Protein AF-A0A536TX78-F1 (afdb_monomer_lite)

Sequence (532 aa):
MGVVPGGVSGALRRRPRGDVLHAARALEARGRFGARRFQALLERAARAPRRLPRSGPGDPQGRLTRLARSMGAVSRAGRRRTHGCGQAHHGVSAARRSHRRETARRRHPRTGQVSQESTGRPGQSHRSRTGHRRPHLGRRRGPAGCRGTLGRRLERTLPRRGPQIRLVDAGDERRAPPRARVARLVRRCGSAHRRAERWAEVRSSIDRMSPLAKNDPAWIYWYGRAERELGSPLEAEGYFERIAEAHNFYGRLAAEELGVSLRIPARAPLSTESEIAEVAAIPGLARALALYRLDMRTEATKEWLWTIRGMDDRKLLAAAELARRNEAWDRAISTADKTVFAHNFSVRYLAPYREVLAEKARSRDLEEPWVLGVVRQESRFIIGAKSSAGATGLMQVMRPTAKWVAQRMRMKNFSWARLHEPDLNATLGTYYLKHVLNQFDGSPVLAAAAYNAGPSRARLWRGTAPVEGAIFVETIPFGETRDYVKKVMANTVYYAAVLGTEPTPLKTRLGMVLPRRSAEDVKSTQNGSVLQ

Radius of gyration: 34.21 Å; chains: 1; bounding box: 116×72×111 Å

Secondary structure (DSSP, 8-state):
-------SSSTTTT--HHHHHHHHHHHHTTT---HHHHHHHHHHHHTSPP----PPP--TTSSSSSSSSSS--S-----------------------------------------------------------------------------------PPPPPP--PPPPGGGTTTS-HHHHHHHHHHHHTSSTTHHHHHHHHHHHHHTS-HHHHTSHHHHHHHHHHHHHTT-HHHHHHHHHHHHT-SSHHHHHHHHHTT----PPPPPPPPPHHHHHHHHHSHHHHHHHHHHHTT-HHHHHHHHHHHTTT--HHHHHHHHHHHHHTT-HHHHHHHHTT-SSS--HHHHT--TTHHHHHHHHHTTT--HHHHHHHHHHHHTT-TT-B-TT--BTTTTB-HHHHHHHHHHTT-TT--GGGGGSHHHHHHHHHHHHHHHHHHTTT-HHHHHHHHHH-HHHHHHHH-SS-EEHHHHHHT-S-HHHHHHHHHHHHHHHHHHHHTTS-PPPHHHHH-EEPPPPPHHHHHHHHHGGG--

Structure (mmCIF, N/CA/C/O backbone):
data_AF-A0A536TX78-F1
#
_entry.id   AF-A0A536TX78-F1
#
loop_
_atom_site.group_PDB
_atom_site.id
_atom_site.type_symbol
_atom_site.label_atom_id
_atom_site.label_alt_id
_atom_site.label_comp_id
_atom_site.label_asym_id
_atom_site.label_entity_id
_atom_site.label_seq_id
_atom_site.pdbx_PDB_ins_code
_atom_site.Cartn_x
_atom_site.Cartn_y
_atom_site.Cartn_z
_atom_site.occupancy
_atom_site.B_iso_or_equiv
_atom_site.auth_seq_id
_atom_site.auth_comp_id
_atom_site.auth_asym_id
_atom_site.auth_atom_id
_atom_site.pdbx_PDB_model_num
ATOM 1 N N . MET A 1 1 ? 60.885 -29.884 -26.330 1.00 34.94 1 MET A N 1
ATOM 2 C CA . MET A 1 1 ? 60.139 -31.147 -26.505 1.00 34.94 1 MET A CA 1
ATOM 3 C C . MET A 1 1 ? 58.758 -30.973 -25.896 1.00 34.94 1 MET A C 1
ATOM 5 O O . MET A 1 1 ? 58.650 -30.848 -24.684 1.00 34.94 1 MET A O 1
ATOM 9 N N . GLY A 1 2 ? 57.740 -30.815 -26.741 1.00 29.72 2 GLY A N 1
ATOM 10 C CA . GLY A 1 2 ? 56.359 -30.560 -26.332 1.00 29.72 2 GLY A CA 1
ATOM 11 C C . GLY A 1 2 ? 55.505 -31.819 -26.434 1.00 29.72 2 GLY A C 1
ATOM 12 O O . GLY A 1 2 ? 55.669 -32.602 -27.366 1.00 29.72 2 GLY A O 1
ATOM 13 N N . VAL A 1 3 ? 54.582 -31.978 -25.488 1.00 29.84 3 VAL A N 1
ATOM 14 C CA . VAL A 1 3 ? 53.537 -33.005 -25.491 1.00 29.84 3 VAL A CA 1
ATOM 15 C C . VAL A 1 3 ? 52.183 -32.299 -25.410 1.00 29.84 3 VAL A C 1
ATOM 17 O O . VAL A 1 3 ? 51.958 -31.467 -24.533 1.00 29.84 3 VAL A O 1
ATOM 20 N N . VAL A 1 4 ? 51.291 -32.631 -26.343 1.00 38.91 4 VAL A N 1
ATOM 21 C CA . VAL A 1 4 ? 49.855 -32.299 -26.336 1.00 38.91 4 VAL A CA 1
ATOM 22 C C . VAL A 1 4 ? 49.109 -33.468 -25.671 1.00 38.91 4 VAL A C 1
ATOM 24 O O . VAL A 1 4 ? 49.496 -34.616 -25.881 1.00 38.91 4 VAL A O 1
ATOM 27 N N . PRO A 1 5 ? 48.086 -33.212 -24.833 1.00 42.09 5 PRO A N 1
ATOM 28 C CA . PRO A 1 5 ? 46.687 -33.420 -25.254 1.00 42.09 5 PRO A CA 1
ATOM 29 C C . PRO A 1 5 ? 45.782 -32.264 -24.759 1.00 42.09 5 PRO A C 1
ATOM 31 O O . PRO A 1 5 ? 45.994 -31.693 -23.698 1.00 42.09 5 PRO A O 1
ATOM 34 N N . GLY A 1 6 ? 44.771 -31.769 -25.475 1.00 39.12 6 GLY A N 1
ATOM 35 C CA . GLY A 1 6 ? 43.730 -32.515 -26.173 1.00 39.12 6 GLY A CA 1
ATOM 36 C C . GLY A 1 6 ? 42.579 -32.847 -25.210 1.00 39.12 6 GLY A C 1
ATOM 37 O O . GLY A 1 6 ? 42.666 -33.826 -24.485 1.00 39.12 6 GLY A O 1
ATOM 38 N N . GLY A 1 7 ? 41.490 -32.058 -25.223 1.00 33.19 7 GLY A N 1
ATOM 39 C CA . GLY A 1 7 ? 40.170 -32.542 -24.772 1.00 33.19 7 GLY A CA 1
ATOM 40 C C . GLY A 1 7 ? 39.480 -31.853 -23.584 1.00 33.19 7 GLY A C 1
ATOM 41 O O . GLY A 1 7 ? 39.219 -32.503 -22.586 1.00 33.19 7 GLY A O 1
ATOM 42 N N . VAL A 1 8 ? 39.054 -30.584 -23.702 1.00 38.09 8 VAL A N 1
ATOM 43 C CA . VAL A 1 8 ? 37.919 -30.060 -22.880 1.00 38.09 8 VAL A CA 1
ATOM 44 C C . VAL A 1 8 ? 37.007 -29.085 -23.654 1.00 38.09 8 VAL A C 1
ATOM 46 O O . VAL A 1 8 ? 35.838 -28.912 -23.319 1.00 38.09 8 VAL A O 1
ATOM 49 N N . SER A 1 9 ? 37.473 -28.480 -24.754 1.00 43.28 9 SER A N 1
ATOM 50 C CA . SER A 1 9 ? 36.739 -27.390 -25.432 1.00 43.28 9 SER A CA 1
ATOM 51 C C . SER A 1 9 ? 35.524 -27.838 -26.279 1.00 43.28 9 SER A C 1
ATOM 53 O O . SER A 1 9 ? 34.642 -27.035 -26.587 1.00 43.28 9 SER A O 1
ATOM 55 N N . GLY A 1 10 ? 35.424 -29.126 -26.634 1.00 30.80 10 GLY A N 1
ATOM 56 C CA . GLY A 1 10 ? 34.343 -29.653 -27.486 1.00 30.80 10 GLY A CA 1
ATOM 57 C C . GLY A 1 10 ? 33.059 -30.057 -26.745 1.00 30.80 10 GLY A C 1
ATOM 58 O O . GLY A 1 10 ? 31.962 -29.914 -27.284 1.00 30.80 10 GLY A O 1
ATOM 59 N N . ALA A 1 11 ? 33.162 -30.507 -25.490 1.00 36.34 11 ALA A N 1
ATOM 60 C CA . ALA A 1 11 ? 32.069 -31.206 -24.799 1.00 36.34 11 ALA A CA 1
ATOM 61 C C . ALA A 1 11 ? 30.969 -30.291 -24.217 1.00 36.34 11 ALA A C 1
ATOM 63 O O . ALA A 1 11 ? 29.901 -30.768 -23.829 1.00 36.34 11 ALA A O 1
ATOM 64 N N . LEU A 1 12 ? 31.194 -28.972 -24.181 1.00 40.78 12 LEU A N 1
ATOM 65 C CA . LEU A 1 12 ? 30.225 -27.979 -23.692 1.00 40.78 12 LEU A CA 1
ATOM 66 C C . LEU A 1 12 ? 29.374 -27.348 -24.807 1.00 40.78 12 LEU A C 1
ATOM 68 O O . LEU A 1 12 ? 28.451 -26.592 -24.514 1.00 40.78 12 LEU A O 1
ATOM 72 N N . ARG A 1 13 ? 29.635 -27.661 -26.086 1.00 43.09 13 ARG A N 1
ATOM 73 C CA . ARG A 1 13 ? 28.932 -27.035 -27.223 1.00 43.09 13 ARG A CA 1
ATOM 74 C C . ARG A 1 13 ? 27.513 -27.568 -27.476 1.00 43.09 13 ARG A C 1
ATOM 76 O O . ARG A 1 13 ? 26.815 -26.993 -28.304 1.00 43.09 13 ARG A O 1
ATOM 83 N N . ARG A 1 14 ? 27.066 -28.636 -26.798 1.00 39.09 14 ARG A N 1
ATOM 84 C CA . ARG A 1 14 ? 25.764 -29.293 -27.067 1.00 39.09 14 ARG A CA 1
ATOM 85 C C . ARG A 1 14 ? 25.020 -29.802 -25.818 1.00 39.09 14 ARG A C 1
ATOM 87 O O . ARG A 1 14 ? 24.351 -30.827 -25.884 1.00 39.09 14 ARG A O 1
ATOM 94 N N . ARG A 1 15 ? 25.134 -29.128 -24.668 1.00 41.88 15 ARG A N 1
ATOM 95 C CA . ARG A 1 15 ? 24.470 -29.560 -23.419 1.00 41.88 15 ARG A CA 1
ATOM 96 C C . ARG A 1 15 ? 23.175 -28.772 -23.141 1.00 41.88 15 ARG A C 1
ATOM 98 O O . ARG A 1 15 ? 23.155 -27.561 -23.369 1.00 41.88 15 ARG A O 1
ATOM 105 N N . PRO A 1 16 ? 22.096 -29.413 -22.649 1.00 45.75 16 PRO A N 1
ATOM 106 C CA . PRO A 1 16 ? 20.870 -28.724 -22.245 1.00 45.75 16 PRO A CA 1
ATOM 107 C C . PRO A 1 16 ? 21.110 -27.788 -21.045 1.00 45.75 16 PRO A C 1
ATOM 109 O O . PRO A 1 16 ? 21.998 -28.006 -20.226 1.00 45.75 16 PRO A O 1
ATOM 112 N N . ARG A 1 17 ? 20.296 -26.728 -20.931 1.00 49.12 17 ARG A N 1
ATOM 113 C CA . ARG A 1 17 ? 20.461 -25.589 -19.996 1.00 49.12 17 ARG A CA 1
ATOM 114 C C . ARG A 1 17 ? 20.682 -25.981 -18.521 1.00 49.12 17 ARG A C 1
ATOM 116 O O . ARG A 1 17 ? 21.372 -25.254 -17.812 1.00 49.12 17 ARG A O 1
ATOM 123 N N . GLY A 1 18 ? 20.133 -27.114 -18.072 1.00 43.00 18 GLY A N 1
ATOM 124 C CA . GLY A 1 18 ? 20.315 -27.634 -16.708 1.00 43.00 18 GLY A CA 1
ATOM 125 C C . GLY A 1 18 ? 21.756 -28.048 -16.387 1.00 43.00 18 GLY A C 1
ATOM 126 O O . GLY A 1 18 ? 22.249 -27.763 -15.297 1.00 43.00 18 GLY A O 1
ATOM 127 N N . ASP A 1 19 ? 22.473 -28.605 -17.362 1.00 49.81 19 ASP A N 1
ATOM 128 C CA . ASP A 1 19 ? 23.853 -29.072 -17.188 1.00 49.81 19 ASP A CA 1
ATOM 129 C C . ASP A 1 19 ? 24.837 -27.900 -17.063 1.00 49.81 19 ASP A C 1
ATOM 131 O O . ASP A 1 19 ? 25.837 -27.985 -16.352 1.00 49.81 19 ASP A O 1
ATOM 135 N N . VAL A 1 20 ? 24.527 -26.768 -17.704 1.00 55.03 20 VAL A N 1
ATOM 136 C CA . VAL A 1 20 ? 25.332 -25.537 -17.632 1.00 55.03 20 VAL A CA 1
ATOM 137 C C . VAL A 1 20 ? 25.233 -24.894 -16.243 1.00 55.03 20 VAL A C 1
ATOM 139 O O . VAL A 1 20 ? 26.238 -24.436 -15.705 1.00 55.03 20 VAL A O 1
ATOM 142 N N . LEU A 1 21 ? 24.044 -24.915 -15.629 1.00 51.88 21 LEU A N 1
ATOM 143 C CA . LEU A 1 21 ? 23.802 -24.444 -14.258 1.00 51.88 21 LEU A CA 1
ATOM 144 C C . LEU A 1 21 ? 24.520 -25.310 -13.214 1.00 51.88 21 LEU A C 1
ATOM 146 O O . LEU A 1 21 ? 25.098 -24.781 -12.262 1.00 51.88 21 LEU A O 1
ATOM 150 N N . HIS A 1 22 ? 24.518 -26.631 -13.406 1.00 51.28 22 HIS A N 1
ATOM 151 C CA . HIS A 1 22 ? 25.208 -27.560 -12.511 1.00 51.28 22 HIS A CA 1
ATOM 152 C C . HIS A 1 22 ? 26.736 -27.438 -12.629 1.00 51.28 22 HIS A C 1
ATOM 154 O O . HIS A 1 22 ? 27.437 -27.451 -11.616 1.00 51.28 22 HIS A O 1
ATOM 160 N N . ALA A 1 23 ? 27.250 -27.238 -13.849 1.00 51.47 23 ALA A N 1
ATOM 161 C CA . ALA A 1 23 ? 28.666 -26.986 -14.101 1.00 51.47 23 ALA A CA 1
ATOM 162 C C . ALA A 1 23 ? 29.130 -25.629 -13.542 1.00 51.47 23 ALA A C 1
ATOM 164 O O . ALA A 1 23 ? 30.195 -25.556 -12.935 1.00 51.47 23 ALA A O 1
ATOM 165 N N . ALA A 1 24 ? 28.328 -24.566 -13.679 1.00 53.72 24 ALA A N 1
ATOM 166 C CA . ALA A 1 24 ? 28.657 -23.242 -13.148 1.00 53.72 24 ALA A CA 1
ATOM 167 C C . ALA A 1 24 ? 28.754 -23.237 -11.609 1.00 53.72 24 ALA A C 1
ATOM 169 O O . ALA A 1 24 ? 29.725 -22.717 -11.064 1.00 53.72 24 ALA A O 1
ATOM 170 N N . ARG A 1 25 ? 27.817 -23.901 -10.914 1.00 54.16 25 ARG A N 1
ATOM 171 C CA . ARG A 1 25 ? 27.857 -24.080 -9.447 1.00 54.16 25 ARG A CA 1
ATOM 172 C C . ARG A 1 25 ? 29.043 -24.934 -8.983 1.00 54.16 25 ARG A C 1
ATOM 174 O O . ARG A 1 25 ? 29.659 -24.633 -7.965 1.00 54.16 25 ARG A O 1
ATOM 181 N N . ALA A 1 26 ? 29.395 -25.978 -9.737 1.00 53.66 26 ALA A N 1
ATOM 182 C CA . ALA A 1 26 ? 30.548 -26.829 -9.428 1.00 53.66 26 ALA A CA 1
ATOM 183 C C . ALA A 1 26 ? 31.901 -26.115 -9.630 1.00 53.66 26 ALA A C 1
ATOM 185 O O . ALA A 1 26 ? 32.883 -26.460 -8.971 1.00 53.66 26 ALA A O 1
ATOM 186 N N . LEU A 1 27 ? 31.964 -25.125 -10.529 1.00 54.88 27 LEU A N 1
ATOM 187 C CA . LEU A 1 27 ? 33.164 -24.325 -10.793 1.00 54.88 27 LEU A CA 1
ATOM 188 C C . LEU A 1 27 ? 33.368 -23.199 -9.763 1.00 54.88 27 LEU A C 1
ATOM 190 O O . LEU A 1 27 ? 34.512 -22.933 -9.392 1.00 54.88 27 LEU A O 1
ATOM 194 N N . GLU A 1 28 ? 32.288 -22.595 -9.256 1.00 56.09 28 GLU A N 1
ATOM 195 C CA . GLU A 1 28 ? 32.320 -21.612 -8.158 1.00 56.09 28 GLU A CA 1
ATOM 196 C C . GLU A 1 28 ? 32.798 -22.249 -6.841 1.00 56.09 28 GLU A C 1
ATOM 198 O O . GLU A 1 28 ? 33.704 -21.729 -6.192 1.00 56.09 28 GLU A O 1
ATOM 203 N N . ALA A 1 29 ? 32.300 -23.448 -6.514 1.00 53.72 29 ALA A N 1
ATOM 204 C CA . ALA A 1 29 ? 32.697 -24.195 -5.316 1.00 53.72 29 ALA A CA 1
ATOM 205 C C . ALA A 1 29 ? 34.188 -24.599 -5.278 1.00 53.72 29 ALA A C 1
ATOM 207 O O . ALA A 1 29 ? 34.689 -25.012 -4.235 1.00 53.72 29 ALA A O 1
ATOM 208 N N . ARG A 1 30 ? 34.907 -24.500 -6.405 1.00 51.12 30 ARG A N 1
ATOM 209 C CA . ARG A 1 30 ? 36.326 -24.878 -6.530 1.00 51.12 30 ARG A CA 1
ATOM 210 C C . ARG A 1 30 ? 37.282 -23.685 -6.604 1.00 51.12 30 ARG A C 1
ATOM 212 O O . ARG A 1 30 ? 38.474 -23.906 -6.791 1.00 51.12 30 ARG A O 1
ATOM 219 N N . GLY A 1 31 ? 36.796 -22.443 -6.503 1.00 46.69 31 GLY A N 1
ATOM 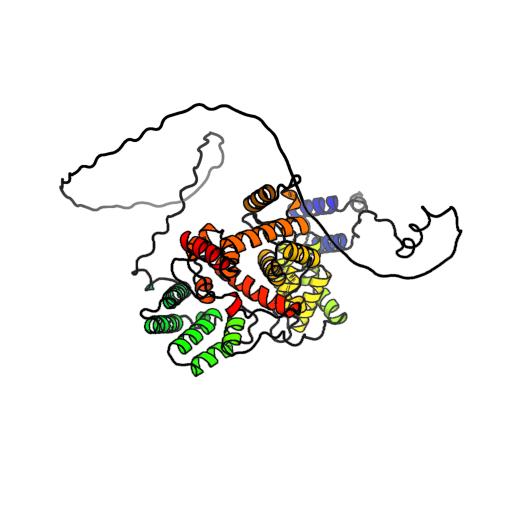220 C CA . GLY A 1 31 ? 37.641 -21.238 -6.456 1.00 46.69 31 GLY A CA 1
ATOM 221 C C . GLY A 1 31 ? 38.506 -20.981 -7.701 1.00 46.69 31 GLY A C 1
ATOM 222 O O . GLY A 1 31 ? 39.430 -20.176 -7.651 1.00 46.69 31 GLY A O 1
ATOM 223 N N . ARG A 1 32 ? 38.239 -21.654 -8.830 1.00 49.94 32 ARG A N 1
ATOM 224 C CA . ARG A 1 32 ? 39.081 -21.617 -10.047 1.00 49.94 32 ARG A CA 1
ATOM 225 C C . ARG A 1 32 ? 38.493 -20.788 -11.197 1.00 49.94 32 ARG A C 1
ATOM 227 O O . ARG A 1 32 ? 38.842 -21.016 -12.354 1.00 49.94 32 ARG A O 1
ATOM 234 N N . PHE A 1 33 ? 37.603 -19.832 -10.922 1.00 49.88 33 PHE A N 1
ATOM 235 C CA . PHE A 1 33 ? 36.968 -19.010 -11.962 1.00 49.88 33 PHE A CA 1
ATOM 236 C C . PHE A 1 33 ? 36.856 -17.534 -11.545 1.00 49.88 33 PHE A C 1
ATOM 238 O O . PHE A 1 33 ? 36.139 -17.196 -10.613 1.00 49.88 33 PHE A O 1
ATOM 245 N N . GLY A 1 34 ? 37.561 -16.639 -12.249 1.00 52.09 34 GLY A N 1
ATOM 246 C CA . GLY A 1 34 ? 37.500 -15.191 -12.005 1.00 52.09 34 GLY A CA 1
ATOM 247 C C . GLY A 1 34 ? 36.183 -14.549 -12.470 1.00 52.09 34 GLY A C 1
ATOM 248 O O . GLY A 1 34 ? 35.592 -14.980 -13.465 1.00 52.09 34 GLY A O 1
ATOM 249 N N . ALA A 1 35 ? 35.757 -13.475 -11.792 1.00 52.53 35 ALA A N 1
ATOM 250 C CA . ALA A 1 35 ? 34.460 -12.804 -11.972 1.00 52.53 35 ALA A CA 1
ATOM 251 C C . ALA A 1 35 ? 34.117 -12.443 -13.432 1.00 52.53 35 ALA A C 1
ATOM 253 O O . ALA A 1 35 ? 32.977 -12.605 -13.858 1.00 52.53 35 ALA A O 1
ATOM 254 N N . ARG A 1 36 ? 35.108 -12.034 -14.240 1.00 50.50 36 ARG A N 1
ATOM 255 C CA . ARG A 1 36 ? 34.913 -11.711 -15.668 1.00 50.50 36 ARG A CA 1
ATOM 256 C C . ARG A 1 36 ? 34.533 -12.932 -16.514 1.00 50.50 36 ARG A C 1
ATOM 258 O O . ARG A 1 36 ? 33.712 -12.824 -17.418 1.00 50.50 36 ARG A O 1
ATOM 265 N N . ARG A 1 37 ? 35.100 -14.106 -16.214 1.00 52.16 37 ARG A N 1
ATOM 266 C CA . ARG A 1 37 ? 34.782 -15.360 -16.919 1.00 52.16 37 ARG A CA 1
ATOM 267 C C . ARG A 1 37 ? 33.422 -15.908 -16.506 1.00 52.16 37 ARG A C 1
ATOM 269 O O . ARG A 1 37 ? 32.709 -16.429 -17.356 1.00 52.16 37 ARG A O 1
ATOM 276 N N . PHE A 1 38 ? 33.057 -15.758 -15.234 1.00 59.19 38 PHE A N 1
ATOM 277 C CA . PHE A 1 38 ? 31.719 -16.092 -14.750 1.00 59.19 38 PHE A CA 1
ATOM 278 C C . PHE A 1 38 ? 30.661 -15.200 -15.412 1.00 59.19 38 PHE A C 1
ATOM 280 O O . PHE A 1 38 ? 29.726 -15.712 -16.019 1.00 59.19 38 PHE A O 1
ATOM 287 N N . GLN A 1 39 ? 30.884 -13.884 -15.426 1.00 55.91 39 GLN A N 1
ATOM 288 C CA . GLN A 1 39 ? 30.030 -12.908 -16.105 1.00 55.91 39 GLN A CA 1
ATOM 289 C C . GLN A 1 39 ? 29.852 -13.225 -17.602 1.00 55.91 39 GLN A C 1
ATOM 291 O O . GLN A 1 39 ? 28.724 -13.288 -18.086 1.00 55.91 39 GLN A O 1
ATOM 296 N N . ALA A 1 40 ? 30.936 -13.534 -18.322 1.00 64.12 40 ALA A N 1
ATOM 297 C CA . ALA A 1 40 ? 30.864 -13.927 -19.731 1.00 64.12 40 ALA A CA 1
ATOM 298 C C . ALA A 1 40 ? 30.080 -15.238 -19.950 1.00 64.12 40 ALA A C 1
ATOM 300 O O . ALA A 1 40 ? 29.363 -15.381 -20.942 1.00 64.12 40 ALA A O 1
ATOM 301 N N . LEU A 1 41 ? 30.183 -16.200 -19.025 1.00 56.78 41 LEU A N 1
ATOM 302 C CA . LEU A 1 41 ? 29.431 -17.457 -19.081 1.00 56.78 41 LEU A CA 1
ATOM 303 C C . LEU A 1 41 ? 27.928 -17.223 -18.845 1.00 56.78 41 LEU A C 1
ATOM 305 O O . LEU A 1 41 ? 27.101 -17.793 -19.558 1.00 56.78 41 LEU A O 1
ATOM 309 N N . LEU A 1 42 ? 27.579 -16.345 -17.899 1.00 58.28 42 LEU A N 1
ATOM 310 C CA . LEU A 1 42 ? 26.197 -15.949 -17.614 1.00 58.28 42 LEU A CA 1
ATOM 311 C C . LEU A 1 42 ? 25.568 -15.196 -18.788 1.00 58.28 42 LEU A C 1
ATOM 313 O O . LEU A 1 42 ? 24.454 -15.516 -19.196 1.00 58.28 42 LEU A O 1
ATOM 317 N N . GLU A 1 43 ? 26.289 -14.249 -19.385 1.00 61.59 43 GLU A N 1
ATOM 318 C CA . GLU A 1 43 ? 25.826 -13.508 -20.562 1.00 61.59 43 GLU A CA 1
ATOM 319 C C . GLU A 1 43 ? 25.617 -14.412 -21.776 1.00 61.59 43 GLU A C 1
ATOM 321 O O . GLU A 1 43 ? 24.714 -14.182 -22.581 1.00 61.59 43 GLU A O 1
ATOM 326 N N . ARG A 1 44 ? 26.429 -15.462 -21.915 1.00 60.09 44 ARG A N 1
ATOM 327 C CA . ARG A 1 44 ? 26.300 -16.436 -23.001 1.00 60.09 44 ARG A CA 1
ATOM 328 C C . ARG A 1 44 ? 25.139 -17.405 -22.762 1.00 60.09 44 ARG A C 1
ATOM 330 O O . ARG A 1 44 ? 24.418 -17.722 -23.703 1.00 60.09 44 ARG A O 1
ATOM 337 N N . ALA A 1 45 ? 24.901 -17.809 -21.513 1.00 53.44 45 ALA A N 1
ATOM 338 C CA . ALA A 1 45 ? 23.729 -18.596 -21.124 1.00 53.44 45 ALA A CA 1
ATOM 339 C C . ALA A 1 45 ? 22.416 -17.792 -21.231 1.00 53.44 45 ALA A C 1
ATOM 341 O O . ALA A 1 45 ? 21.379 -18.352 -21.582 1.00 53.44 45 ALA A O 1
ATOM 342 N N . ALA A 1 46 ? 22.461 -16.480 -20.979 1.00 49.53 46 ALA A N 1
ATOM 343 C CA . ALA A 1 46 ? 21.318 -15.573 -21.089 1.00 49.53 46 ALA A CA 1
ATOM 344 C C . ALA A 1 46 ? 20.890 -15.288 -22.542 1.00 49.53 46 ALA A C 1
ATOM 346 O O . ALA A 1 46 ? 19.734 -14.938 -22.767 1.00 49.53 46 ALA A O 1
ATOM 347 N N . ARG A 1 47 ? 21.792 -15.465 -23.520 1.00 54.16 47 ARG A N 1
ATOM 348 C CA . ARG A 1 47 ? 21.514 -15.329 -24.964 1.00 54.16 47 ARG A CA 1
ATOM 349 C C . ARG A 1 47 ? 20.940 -16.599 -25.608 1.00 54.16 47 ARG A C 1
ATOM 351 O O . ARG A 1 47 ? 20.590 -16.575 -26.783 1.00 54.16 47 ARG A O 1
ATOM 358 N N . ALA A 1 48 ? 20.844 -17.712 -24.876 1.00 43.66 48 ALA A N 1
ATOM 359 C CA . ALA A 1 48 ? 20.285 -18.949 -25.415 1.00 43.66 48 ALA A CA 1
ATOM 360 C C . ALA A 1 48 ? 18.744 -18.861 -25.514 1.00 43.66 48 ALA A C 1
ATOM 362 O O . ALA A 1 48 ? 18.089 -18.582 -24.502 1.00 43.66 48 ALA A O 1
ATOM 363 N N . PRO A 1 49 ? 18.138 -19.120 -26.690 1.00 39.72 49 PRO A N 1
ATOM 364 C CA . PRO A 1 49 ? 16.690 -19.040 -26.860 1.00 39.72 49 PRO A CA 1
ATOM 365 C C . PRO A 1 49 ? 15.961 -20.057 -25.970 1.00 39.72 49 PRO A C 1
ATOM 367 O O . PRO A 1 49 ? 16.401 -21.197 -25.787 1.00 39.72 49 PRO A O 1
ATOM 370 N N . ARG A 1 50 ? 14.812 -19.655 -25.411 1.00 41.53 50 ARG A N 1
ATOM 371 C CA . ARG A 1 50 ? 13.890 -20.573 -24.725 1.00 41.53 50 ARG A CA 1
ATOM 372 C C . ARG A 1 50 ? 13.342 -21.565 -25.757 1.00 41.53 50 ARG A C 1
ATOM 374 O O . ARG A 1 50 ? 12.693 -21.150 -26.710 1.00 41.53 50 ARG A O 1
ATOM 381 N N . ARG A 1 51 ? 13.517 -22.875 -25.541 1.00 35.09 51 ARG A N 1
ATOM 382 C CA . ARG A 1 51 ? 12.600 -23.852 -26.149 1.00 35.09 51 ARG A CA 1
ATOM 383 C C . ARG A 1 51 ? 11.243 -23.674 -25.471 1.00 35.09 51 ARG A C 1
ATOM 385 O O . ARG A 1 51 ? 11.064 -24.095 -24.332 1.00 35.09 51 ARG A O 1
ATOM 392 N N . LEU A 1 52 ? 10.333 -22.993 -26.155 1.00 32.56 52 LEU A N 1
ATOM 393 C CA . LEU A 1 52 ? 8.909 -23.011 -25.841 1.00 32.56 52 LEU A CA 1
ATOM 394 C C . LEU A 1 52 ? 8.335 -24.389 -26.225 1.00 32.56 52 LEU A C 1
ATOM 396 O O . LEU A 1 52 ? 8.829 -25.002 -27.179 1.00 32.56 52 LEU A O 1
ATOM 400 N N . PRO A 1 53 ? 7.312 -24.902 -25.520 1.00 30.47 53 PRO A N 1
ATOM 401 C CA . PRO A 1 53 ? 6.541 -26.030 -26.023 1.00 30.47 53 PRO A CA 1
ATOM 402 C C . PRO A 1 53 ? 5.893 -25.621 -27.353 1.00 30.47 53 PRO A C 1
ATOM 404 O O . PRO A 1 53 ? 5.271 -24.564 -27.448 1.00 30.47 53 PRO A O 1
ATOM 407 N N . ARG A 1 54 ? 6.091 -26.438 -28.395 1.00 27.92 54 ARG A N 1
ATOM 408 C CA . ARG A 1 54 ? 5.547 -26.209 -29.740 1.00 27.92 54 ARG A CA 1
ATOM 409 C C . ARG A 1 54 ? 4.028 -26.020 -29.667 1.00 27.92 54 ARG A C 1
ATOM 411 O O . ARG A 1 54 ? 3.302 -26.975 -29.418 1.00 27.92 54 ARG A O 1
ATOM 418 N N . SER A 1 55 ? 3.566 -24.803 -29.922 1.00 31.69 55 SER A N 1
ATOM 419 C CA . SER A 1 55 ? 2.209 -24.504 -30.383 1.00 31.69 55 SER A CA 1
ATOM 420 C C . SER A 1 55 ? 2.317 -24.302 -31.897 1.00 31.69 55 SER A C 1
ATOM 422 O O . SER A 1 55 ? 3.118 -23.484 -32.346 1.00 31.69 55 SER A O 1
ATOM 424 N N . GLY A 1 56 ? 1.618 -25.121 -32.686 1.00 30.64 56 GLY A N 1
ATOM 425 C CA . GLY A 1 56 ? 1.598 -24.998 -34.149 1.00 30.64 56 GLY A CA 1
ATOM 426 C C . GLY A 1 56 ? 0.906 -23.704 -34.609 1.00 30.64 56 GLY A C 1
ATOM 427 O O . GLY A 1 56 ? 0.147 -23.121 -33.831 1.00 30.64 56 GLY A O 1
ATOM 428 N N . PRO A 1 57 ? 1.152 -23.237 -35.847 1.00 33.84 57 PRO A N 1
ATOM 429 C CA . PRO A 1 57 ? 0.633 -21.962 -36.323 1.00 33.84 57 PRO A CA 1
ATOM 430 C C . PRO A 1 57 ? -0.865 -22.088 -36.628 1.00 33.84 57 PRO A C 1
ATOM 432 O O . PRO A 1 57 ? -1.273 -22.873 -37.482 1.00 33.84 57 PRO A O 1
ATOM 435 N N . GLY A 1 58 ? -1.690 -21.338 -35.898 1.00 29.52 58 GLY A N 1
ATOM 436 C CA . GLY A 1 58 ? -3.125 -21.211 -36.135 1.00 29.52 58 GLY A CA 1
ATOM 437 C C . GLY A 1 58 ? -3.448 -19.833 -36.699 1.00 29.52 58 GLY A C 1
ATOM 438 O O . GLY A 1 58 ? -3.440 -18.852 -35.964 1.00 29.52 58 GLY A O 1
ATOM 439 N N . ASP A 1 59 ? -3.718 -19.801 -37.998 1.00 32.88 59 ASP A N 1
ATOM 440 C CA . ASP A 1 59 ? -4.268 -18.693 -38.783 1.00 32.88 59 ASP A CA 1
ATOM 441 C C . ASP A 1 59 ? -5.622 -18.186 -38.208 1.00 32.88 59 ASP A C 1
ATOM 443 O O . ASP A 1 59 ? -6.516 -19.013 -37.971 1.00 32.88 59 ASP A O 1
ATOM 447 N N . PRO A 1 60 ? -5.819 -16.869 -37.961 1.00 33.62 60 PRO A N 1
ATOM 448 C CA . PRO A 1 60 ? -7.048 -16.337 -37.370 1.00 33.62 60 PRO A CA 1
ATOM 449 C C . PRO A 1 60 ? -8.224 -16.149 -38.344 1.00 33.62 60 PRO A C 1
ATOM 451 O O . PRO A 1 60 ? -9.306 -15.795 -37.879 1.00 33.62 60 PRO A O 1
ATOM 454 N N . GLN A 1 61 ? -8.082 -16.376 -39.658 1.00 32.53 61 GLN A N 1
ATOM 455 C CA . GLN A 1 61 ? -9.173 -16.115 -40.621 1.00 32.53 61 GLN A CA 1
ATOM 456 C C . GLN A 1 61 ? -9.910 -17.365 -41.142 1.00 32.53 61 GLN A C 1
ATOM 458 O O . GLN A 1 61 ? -10.942 -17.248 -41.799 1.00 32.53 61 GLN A O 1
ATOM 463 N N . GLY A 1 62 ? -9.491 -18.575 -40.761 1.00 34.12 62 GLY A N 1
ATOM 464 C CA . GLY A 1 62 ? -10.102 -19.829 -41.232 1.00 34.12 62 GLY A CA 1
ATOM 465 C C . GLY A 1 62 ? -11.263 -20.413 -40.405 1.00 34.12 62 GLY A C 1
ATOM 466 O O . GLY A 1 62 ? -11.758 -21.489 -40.748 1.00 34.12 62 GLY A O 1
ATOM 467 N N . ARG A 1 63 ? -11.699 -19.781 -39.300 1.00 32.28 63 ARG A N 1
ATOM 468 C CA . ARG A 1 63 ? -12.666 -20.384 -38.342 1.00 32.28 63 ARG A CA 1
ATOM 469 C C . ARG A 1 63 ? -14.077 -19.794 -38.307 1.00 32.28 63 ARG A C 1
ATOM 471 O O . ARG A 1 63 ? -14.875 -20.249 -37.494 1.00 32.28 63 ARG A O 1
ATOM 478 N N . LEU A 1 64 ? -14.433 -18.881 -39.211 1.00 32.62 64 LEU A N 1
ATOM 479 C CA . LEU A 1 64 ? -15.819 -18.392 -39.335 1.00 32.62 64 LEU A CA 1
ATOM 480 C C . LEU A 1 64 ? -16.619 -19.017 -40.491 1.00 32.62 64 LEU A C 1
ATOM 482 O O . LEU A 1 64 ? -17.819 -18.799 -40.591 1.00 32.62 64 LEU A O 1
ATOM 486 N N . THR A 1 65 ? -16.011 -19.885 -41.302 1.00 33.06 65 THR A N 1
ATOM 487 C CA . THR A 1 65 ? -16.676 -20.530 -42.456 1.00 33.06 65 THR A CA 1
ATOM 488 C C . THR A 1 65 ? -16.832 -22.048 -42.337 1.00 33.06 65 THR A C 1
ATOM 490 O O . THR A 1 65 ? -17.265 -22.700 -43.285 1.00 33.06 65 THR A O 1
ATOM 493 N N . ARG A 1 66 ? -16.541 -22.641 -41.170 1.00 32.62 66 ARG A N 1
ATOM 494 C CA . ARG A 1 66 ? -16.619 -24.103 -40.966 1.00 32.62 66 ARG A CA 1
ATOM 495 C C . ARG A 1 66 ? -17.520 -24.575 -39.817 1.00 32.62 66 ARG A C 1
ATOM 497 O O . ARG A 1 66 ? -17.379 -25.702 -39.362 1.00 32.62 66 ARG A O 1
ATOM 504 N N . LEU A 1 67 ? -18.489 -23.747 -39.417 1.00 30.66 67 LEU A N 1
ATOM 505 C CA . LEU A 1 67 ? -19.586 -24.137 -38.513 1.00 30.66 67 LEU A CA 1
ATOM 506 C C . LEU A 1 67 ? -20.992 -23.813 -39.065 1.00 30.66 67 LEU A C 1
ATOM 508 O O . LEU A 1 67 ? -21.963 -23.832 -38.323 1.00 30.66 67 LEU A O 1
ATOM 512 N N . ALA A 1 68 ? -21.104 -23.558 -40.375 1.00 32.06 68 ALA A N 1
ATOM 513 C CA . ALA A 1 68 ? -22.372 -23.288 -41.072 1.00 32.06 68 ALA A CA 1
ATOM 514 C C . ALA A 1 68 ? -22.631 -24.245 -42.260 1.00 32.06 68 ALA A C 1
ATOM 516 O O . ALA A 1 68 ? -23.319 -23.894 -43.213 1.00 32.06 68 ALA A O 1
ATOM 517 N N . ARG A 1 69 ? -22.042 -25.451 -42.242 1.00 33.03 69 ARG A N 1
ATOM 518 C CA . ARG A 1 69 ? -22.197 -26.463 -43.313 1.00 33.03 69 ARG A CA 1
ATOM 519 C C . ARG A 1 69 ? -22.500 -27.885 -42.825 1.00 33.03 69 ARG A C 1
ATOM 521 O O . ARG A 1 69 ? -22.410 -28.831 -43.595 1.00 33.03 69 ARG A O 1
ATOM 528 N N . SER A 1 70 ? -22.932 -28.040 -41.579 1.00 32.62 70 SER A N 1
ATOM 529 C CA . SER A 1 70 ? -23.612 -29.251 -41.113 1.00 32.62 70 SER A CA 1
ATOM 530 C C . SER A 1 70 ? -24.938 -28.816 -40.502 1.00 32.62 70 SER A C 1
ATOM 532 O O . SER A 1 70 ? -24.915 -28.038 -39.556 1.00 32.62 70 SER A O 1
ATOM 534 N N . MET A 1 71 ? -26.049 -29.326 -41.039 1.00 32.41 71 MET A N 1
ATOM 535 C CA . MET A 1 71 ? -27.454 -28.929 -40.823 1.00 32.41 71 MET A CA 1
ATOM 536 C C . MET A 1 71 ? -27.965 -27.904 -41.845 1.00 32.41 71 MET A C 1
ATOM 538 O O . MET A 1 71 ? -27.877 -26.699 -41.643 1.00 32.41 71 MET A O 1
ATOM 542 N N . GLY A 1 72 ? -28.527 -28.402 -42.953 1.00 25.98 72 GLY A N 1
ATOM 543 C CA . GLY A 1 72 ? -29.268 -27.556 -43.890 1.00 25.98 72 GLY A CA 1
ATOM 544 C C . GLY A 1 72 ? -29.405 -28.108 -45.306 1.00 25.98 72 GLY A C 1
ATOM 545 O O . GLY A 1 72 ? -29.009 -27.438 -46.251 1.00 25.98 72 GLY A O 1
ATOM 546 N N . ALA A 1 73 ? -29.976 -29.300 -45.471 1.00 26.55 73 ALA A N 1
ATOM 547 C CA . ALA A 1 73 ? -30.596 -29.698 -46.732 1.00 26.55 73 ALA A CA 1
ATOM 548 C C . ALA A 1 73 ? -31.822 -30.555 -46.406 1.00 26.55 73 ALA A C 1
ATOM 550 O O . ALA A 1 73 ? -31.658 -31.680 -45.955 1.00 26.55 73 ALA A O 1
ATOM 551 N N . VAL A 1 74 ? -33.020 -29.974 -46.527 1.00 29.22 74 VAL A N 1
ATOM 552 C CA . VAL A 1 74 ? -34.182 -30.482 -47.285 1.00 29.22 74 VAL A CA 1
ATOM 553 C C . VAL A 1 74 ? -35.353 -29.492 -47.110 1.00 29.22 74 VAL A C 1
ATOM 555 O O . VAL A 1 74 ? -35.702 -29.098 -46.003 1.00 29.22 74 VAL A O 1
ATOM 558 N N . SER A 1 75 ? -35.938 -29.137 -48.258 1.00 27.78 75 SER A N 1
ATOM 559 C CA . SER A 1 75 ? -37.254 -28.532 -48.525 1.00 27.78 75 SER A CA 1
ATOM 560 C C . SER A 1 75 ? -37.556 -27.065 -48.187 1.00 27.78 75 SER A C 1
ATOM 562 O O . SER A 1 75 ? -37.954 -26.688 -47.090 1.00 27.78 75 SER A O 1
ATOM 564 N N . ARG A 1 76 ? -37.541 -26.268 -49.266 1.00 27.45 76 ARG A N 1
ATOM 565 C CA . ARG A 1 76 ? -38.456 -25.145 -49.528 1.00 27.45 76 ARG A CA 1
ATOM 566 C C . ARG A 1 76 ? -39.867 -25.675 -49.833 1.00 27.45 76 ARG A C 1
ATOM 568 O O . ARG A 1 76 ? -39.972 -26.540 -50.693 1.00 27.45 76 ARG A O 1
ATOM 575 N N . ALA A 1 77 ? -40.911 -25.046 -49.283 1.00 28.41 77 ALA A N 1
ATOM 576 C CA . ALA A 1 77 ? -42.119 -24.621 -50.018 1.00 28.41 77 ALA A CA 1
ATOM 577 C C . ALA A 1 77 ? -43.101 -23.836 -49.114 1.00 28.41 77 ALA A C 1
ATOM 579 O O . ALA A 1 77 ? -43.362 -24.246 -47.992 1.00 28.41 77 ALA A O 1
ATOM 580 N N . GLY A 1 78 ? -43.686 -22.752 -49.651 1.00 26.58 78 GLY A N 1
ATOM 581 C CA . GLY A 1 78 ? -44.947 -22.134 -49.184 1.00 26.58 78 GLY A CA 1
ATOM 582 C C . GLY A 1 78 ? -44.802 -20.991 -48.165 1.00 26.58 78 GLY A C 1
ATOM 583 O O . GLY A 1 78 ? -44.668 -21.240 -46.981 1.00 26.58 78 GLY A O 1
ATOM 584 N N . ARG A 1 79 ? -44.622 -19.721 -48.564 1.00 28.81 79 ARG A N 1
ATOM 585 C CA . ARG A 1 79 ? -45.645 -18.694 -48.902 1.00 28.81 79 ARG A CA 1
ATOM 586 C C . ARG A 1 79 ? -46.699 -18.388 -47.813 1.00 28.81 79 ARG A C 1
ATOM 588 O O . ARG A 1 79 ? -47.474 -19.266 -47.470 1.00 28.81 79 ARG A O 1
ATOM 595 N N . ARG A 1 80 ? -46.847 -17.066 -47.558 1.00 29.86 80 ARG A N 1
ATOM 596 C CA . ARG A 1 80 ? -47.994 -16.310 -46.972 1.00 29.86 80 ARG A CA 1
ATOM 597 C C . ARG A 1 80 ? -48.138 -16.418 -45.449 1.00 29.86 80 ARG A C 1
ATOM 599 O O . ARG A 1 80 ? -47.852 -17.459 -44.897 1.00 29.86 80 ARG A O 1
ATOM 606 N N . ARG A 1 81 ? -48.647 -15.442 -44.695 1.00 30.00 81 ARG A N 1
ATOM 607 C CA . ARG A 1 81 ? -48.909 -13.982 -44.739 1.00 30.00 81 ARG A CA 1
ATOM 608 C C . ARG A 1 81 ? -49.461 -13.682 -43.316 1.00 30.00 81 ARG A C 1
ATOM 610 O O . ARG A 1 81 ? -49.910 -14.602 -42.645 1.00 30.00 81 ARG A O 1
ATOM 617 N N . THR A 1 82 ? -49.487 -12.401 -42.940 1.00 30.27 82 THR A N 1
ATOM 618 C CA . THR A 1 82 ? -50.371 -11.749 -41.935 1.00 30.27 82 THR A CA 1
ATOM 619 C C . THR A 1 82 ? -50.202 -11.989 -40.422 1.00 30.27 82 THR A C 1
ATOM 621 O O . THR A 1 82 ? -50.375 -13.087 -39.918 1.00 30.27 82 THR A O 1
ATOM 624 N N . HIS A 1 83 ? -49.936 -10.857 -39.749 1.00 30.36 83 HIS A N 1
ATOM 625 C CA . HIS A 1 83 ? -50.619 -10.236 -38.593 1.00 30.36 83 HIS A CA 1
ATOM 626 C C . HIS A 1 83 ? -51.092 -11.046 -37.373 1.00 30.36 83 HIS A C 1
ATOM 628 O O . HIS A 1 83 ? -51.853 -11.993 -37.501 1.00 30.36 83 HIS A O 1
ATOM 634 N N . GLY A 1 84 ? -50.862 -10.446 -36.192 1.00 26.55 84 GLY A N 1
ATOM 635 C CA . GLY A 1 84 ? -51.945 -10.238 -35.217 1.00 26.55 84 GLY A CA 1
ATOM 636 C C . GLY A 1 84 ? -51.705 -10.726 -33.785 1.00 26.55 84 GLY A C 1
ATOM 637 O O . GLY A 1 84 ? -51.866 -11.901 -33.509 1.00 26.55 84 GLY A O 1
ATOM 638 N N . CYS A 1 85 ? -51.344 -9.780 -32.910 1.00 25.38 85 CYS A N 1
ATOM 639 C CA . CYS A 1 85 ? -51.939 -9.438 -31.601 1.00 25.38 85 CYS A CA 1
ATOM 640 C C . CYS A 1 85 ? -52.599 -10.497 -30.674 1.00 25.38 85 CYS A C 1
ATOM 642 O O . CYS A 1 85 ? -53.390 -11.319 -31.114 1.00 25.38 85 CYS A O 1
ATOM 644 N N . GLY A 1 86 ? -52.436 -10.284 -29.355 1.00 26.56 86 GLY A N 1
ATOM 645 C CA . GLY A 1 86 ? -53.400 -10.672 -28.301 1.00 26.56 86 GLY A CA 1
ATOM 646 C C . GLY A 1 86 ? -52.884 -11.744 -27.333 1.00 26.56 86 GLY A C 1
ATOM 647 O O . GLY A 1 86 ? -52.772 -12.904 -27.693 1.00 26.56 86 GLY A O 1
ATOM 648 N N . GLN A 1 87 ? -52.346 -11.378 -26.167 1.00 30.80 87 GLN A N 1
ATOM 649 C CA . GLN A 1 87 ? -53.055 -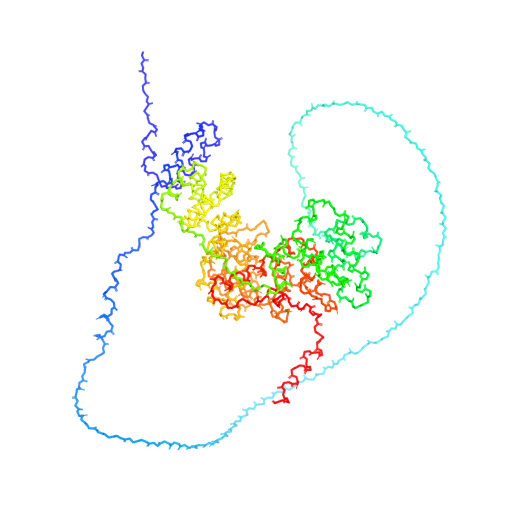11.205 -24.882 1.00 30.80 87 GLN A CA 1
ATOM 650 C C . GLN A 1 87 ? -53.690 -12.480 -24.272 1.00 30.80 87 GLN A C 1
ATOM 652 O O . GLN A 1 87 ? -54.773 -12.896 -24.647 1.00 30.80 87 GLN A O 1
ATOM 657 N N . ALA A 1 88 ? -53.015 -12.959 -23.219 1.00 30.88 88 ALA A N 1
ATOM 658 C CA . ALA A 1 88 ? -53.495 -13.004 -21.831 1.00 30.88 88 ALA A CA 1
ATOM 659 C C . ALA A 1 88 ? -54.358 -14.169 -21.274 1.00 30.88 88 ALA A C 1
ATOM 661 O O . ALA A 1 88 ? -55.292 -14.667 -21.885 1.00 30.88 88 ALA A O 1
ATOM 662 N N . HIS A 1 89 ? -54.055 -14.423 -19.988 1.00 30.08 89 HIS A N 1
ATOM 663 C CA . HIS A 1 89 ? -54.930 -14.777 -18.858 1.00 30.08 89 HIS A CA 1
ATOM 664 C C . HIS A 1 89 ? -55.151 -16.237 -18.389 1.00 30.08 89 HIS A C 1
ATOM 666 O O . HIS A 1 89 ? -55.631 -17.093 -19.115 1.00 30.08 89 HIS A O 1
ATOM 672 N N . HIS A 1 90 ? -54.921 -16.378 -17.064 1.00 29.00 90 HIS A N 1
ATOM 673 C CA . HIS A 1 90 ? -55.485 -17.311 -16.062 1.00 29.00 90 HIS A CA 1
ATOM 674 C C . HIS A 1 90 ? -55.143 -18.813 -16.182 1.00 29.00 90 HIS A C 1
ATOM 676 O O . HIS A 1 90 ? -55.023 -19.356 -17.262 1.00 29.00 90 HIS A O 1
ATOM 682 N N . GLY A 1 91 ? -54.964 -19.595 -15.115 1.00 26.33 91 GLY A N 1
ATOM 683 C CA . GLY A 1 91 ? -55.097 -19.379 -13.679 1.00 26.33 91 GLY A CA 1
ATOM 684 C C . GLY A 1 91 ? -55.307 -20.730 -12.965 1.00 26.33 91 GLY A C 1
ATOM 685 O O . GLY A 1 91 ? -56.054 -21.563 -13.450 1.00 26.33 91 GLY A O 1
ATOM 686 N N . VAL A 1 92 ? -54.683 -20.869 -11.788 1.00 28.73 92 VAL A N 1
ATOM 687 C CA . VAL A 1 92 ? -55.228 -21.489 -10.555 1.00 28.73 92 VAL A CA 1
ATOM 688 C C . VAL A 1 92 ? -55.340 -23.029 -10.414 1.00 28.73 92 VAL A C 1
ATOM 690 O O . VAL A 1 92 ? -56.024 -23.706 -11.165 1.00 28.73 92 VAL A O 1
ATOM 693 N N . SER A 1 93 ? -54.795 -23.483 -9.264 1.00 26.39 93 SER A N 1
ATOM 694 C CA . SER A 1 93 ? -55.151 -24.650 -8.416 1.00 26.39 93 SER A CA 1
ATOM 695 C C . SER A 1 93 ? -54.920 -26.070 -8.932 1.00 26.39 93 SER A C 1
ATOM 697 O O . SER A 1 93 ? -55.041 -26.353 -10.106 1.00 26.39 93 SER A O 1
ATOM 699 N N . ALA A 1 94 ? -54.728 -27.090 -8.096 1.00 30.00 94 ALA A N 1
ATOM 700 C CA . ALA A 1 94 ? -54.345 -27.265 -6.691 1.00 30.00 94 ALA A CA 1
ATOM 701 C C . ALA A 1 94 ? -54.357 -28.790 -6.449 1.00 30.00 94 ALA A C 1
ATOM 703 O O . ALA A 1 94 ? -55.015 -29.517 -7.187 1.00 30.00 94 ALA A O 1
ATOM 704 N N . ALA A 1 95 ? -53.780 -29.212 -5.314 1.00 30.44 95 ALA A N 1
ATOM 705 C CA . ALA A 1 95 ? -54.138 -30.429 -4.568 1.00 30.44 95 ALA A CA 1
ATOM 706 C C . ALA A 1 95 ? -53.662 -31.783 -5.153 1.00 30.44 95 ALA A C 1
ATOM 708 O O . ALA A 1 95 ? -53.659 -31.994 -6.349 1.00 30.44 95 ALA A O 1
ATOM 709 N N . ARG A 1 96 ? -53.277 -32.803 -4.375 1.00 30.84 96 ARG A N 1
ATOM 710 C CA . ARG A 1 96 ? -53.186 -33.033 -2.920 1.00 30.84 96 ARG A CA 1
ATOM 711 C C . ARG A 1 96 ? -52.559 -34.431 -2.721 1.00 30.84 96 ARG A C 1
ATOM 713 O O . ARG A 1 96 ? -52.943 -35.334 -3.444 1.00 30.84 96 ARG A O 1
ATOM 720 N N . ARG A 1 97 ? -51.798 -34.582 -1.619 1.00 33.00 97 ARG A N 1
ATOM 721 C CA . ARG A 1 97 ? -51.781 -35.721 -0.652 1.00 33.00 97 ARG A CA 1
ATOM 722 C C . ARG A 1 97 ? -51.327 -37.110 -1.185 1.00 33.00 97 ARG A C 1
ATOM 724 O O . ARG A 1 97 ? -51.470 -37.412 -2.346 1.00 33.00 97 ARG A O 1
ATOM 731 N N . SER A 1 98 ? -50.747 -38.032 -0.411 1.00 30.08 98 SER A N 1
ATOM 732 C CA . SER A 1 98 ? -50.826 -38.322 1.028 1.00 30.08 98 SER A CA 1
ATOM 733 C C . SER A 1 98 ? -49.745 -39.336 1.464 1.00 30.08 98 SER A C 1
ATOM 735 O O . SER A 1 98 ? -49.429 -40.233 0.697 1.00 30.08 98 SER A O 1
ATOM 737 N N . HIS A 1 99 ? -49.349 -39.235 2.748 1.00 32.03 99 HIS A N 1
ATOM 738 C CA . HIS A 1 99 ? -49.165 -40.330 3.737 1.00 32.03 99 HIS A CA 1
ATOM 739 C C . HIS A 1 99 ? -47.974 -41.310 3.603 1.00 32.03 99 HIS A C 1
ATOM 741 O O . HIS A 1 99 ? -47.578 -41.660 2.509 1.00 32.03 99 HIS A O 1
ATOM 747 N N . ARG A 1 100 ? -47.341 -41.819 4.679 1.00 31.05 100 ARG A N 1
ATOM 748 C CA . ARG A 1 100 ? -47.739 -42.084 6.088 1.00 31.05 100 ARG A CA 1
ATOM 749 C C . ARG A 1 100 ? -46.446 -42.318 6.933 1.00 31.05 100 ARG A C 1
ATOM 751 O O . ARG A 1 100 ? -45.490 -42.823 6.367 1.00 31.05 100 ARG A O 1
ATOM 758 N N . ARG A 1 101 ? -46.350 -41.803 8.181 1.00 32.62 101 ARG A N 1
ATOM 759 C CA . ARG A 1 101 ? -46.333 -42.516 9.508 1.00 32.62 101 ARG A CA 1
ATOM 760 C C . ARG A 1 101 ? -45.085 -43.383 9.792 1.00 32.62 101 ARG A C 1
ATOM 762 O O . ARG A 1 101 ? -44.594 -44.009 8.876 1.00 32.62 101 ARG A O 1
ATOM 769 N N . GLU A 1 102 ? -44.537 -43.585 10.995 1.00 30.86 102 GLU A N 1
ATOM 770 C CA . GLU A 1 102 ? -44.711 -43.212 12.423 1.00 30.86 102 GLU A CA 1
ATOM 771 C C . GLU A 1 102 ? -43.575 -44.015 13.138 1.00 30.86 102 GLU A C 1
ATOM 773 O O . GLU A 1 102 ? -43.151 -45.031 12.600 1.00 30.86 102 GLU A O 1
ATOM 778 N N . THR A 1 103 ? -42.880 -43.567 14.192 1.00 29.67 103 THR A N 1
ATOM 779 C CA . THR A 1 103 ? -43.134 -43.934 15.607 1.00 29.67 103 THR A CA 1
ATOM 780 C C . THR A 1 103 ? -42.044 -43.362 16.536 1.00 29.67 103 THR A C 1
ATOM 782 O O . THR A 1 103 ? -40.894 -43.188 16.141 1.00 29.67 103 THR A O 1
ATOM 785 N N . ALA A 1 104 ? -42.429 -43.120 17.793 1.00 30.92 104 ALA A N 1
ATOM 786 C CA . ALA A 1 104 ? -41.698 -42.455 18.875 1.00 30.92 104 ALA A CA 1
ATOM 787 C C . ALA A 1 104 ? -41.138 -43.406 19.965 1.00 30.92 104 ALA A C 1
ATOM 789 O O . ALA A 1 104 ? -41.582 -44.546 20.056 1.00 30.92 104 ALA A O 1
ATOM 790 N N . ARG A 1 105 ? -40.263 -42.881 20.856 1.00 30.34 105 ARG A N 1
ATOM 791 C CA . ARG A 1 105 ? -40.074 -43.189 22.315 1.00 30.34 105 ARG A CA 1
ATOM 792 C C . ARG A 1 105 ? -39.008 -42.218 22.901 1.00 30.34 105 ARG A C 1
ATOM 794 O O . ARG A 1 105 ? -37.905 -42.173 22.381 1.00 30.34 105 ARG A O 1
ATOM 801 N N . ARG A 1 106 ? -39.359 -41.187 23.697 1.00 33.19 106 ARG A N 1
ATOM 802 C CA . ARG A 1 106 ? -39.491 -41.028 25.184 1.00 33.19 106 ARG A CA 1
ATOM 803 C C . ARG A 1 106 ? -38.204 -41.159 26.053 1.00 33.19 106 ARG A C 1
ATOM 805 O O . ARG A 1 106 ? -37.731 -42.268 26.233 1.00 33.19 106 ARG A O 1
ATOM 812 N N . ARG A 1 107 ? -37.785 -40.025 26.677 1.00 32.81 107 ARG A N 1
ATOM 813 C CA . ARG A 1 107 ? -37.621 -39.683 28.141 1.00 32.81 107 ARG A CA 1
ATOM 814 C C . ARG A 1 107 ? -36.238 -40.043 28.751 1.00 32.81 107 ARG A C 1
ATOM 816 O O . ARG A 1 107 ? -35.704 -41.063 28.366 1.00 32.81 107 ARG A O 1
ATOM 823 N N . HIS A 1 108 ? -35.557 -39.318 29.660 1.00 31.33 108 HIS A N 1
ATOM 824 C CA . HIS A 1 108 ? -35.824 -38.239 30.647 1.00 31.33 108 HIS A CA 1
ATOM 825 C C . HIS A 1 108 ? -34.527 -37.397 30.926 1.00 31.33 108 HIS A C 1
ATOM 827 O O . HIS A 1 108 ? -33.454 -37.807 30.486 1.00 31.33 108 HIS A O 1
ATOM 833 N N . PRO A 1 109 ? -34.594 -36.266 31.674 1.00 47.41 109 PRO A N 1
ATOM 834 C CA . PRO A 1 109 ? -33.474 -35.371 32.021 1.00 47.41 109 PRO A CA 1
ATOM 835 C C . PRO A 1 109 ? -32.954 -35.559 33.468 1.00 47.41 109 PRO A C 1
ATOM 837 O O . PRO A 1 109 ? -33.632 -36.166 34.296 1.00 47.41 109 PRO A O 1
ATOM 840 N N . ARG A 1 110 ? -31.792 -34.975 33.808 1.00 30.27 110 ARG A N 1
ATOM 841 C CA . ARG A 1 110 ? -31.342 -34.786 35.203 1.00 30.27 110 ARG A CA 1
ATOM 842 C C . ARG A 1 110 ? -30.835 -33.364 35.457 1.00 30.27 110 ARG A C 1
ATOM 844 O O . ARG A 1 110 ? -29.918 -32.889 34.795 1.00 30.27 110 ARG A O 1
ATOM 851 N N . THR A 1 111 ? -31.465 -32.739 36.442 1.00 32.09 111 THR A N 1
ATOM 852 C CA . THR A 1 111 ? -31.060 -31.566 37.221 1.00 32.09 111 THR A CA 1
ATOM 853 C C . THR A 1 111 ? -30.148 -31.978 38.386 1.00 32.09 111 THR A C 1
ATOM 855 O O . THR A 1 111 ? -30.189 -33.123 38.835 1.00 32.09 111 THR A O 1
ATOM 858 N N . GLY A 1 112 ? -29.360 -31.031 38.900 1.00 28.00 112 GLY A N 1
ATOM 859 C CA . GLY A 1 112 ? -28.610 -31.128 40.157 1.00 28.00 112 GLY A CA 1
ATOM 860 C C . GLY A 1 112 ? -27.958 -29.781 40.485 1.00 28.00 112 GLY A C 1
ATOM 861 O O . GLY A 1 112 ? -27.348 -29.169 39.615 1.00 28.00 112 GLY A O 1
ATOM 862 N N . GLN A 1 113 ? -28.163 -29.299 41.706 1.00 28.69 113 GLN A N 1
ATOM 863 C CA . GLN A 1 113 ? -28.060 -27.914 42.180 1.00 28.69 113 GLN A CA 1
ATOM 864 C C . GLN A 1 113 ? -27.264 -27.906 43.515 1.00 28.69 113 GLN A C 1
ATOM 866 O O . GLN A 1 113 ? -27.275 -28.930 44.191 1.00 28.69 113 GLN A O 1
ATOM 871 N N . VAL A 1 114 ? -26.713 -26.739 43.920 1.00 28.89 114 VAL A N 1
ATOM 872 C CA . VAL A 1 114 ? -26.223 -26.337 45.286 1.00 28.89 114 VAL A CA 1
ATOM 873 C C . VAL A 1 114 ? -24.885 -27.018 45.728 1.00 28.89 114 VAL A C 1
ATOM 875 O O . VAL A 1 114 ? -24.637 -28.150 45.344 1.00 28.89 114 VAL A O 1
ATOM 878 N N . SER A 1 115 ? -23.883 -26.410 46.397 1.00 26.97 115 SER A N 1
ATOM 879 C CA . SER A 1 115 ? -23.878 -25.454 47.524 1.00 26.97 115 SER A CA 1
ATOM 880 C C . SER A 1 115 ? -22.585 -24.621 47.679 1.00 26.97 115 SER A C 1
ATOM 882 O O . SER A 1 115 ? -21.556 -24.904 47.069 1.00 26.97 115 SER A O 1
ATOM 884 N N . GLN A 1 116 ? -22.709 -23.583 48.518 1.00 28.20 116 GLN A N 1
ATOM 885 C CA . GLN A 1 116 ? -21.730 -22.603 49.016 1.00 28.20 116 GLN A CA 1
ATOM 886 C C . GLN A 1 116 ? -20.857 -23.111 50.193 1.00 28.20 116 GLN A C 1
ATOM 888 O O . GLN A 1 116 ? -21.024 -24.244 50.630 1.00 28.20 116 GLN A O 1
ATOM 893 N N . GLU A 1 117 ? -20.040 -22.172 50.714 1.00 27.38 117 GLU A N 1
ATOM 894 C CA . GLU A 1 117 ? -19.311 -22.092 52.004 1.00 27.38 117 GLU A CA 1
ATOM 895 C C . GLU A 1 117 ? -17.852 -22.584 52.001 1.00 27.38 117 GLU A C 1
ATOM 897 O O . GLU A 1 117 ? -17.513 -23.538 51.317 1.00 27.38 117 GLU A O 1
ATOM 902 N N . SER A 1 118 ? -16.887 -22.020 52.737 1.00 26.53 118 SER A N 1
ATOM 903 C CA . SER A 1 118 ? -16.655 -20.724 53.399 1.00 26.53 118 SER A CA 1
ATOM 904 C C . SER A 1 118 ? -15.226 -20.783 53.995 1.00 26.53 118 SER A C 1
ATOM 906 O O . SER A 1 118 ? -14.715 -21.862 54.269 1.00 26.53 118 SER A O 1
ATOM 908 N N . THR A 1 119 ? -14.619 -19.615 54.258 1.00 28.88 119 THR A N 1
ATOM 909 C CA . THR A 1 119 ? -13.669 -19.313 55.367 1.00 28.88 119 THR A CA 1
ATOM 910 C C . THR A 1 119 ? -12.289 -19.999 55.493 1.00 28.88 119 THR A C 1
ATOM 912 O O . THR A 1 119 ? -12.173 -21.214 55.525 1.00 28.88 119 THR A O 1
ATOM 915 N N . GLY A 1 120 ? -11.248 -19.182 55.757 1.00 26.06 120 GLY A N 1
ATOM 916 C CA . GLY A 1 120 ? -10.091 -19.599 56.577 1.00 26.06 120 GLY A CA 1
ATOM 917 C C . GLY A 1 120 ? -8.686 -19.143 56.136 1.00 26.06 120 GLY A C 1
ATOM 918 O O . GLY A 1 120 ? -7.926 -19.918 55.570 1.00 26.06 120 GLY A O 1
ATOM 919 N N . ARG A 1 121 ? -8.300 -17.901 56.461 1.00 27.33 121 ARG A N 1
ATOM 920 C CA . ARG A 1 121 ? -6.923 -17.524 56.893 1.00 27.33 121 ARG A CA 1
ATOM 921 C C . ARG A 1 121 ? -6.857 -17.709 58.436 1.00 27.33 121 ARG A C 1
ATOM 923 O O . ARG A 1 121 ? -7.943 -17.876 58.988 1.00 27.33 121 ARG A O 1
ATOM 930 N N . PRO A 1 122 ? -5.721 -17.580 59.173 1.00 42.53 122 PRO A N 1
ATOM 931 C CA . PRO A 1 122 ? -4.397 -17.023 58.827 1.00 42.53 122 PRO A CA 1
ATOM 932 C C . PRO A 1 122 ? -3.184 -17.833 59.371 1.00 42.53 122 PRO A C 1
ATOM 934 O O . PRO A 1 122 ? -3.337 -18.846 60.037 1.00 42.53 122 PRO A O 1
ATOM 937 N N . GLY A 1 123 ? -1.958 -17.342 59.141 1.00 26.88 123 GLY A N 1
ATOM 938 C CA . GLY A 1 123 ? -0.765 -17.799 59.871 1.00 26.88 123 GLY A CA 1
ATOM 939 C C . GLY A 1 123 ? 0.525 -17.119 59.407 1.00 26.88 123 GLY A C 1
ATOM 940 O O . GLY A 1 123 ? 1.068 -17.459 58.363 1.00 26.88 123 GLY A O 1
ATOM 941 N N . GLN A 1 124 ? 0.978 -16.122 60.170 1.00 28.48 124 GLN A N 1
ATOM 942 C CA . GLN A 1 124 ? 2.251 -15.405 60.026 1.00 28.48 124 GLN A CA 1
ATOM 943 C C . GLN A 1 124 ? 3.407 -16.167 60.703 1.00 28.48 124 GLN A C 1
ATOM 945 O O . GLN A 1 124 ? 3.168 -16.896 61.660 1.00 28.48 124 GLN A O 1
ATOM 950 N N . SER A 1 125 ? 4.653 -15.913 60.279 1.00 27.88 125 SER A N 1
ATOM 951 C CA . SER A 1 125 ? 5.851 -15.630 61.120 1.00 27.88 125 SER A CA 1
ATOM 952 C C . SER A 1 125 ? 7.126 -15.822 60.269 1.00 27.88 125 SER A C 1
ATOM 954 O O . SER A 1 125 ? 7.259 -16.797 59.544 1.00 27.88 125 SER A O 1
ATOM 956 N N . HIS A 1 126 ? 7.890 -14.750 60.023 1.00 28.69 126 HIS A N 1
ATOM 957 C CA . HIS A 1 126 ? 9.124 -14.297 60.707 1.00 28.69 126 HIS A CA 1
ATOM 958 C C . HIS A 1 126 ? 10.414 -14.706 59.967 1.00 28.69 126 HIS A C 1
ATOM 960 O O . HIS A 1 126 ? 10.589 -15.864 59.631 1.00 28.69 126 HIS A O 1
ATOM 966 N N . ARG A 1 127 ? 11.187 -13.696 59.503 1.00 27.95 127 ARG A N 1
ATOM 967 C CA . ARG A 1 127 ? 12.550 -13.278 59.962 1.00 27.95 127 ARG A CA 1
ATOM 968 C C . ARG A 1 127 ? 13.638 -14.293 59.535 1.00 27.95 127 ARG A C 1
ATOM 970 O O . ARG A 1 127 ? 13.431 -15.479 59.676 1.00 27.95 127 ARG A O 1
ATOM 977 N N . SER A 1 128 ? 14.811 -13.982 58.977 1.00 27.61 128 SER A N 1
ATOM 978 C CA . SER A 1 128 ? 15.790 -12.879 59.099 1.00 27.61 128 SER A CA 1
ATOM 979 C C . SER A 1 128 ? 16.777 -13.031 57.905 1.00 27.61 128 SER A C 1
ATOM 981 O O . SER A 1 128 ? 16.953 -14.147 57.434 1.00 27.61 128 SER A O 1
ATOM 983 N N . ARG A 1 129 ? 17.341 -11.990 57.255 1.00 28.53 129 ARG A N 1
ATOM 984 C CA . ARG A 1 129 ? 18.656 -11.341 57.557 1.00 28.53 129 ARG A CA 1
ATOM 985 C C . ARG A 1 129 ? 19.733 -12.359 57.993 1.00 28.53 129 ARG A C 1
ATOM 987 O O . ARG A 1 129 ? 19.473 -13.082 58.936 1.00 28.53 129 ARG A O 1
ATOM 994 N N . THR A 1 130 ? 20.932 -12.506 57.429 1.00 29.45 130 THR A N 1
ATOM 995 C CA . THR A 1 130 ? 21.982 -11.633 56.845 1.00 29.45 130 THR A CA 1
ATOM 996 C C . THR A 1 130 ? 22.939 -12.562 56.043 1.00 29.45 130 THR A C 1
ATOM 998 O O . THR A 1 130 ? 22.871 -13.772 56.192 1.00 29.45 130 THR A O 1
ATOM 1001 N N . GLY A 1 131 ? 23.776 -12.139 55.092 1.00 27.27 131 GLY A N 1
ATOM 1002 C CA . GLY A 1 131 ? 25.026 -11.410 55.313 1.00 27.27 131 GLY A CA 1
ATOM 1003 C C . GLY A 1 131 ? 26.135 -11.946 54.381 1.00 27.27 131 GLY A C 1
ATOM 1004 O O . GLY A 1 131 ? 26.163 -13.119 54.030 1.00 27.27 131 GLY A O 1
ATOM 1005 N N . HIS A 1 132 ? 26.998 -11.033 53.939 1.00 30.14 132 HIS A N 1
ATOM 1006 C CA . HIS A 1 132 ? 28.118 -11.156 52.998 1.00 30.14 132 HIS A CA 1
ATOM 1007 C C . HIS A 1 132 ? 29.100 -12.333 53.196 1.00 30.14 132 HIS A C 1
ATOM 1009 O O . HIS A 1 132 ? 29.456 -12.643 54.324 1.00 30.14 132 HIS A O 1
ATOM 1015 N N . ARG A 1 133 ? 29.752 -12.796 52.113 1.00 28.77 133 ARG A N 1
ATOM 1016 C CA . ARG A 1 133 ? 31.108 -12.376 51.657 1.00 28.77 133 ARG A CA 1
ATOM 1017 C C . ARG A 1 133 ? 31.608 -13.248 50.487 1.00 28.77 133 ARG A C 1
ATOM 1019 O O . ARG A 1 133 ? 31.381 -14.449 50.452 1.00 28.77 133 ARG A O 1
ATOM 1026 N N . ARG A 1 134 ? 32.304 -12.614 49.532 1.00 31.20 134 ARG A N 1
ATOM 1027 C CA . ARG A 1 134 ? 33.221 -13.254 48.560 1.00 31.20 134 ARG A CA 1
ATOM 1028 C C . ARG A 1 134 ? 34.573 -13.539 49.240 1.00 31.20 134 ARG A C 1
ATOM 1030 O O . ARG A 1 134 ? 34.857 -12.914 50.262 1.00 31.20 134 ARG A O 1
ATOM 1037 N N . PRO A 1 135 ? 35.446 -14.356 48.623 1.00 45.50 135 PRO A N 1
ATOM 1038 C CA . PRO A 1 135 ? 36.571 -13.727 47.920 1.00 45.50 135 PRO A CA 1
ATOM 1039 C C . PRO A 1 135 ? 36.968 -14.377 46.578 1.00 45.50 135 PRO A C 1
ATOM 1041 O O . PRO A 1 135 ? 36.438 -15.393 46.143 1.00 45.50 135 PRO A O 1
ATOM 1044 N N . HIS A 1 136 ? 37.876 -13.664 45.913 1.00 29.12 136 HIS A N 1
ATOM 1045 C CA . HIS A 1 136 ? 38.482 -13.848 44.594 1.00 29.12 136 HIS A CA 1
ATOM 1046 C C . HIS A 1 136 ? 39.505 -14.992 44.484 1.00 29.12 136 HIS A C 1
ATOM 1048 O O . HIS A 1 136 ? 40.126 -15.342 45.478 1.00 29.12 136 HIS A O 1
ATOM 1054 N N . LEU A 1 137 ? 39.754 -15.412 43.228 1.00 32.00 137 LEU A N 1
ATOM 1055 C CA . LEU A 1 137 ? 41.011 -15.820 42.539 1.00 32.00 137 LEU A CA 1
ATOM 1056 C C . LEU A 1 137 ? 40.634 -16.924 41.521 1.00 32.00 137 LEU A C 1
ATOM 1058 O O . LEU A 1 137 ? 39.713 -17.681 41.769 1.00 32.00 137 LEU A O 1
ATOM 1062 N N . GLY A 1 138 ? 41.196 -17.094 40.327 1.00 27.92 138 GLY A N 1
ATOM 1063 C CA . GLY A 1 138 ? 42.321 -16.497 39.630 1.00 27.92 138 GLY A CA 1
ATOM 1064 C C . GLY A 1 138 ? 42.260 -16.896 38.140 1.00 27.92 138 GLY A C 1
ATOM 1065 O O . GLY A 1 138 ? 41.359 -17.589 37.681 1.00 27.92 138 GLY A O 1
ATOM 1066 N N . ARG A 1 139 ? 43.204 -16.358 37.375 1.00 29.75 139 ARG A N 1
ATOM 1067 C CA . ARG A 1 139 ? 43.294 -16.298 35.908 1.00 29.75 139 ARG A CA 1
ATOM 1068 C C . ARG A 1 139 ? 43.667 -17.628 35.206 1.00 29.75 139 ARG A C 1
ATOM 1070 O O . ARG A 1 139 ? 44.426 -18.399 35.766 1.00 29.75 139 ARG A O 1
ATOM 1077 N N . ARG A 1 140 ? 43.336 -17.686 33.895 1.00 28.59 140 ARG A N 1
ATOM 1078 C CA . ARG A 1 140 ? 44.189 -17.967 32.691 1.00 28.59 140 ARG A CA 1
ATOM 1079 C C . ARG A 1 140 ? 43.841 -19.186 31.796 1.00 28.59 140 ARG A C 1
ATOM 1081 O O . ARG A 1 140 ? 44.009 -20.328 32.177 1.00 28.59 140 ARG A O 1
ATOM 1088 N N . ARG A 1 141 ? 43.491 -18.829 30.544 1.00 29.50 141 ARG A N 1
ATOM 1089 C CA . ARG A 1 141 ? 43.964 -19.290 29.210 1.00 29.50 141 ARG A CA 1
ATOM 1090 C C . ARG A 1 141 ? 44.072 -20.795 28.868 1.00 29.50 141 ARG A C 1
ATOM 1092 O O . ARG A 1 141 ? 45.006 -21.449 29.299 1.00 29.50 141 ARG A O 1
ATOM 1099 N N . GLY A 1 142 ? 43.356 -21.166 27.796 1.00 25.17 142 GLY A N 1
ATOM 1100 C CA . GLY A 1 142 ? 43.974 -21.722 26.571 1.00 25.17 142 GLY A CA 1
ATOM 1101 C C . GLY A 1 142 ? 43.829 -23.231 26.304 1.00 25.17 142 GLY A C 1
ATOM 1102 O O . GLY A 1 142 ? 43.530 -23.966 27.227 1.00 25.17 142 GLY A O 1
ATOM 1103 N N . PRO A 1 143 ? 43.972 -23.686 25.039 1.00 46.94 143 PRO A N 1
ATOM 1104 C CA . PRO A 1 143 ? 43.010 -24.594 24.397 1.00 46.94 143 PRO A CA 1
ATOM 1105 C C . PRO A 1 143 ? 43.597 -25.943 23.932 1.00 46.94 143 PRO A C 1
ATOM 1107 O O . PRO A 1 143 ? 44.791 -26.017 23.679 1.00 46.94 143 PRO A O 1
ATOM 1110 N N . ALA A 1 144 ? 42.748 -26.959 23.708 1.00 28.22 144 ALA A N 1
ATOM 1111 C CA . ALA A 1 144 ? 42.854 -27.972 22.634 1.00 28.22 144 ALA A CA 1
ATOM 1112 C C . ALA A 1 144 ? 41.836 -29.114 22.834 1.00 28.22 144 ALA A C 1
ATOM 1114 O O . ALA A 1 144 ? 41.507 -29.456 23.964 1.00 28.22 144 ALA A O 1
ATOM 1115 N N . GLY A 1 145 ? 41.415 -29.756 21.736 1.00 25.89 145 GLY A N 1
ATOM 1116 C CA . GLY A 1 145 ? 40.979 -31.160 21.767 1.00 25.89 145 GLY A CA 1
ATOM 1117 C C . GLY A 1 145 ? 39.633 -31.462 21.110 1.00 25.89 145 GLY A C 1
ATOM 1118 O O . GLY A 1 145 ? 38.581 -31.287 21.708 1.00 25.89 145 GLY A O 1
ATOM 1119 N N . CYS A 1 146 ? 39.681 -31.959 19.874 1.00 24.97 146 CYS A N 1
ATOM 1120 C CA . CYS A 1 146 ? 38.550 -32.503 19.122 1.00 24.97 146 CYS A CA 1
ATOM 1121 C C . CYS A 1 146 ? 38.278 -33.992 19.436 1.00 24.97 146 CYS A C 1
ATOM 1123 O O . CYS A 1 146 ? 39.207 -34.725 19.757 1.00 24.97 146 CYS A O 1
ATOM 1125 N N . ARG A 1 147 ? 37.050 -34.419 19.076 1.00 26.28 147 ARG A N 1
ATOM 1126 C CA . ARG A 1 147 ? 36.529 -35.778 18.755 1.00 26.28 147 ARG A CA 1
ATOM 1127 C C . ARG A 1 147 ? 35.870 -36.588 19.884 1.00 26.28 147 ARG A C 1
ATOM 1129 O O . ARG A 1 147 ? 36.475 -36.833 20.914 1.00 26.28 147 ARG A O 1
ATOM 1136 N N . GLY A 1 148 ? 34.671 -37.119 19.583 1.00 25.62 148 GLY A N 1
ATOM 1137 C CA . GLY A 1 148 ? 34.147 -38.337 20.226 1.00 25.62 148 GLY A CA 1
ATOM 1138 C C . GLY A 1 148 ? 32.630 -38.443 20.453 1.00 25.62 148 GLY A C 1
ATOM 1139 O O . GLY A 1 148 ? 32.184 -38.374 21.582 1.00 25.62 148 GLY A O 1
ATOM 1140 N N . THR A 1 149 ? 31.859 -38.612 19.373 1.00 26.56 149 THR A N 1
ATOM 1141 C CA . THR A 1 149 ? 30.672 -39.496 19.199 1.00 26.56 149 THR A CA 1
ATOM 1142 C C . THR A 1 149 ? 29.699 -39.899 20.340 1.00 26.56 149 THR A C 1
ATOM 1144 O O . THR A 1 149 ? 30.076 -40.564 21.292 1.00 26.56 149 THR A O 1
ATOM 1147 N N . LEU A 1 150 ? 28.400 -39.740 19.999 1.00 26.11 150 LEU A N 1
ATOM 1148 C CA . LEU A 1 150 ? 27.229 -40.634 20.206 1.00 26.11 150 LEU A CA 1
ATOM 1149 C C . LEU A 1 150 ? 26.596 -40.807 21.608 1.00 26.11 150 LEU A C 1
ATOM 1151 O O . LEU A 1 150 ? 27.152 -41.451 22.484 1.00 26.11 150 LEU A O 1
ATOM 1155 N N . GLY A 1 151 ? 25.312 -40.416 21.734 1.00 24.00 151 GLY A N 1
ATOM 1156 C CA . GLY A 1 151 ? 24.422 -40.958 22.775 1.00 24.00 151 GLY A CA 1
ATOM 1157 C C . GLY A 1 151 ? 23.141 -40.168 23.094 1.00 24.00 151 GLY A C 1
ATOM 1158 O O . GLY A 1 151 ? 23.141 -39.349 23.996 1.00 24.00 151 GLY A O 1
ATOM 1159 N N . ARG A 1 152 ? 22.046 -40.470 22.378 1.00 26.97 152 ARG A N 1
ATOM 1160 C CA . ARG A 1 152 ? 20.610 -40.431 22.777 1.00 26.97 152 ARG A CA 1
ATOM 1161 C C . ARG A 1 152 ? 20.103 -39.359 23.780 1.00 26.97 152 ARG A C 1
ATOM 1163 O O . ARG A 1 152 ? 20.351 -39.472 24.971 1.00 26.97 152 ARG A O 1
ATOM 1170 N N . ARG A 1 153 ? 19.108 -38.557 23.358 1.00 26.33 153 ARG A N 1
ATOM 1171 C CA . ARG A 1 153 ? 17.743 -38.555 23.955 1.00 26.33 153 ARG A CA 1
ATOM 1172 C C . ARG A 1 153 ? 16.764 -37.680 23.166 1.00 26.33 153 ARG A C 1
ATOM 1174 O O . ARG A 1 153 ? 17.010 -36.504 22.929 1.00 26.33 153 ARG A O 1
ATOM 1181 N N . LEU A 1 154 ? 15.636 -38.284 22.787 1.00 30.38 154 LEU A N 1
ATOM 1182 C CA . LEU A 1 154 ? 14.407 -37.583 22.426 1.00 30.38 154 LEU A CA 1
ATOM 1183 C C . LEU A 1 154 ? 13.841 -36.915 23.683 1.00 30.38 154 LEU A C 1
ATOM 1185 O O . LEU A 1 154 ? 13.426 -37.626 24.594 1.00 30.38 154 LEU A O 1
ATOM 1189 N N . GLU A 1 155 ? 13.706 -35.591 23.679 1.00 26.92 155 GLU A N 1
ATOM 1190 C CA . GLU A 1 155 ? 12.740 -34.908 24.538 1.00 26.92 155 GLU A CA 1
ATOM 1191 C C . GLU A 1 155 ? 11.890 -33.930 23.727 1.00 26.92 155 GLU A C 1
ATOM 1193 O O . GLU A 1 155 ? 12.360 -33.018 23.045 1.00 26.92 155 GLU A O 1
ATOM 1198 N N . ARG A 1 156 ? 10.585 -34.195 23.791 1.00 29.33 156 ARG A N 1
ATOM 1199 C CA . ARG A 1 156 ? 9.494 -33.399 23.241 1.00 29.33 156 ARG A CA 1
ATOM 1200 C C . ARG A 1 156 ? 9.497 -32.018 23.897 1.00 29.33 156 ARG A C 1
ATOM 1202 O O . ARG A 1 156 ? 9.133 -31.884 25.060 1.00 29.33 156 ARG A O 1
ATOM 1209 N N . THR A 1 157 ? 9.823 -30.978 23.140 1.00 26.42 157 THR A N 1
ATOM 1210 C CA . THR A 1 157 ? 9.585 -29.592 23.554 1.00 26.42 157 THR A CA 1
ATOM 1211 C C . THR A 1 157 ? 8.159 -29.191 23.177 1.00 26.42 157 THR A C 1
ATOM 1213 O O . THR A 1 157 ? 7.841 -28.917 22.023 1.00 26.42 157 THR A O 1
ATOM 1216 N N . LEU A 1 158 ? 7.275 -29.184 24.176 1.00 28.89 158 LEU A N 1
ATOM 1217 C CA . LEU A 1 158 ? 5.976 -28.511 24.114 1.00 28.89 158 LEU A CA 1
ATOM 1218 C C . LEU A 1 158 ? 6.185 -27.015 23.803 1.00 28.89 158 LEU A C 1
ATOM 1220 O O . LEU A 1 158 ? 7.112 -26.409 24.351 1.00 28.89 158 LEU A O 1
ATOM 1224 N N . PRO A 1 159 ? 5.340 -26.372 22.976 1.00 28.80 159 PRO A N 1
ATOM 1225 C CA . PRO A 1 159 ? 5.453 -24.941 22.743 1.00 28.80 159 PRO A CA 1
ATOM 1226 C C . PRO A 1 159 ? 5.131 -24.188 24.039 1.00 28.80 159 PRO A C 1
ATOM 1228 O O . PRO A 1 159 ? 4.015 -24.250 24.560 1.00 28.80 159 PRO A O 1
ATOM 1231 N N . ARG A 1 160 ? 6.129 -23.466 24.561 1.00 27.92 160 ARG A N 1
ATOM 1232 C CA . ARG A 1 160 ? 5.957 -22.508 25.656 1.00 27.92 160 ARG A CA 1
ATOM 1233 C C . ARG A 1 160 ? 4.837 -21.534 25.288 1.00 27.92 160 ARG A C 1
ATOM 1235 O O . ARG A 1 160 ? 4.875 -20.909 24.228 1.00 27.92 160 ARG A O 1
ATOM 1242 N N . ARG A 1 161 ? 3.844 -21.417 26.177 1.00 30.55 161 ARG A N 1
ATOM 1243 C CA . ARG A 1 161 ? 2.810 -20.375 26.139 1.00 30.55 161 ARG A CA 1
ATOM 1244 C C . ARG A 1 161 ? 3.494 -19.025 25.905 1.00 30.55 161 ARG A C 1
ATOM 1246 O O . ARG A 1 161 ? 4.369 -18.641 26.677 1.00 30.55 161 ARG A O 1
ATOM 1253 N N . GLY A 1 162 ? 3.116 -18.338 24.826 1.00 29.20 162 GLY A N 1
ATOM 1254 C CA . GLY A 1 162 ? 3.548 -16.963 24.582 1.00 29.20 162 GLY A CA 1
ATOM 1255 C C . GLY A 1 162 ? 3.140 -16.052 25.748 1.00 29.20 162 GLY A C 1
ATOM 1256 O O . GLY A 1 162 ? 2.191 -16.381 26.468 1.00 29.20 162 GLY A O 1
ATOM 1257 N N . PRO A 1 163 ? 3.841 -14.928 25.964 1.00 28.44 163 PRO A N 1
ATOM 1258 C CA . PRO A 1 163 ? 3.566 -14.062 27.099 1.00 28.44 163 PRO A CA 1
ATOM 1259 C C . PRO A 1 163 ? 2.133 -13.528 27.005 1.00 28.44 163 PRO A C 1
ATOM 1261 O O . PRO A 1 163 ? 1.743 -12.927 26.001 1.00 28.44 163 PRO A O 1
ATOM 1264 N N . GLN A 1 164 ? 1.342 -13.754 28.056 1.00 26.59 164 GLN A N 1
ATOM 1265 C CA . GLN A 1 164 ? 0.114 -13.001 28.280 1.00 26.59 164 GLN A CA 1
ATOM 1266 C C . GLN A 1 164 ? 0.513 -11.536 28.461 1.00 26.59 164 GLN A C 1
ATOM 1268 O O . GLN A 1 164 ? 1.159 -11.176 29.443 1.00 26.59 164 GLN A O 1
ATOM 1273 N N . ILE A 1 165 ? 0.156 -10.695 27.494 1.00 35.44 165 ILE A N 1
ATOM 1274 C CA . ILE A 1 165 ? 0.288 -9.247 27.627 1.00 35.44 165 ILE A CA 1
ATOM 1275 C C . ILE A 1 165 ? -0.752 -8.817 28.665 1.00 35.44 165 ILE A C 1
ATOM 1277 O O . ILE A 1 165 ? -1.945 -8.774 28.367 1.00 35.44 165 ILE A O 1
ATOM 1281 N N . ARG A 1 166 ? -0.303 -8.538 29.895 1.00 27.38 166 ARG A N 1
ATOM 1282 C CA . ARG A 1 166 ? -1.083 -7.743 30.850 1.00 27.38 166 ARG A CA 1
ATOM 1283 C C . ARG A 1 166 ? -1.300 -6.362 30.230 1.00 27.38 166 ARG A C 1
ATOM 1285 O O . ARG A 1 166 ? -0.373 -5.817 29.628 1.00 27.38 166 ARG A O 1
ATOM 1292 N N . LEU A 1 167 ? -2.510 -5.810 30.357 1.00 31.78 167 LEU A N 1
ATOM 1293 C CA . LEU A 1 167 ? -2.713 -4.381 30.127 1.00 31.78 167 LEU A CA 1
ATOM 1294 C C . LEU A 1 167 ? -1.696 -3.633 30.992 1.00 31.78 167 LEU A C 1
ATOM 1296 O O . LEU A 1 167 ? -1.607 -3.870 32.192 1.00 31.78 167 LEU A O 1
ATOM 1300 N N . VAL A 1 168 ? -0.876 -2.815 30.346 1.00 35.31 168 VAL A N 1
ATOM 1301 C CA . VAL A 1 168 ? 0.178 -2.050 31.003 1.00 35.31 168 VAL A CA 1
ATOM 1302 C C . VAL A 1 168 ? -0.482 -0.944 31.828 1.00 35.31 168 VAL A C 1
ATOM 1304 O O . VAL A 1 168 ? -1.267 -0.168 31.280 1.00 35.31 168 VAL A O 1
ATOM 1307 N N . ASP A 1 169 ? -0.178 -0.904 33.125 1.00 27.66 169 ASP A N 1
ATOM 1308 C CA . ASP A 1 169 ? -0.611 0.142 34.055 1.00 27.66 169 ASP A CA 1
ATOM 1309 C C . ASP A 1 169 ? -0.139 1.537 33.611 1.00 27.66 169 ASP A C 1
ATOM 1311 O O . ASP A 1 169 ? 0.903 1.697 32.967 1.00 27.66 169 ASP A O 1
ATOM 1315 N N . ALA A 1 170 ? -0.886 2.568 34.018 1.00 36.72 170 ALA A N 1
ATOM 1316 C CA . ALA A 1 170 ? -0.691 3.983 33.672 1.00 36.72 170 ALA A CA 1
ATOM 1317 C C . ALA A 1 170 ? 0.712 4.567 33.990 1.00 36.72 170 ALA A C 1
ATOM 1319 O O . ALA A 1 170 ? 1.043 5.664 33.543 1.00 36.72 170 ALA A O 1
ATOM 1320 N N . GLY A 1 171 ? 1.567 3.844 34.723 1.00 28.55 171 GLY A N 1
ATOM 1321 C CA . GLY A 1 171 ? 2.934 4.258 35.067 1.00 28.55 171 GLY A CA 1
ATOM 1322 C C . GLY A 1 171 ? 3.977 4.136 33.942 1.00 28.55 171 GLY A C 1
ATOM 1323 O O . GLY A 1 171 ? 5.017 4.788 34.015 1.00 28.55 171 GLY A O 1
ATOM 1324 N N . ASP A 1 172 ? 3.718 3.362 32.881 1.00 41.84 172 ASP A N 1
ATOM 1325 C CA . ASP A 1 172 ? 4.697 3.082 31.803 1.00 41.84 172 ASP A CA 1
ATOM 1326 C C . ASP A 1 172 ? 4.580 4.035 30.587 1.00 41.84 172 ASP A C 1
ATOM 1328 O O . ASP A 1 172 ? 5.203 3.869 29.535 1.00 41.84 172 ASP A O 1
ATOM 1332 N N . GLU A 1 173 ? 3.749 5.075 30.694 1.00 43.97 173 GLU A N 1
ATOM 1333 C CA . GLU A 1 173 ? 3.418 5.946 29.559 1.00 43.97 173 GLU A CA 1
ATOM 1334 C C . GLU A 1 173 ? 4.560 6.888 29.153 1.00 43.97 173 GLU A C 1
ATOM 1336 O O . GLU A 1 173 ? 4.701 7.205 27.968 1.00 43.97 173 GLU A O 1
ATOM 1341 N N . ARG A 1 174 ? 5.414 7.292 30.105 1.00 48.00 174 ARG A N 1
ATOM 1342 C CA . ARG A 1 174 ? 6.526 8.234 29.865 1.00 48.00 174 ARG A CA 1
ATOM 1343 C C . ARG A 1 174 ? 7.762 7.587 29.229 1.00 48.00 174 ARG A C 1
ATOM 1345 O O . ARG A 1 174 ? 8.591 8.313 28.693 1.00 48.00 174 ARG A O 1
ATOM 1352 N N . ARG A 1 175 ? 7.897 6.254 29.288 1.00 46.50 175 ARG A N 1
ATOM 1353 C CA . ARG A 1 175 ? 9.060 5.501 28.765 1.00 46.50 175 ARG A CA 1
ATOM 1354 C C . ARG A 1 175 ? 8.839 4.898 27.380 1.00 46.50 175 ARG A C 1
ATOM 1356 O O . ARG A 1 175 ? 9.776 4.382 26.776 1.00 46.50 175 ARG A O 1
ATOM 1363 N N . ALA A 1 176 ? 7.615 4.944 26.868 1.00 55.41 176 ALA A N 1
ATOM 1364 C CA . ALA A 1 176 ? 7.324 4.375 25.567 1.00 55.41 176 ALA A CA 1
ATOM 1365 C C . ALA A 1 176 ? 7.905 5.218 24.422 1.00 55.41 176 ALA A C 1
ATOM 1367 O O . ALA A 1 176 ? 7.957 6.446 24.528 1.00 55.41 176 ALA A O 1
ATOM 1368 N N . PRO A 1 177 ? 8.266 4.584 23.290 1.00 63.47 177 PRO A N 1
ATOM 1369 C CA . PRO A 1 177 ? 8.710 5.302 22.106 1.00 63.47 177 PRO A CA 1
ATOM 1370 C C . PRO A 1 177 ? 7.685 6.376 21.709 1.00 63.47 177 PRO A C 1
ATOM 1372 O O . PRO A 1 177 ? 6.481 6.090 21.758 1.00 63.47 177 PRO A O 1
ATOM 1375 N N . PRO A 1 178 ? 8.117 7.568 21.256 1.00 66.06 178 PRO A N 1
ATOM 1376 C CA . PRO A 1 178 ? 7.215 8.691 20.990 1.00 66.06 178 PRO A CA 1
ATOM 1377 C C . PRO A 1 178 ? 6.017 8.333 20.098 1.00 66.06 178 PRO A C 1
ATOM 1379 O O . PRO A 1 178 ? 4.886 8.711 20.390 1.00 66.06 178 PRO A O 1
ATOM 1382 N N . ARG A 1 179 ? 6.235 7.491 19.078 1.00 70.31 179 ARG A N 1
ATOM 1383 C CA . ARG A 1 179 ? 5.188 6.944 18.199 1.00 70.31 179 ARG A CA 1
ATOM 1384 C C . ARG A 1 179 ? 4.105 6.164 18.944 1.00 70.31 179 ARG A C 1
ATOM 1386 O O . ARG A 1 179 ? 2.919 6.373 18.714 1.00 70.31 179 ARG A O 1
ATOM 1393 N N . ALA A 1 180 ? 4.506 5.253 19.830 1.00 70.44 180 ALA A N 1
ATOM 1394 C CA . ALA A 1 180 ? 3.573 4.437 20.604 1.00 70.44 180 ALA A CA 1
ATOM 1395 C C . ALA A 1 180 ? 2.796 5.290 21.615 1.00 70.44 180 ALA A C 1
ATOM 1397 O O . ALA A 1 180 ? 1.623 5.021 21.873 1.00 70.44 180 ALA A O 1
ATOM 1398 N N . ARG A 1 181 ? 3.437 6.333 22.158 1.00 72.44 181 ARG A N 1
ATOM 1399 C CA . ARG A 1 181 ? 2.783 7.305 23.031 1.00 72.44 181 ARG A CA 1
ATOM 1400 C C . ARG A 1 181 ? 1.722 8.104 22.276 1.00 72.44 181 ARG A C 1
ATOM 1402 O O . ARG A 1 181 ? 0.565 8.049 22.677 1.00 72.44 181 ARG A O 1
ATOM 1409 N N . VAL A 1 182 ? 2.079 8.752 21.164 1.00 72.00 182 VAL A N 1
ATOM 1410 C CA . VAL A 1 182 ? 1.124 9.536 20.362 1.00 72.00 182 VAL A CA 1
ATOM 1411 C C . VAL A 1 182 ? -0.021 8.665 19.865 1.00 72.00 182 VAL A C 1
ATOM 1413 O O . VAL A 1 182 ? -1.170 9.039 20.056 1.00 72.00 182 VAL A O 1
ATOM 1416 N N . ALA A 1 183 ? 0.253 7.468 19.336 1.00 69.94 183 ALA A N 1
ATOM 1417 C CA . ALA A 1 183 ? -0.805 6.549 18.923 1.00 69.94 183 ALA A CA 1
ATOM 1418 C C . ALA A 1 183 ? -1.804 6.291 20.067 1.00 69.94 183 ALA A C 1
ATOM 1420 O O . ALA A 1 183 ? -3.009 6.453 19.890 1.00 69.94 183 ALA A O 1
ATOM 1421 N N . ARG A 1 184 ? -1.327 5.961 21.275 1.00 73.81 184 ARG A N 1
ATOM 1422 C CA . ARG A 1 184 ? -2.213 5.733 22.430 1.00 73.81 184 ARG A CA 1
ATOM 1423 C C . ARG A 1 184 ? -3.007 6.973 22.834 1.00 73.81 184 ARG A C 1
ATOM 1425 O O . ARG A 1 184 ? -4.182 6.826 23.165 1.00 73.81 184 ARG A O 1
ATOM 1432 N N . LEU A 1 185 ? -2.401 8.157 22.790 1.00 74.75 185 LEU A N 1
ATOM 1433 C CA . LEU A 1 185 ? -3.089 9.417 23.083 1.00 74.75 185 LEU A CA 1
ATOM 1434 C C . LEU A 1 185 ? -4.182 9.704 22.056 1.00 74.75 185 LEU A C 1
ATOM 1436 O O . LEU A 1 185 ? -5.333 9.901 22.436 1.00 74.75 185 LEU A O 1
ATOM 1440 N N . VAL A 1 186 ? -3.862 9.576 20.769 1.00 71.31 186 VAL A N 1
ATOM 1441 C CA . VAL A 1 186 ? -4.819 9.719 19.667 1.00 71.31 186 VAL A CA 1
ATOM 1442 C C . VAL A 1 186 ? -5.973 8.714 19.809 1.00 71.31 186 VAL A C 1
ATOM 1444 O O . VAL A 1 186 ? -7.130 9.089 19.637 1.00 71.31 186 VAL A O 1
ATOM 1447 N N . ARG A 1 187 ? -5.717 7.462 20.236 1.00 72.44 187 ARG A N 1
ATOM 1448 C CA . ARG A 1 187 ? -6.792 6.492 20.556 1.00 72.44 187 ARG A CA 1
ATOM 1449 C C . ARG A 1 187 ? -7.753 7.020 21.612 1.00 72.44 187 ARG A C 1
ATOM 1451 O O . ARG A 1 187 ? -8.960 6.826 21.504 1.00 72.44 187 ARG A O 1
ATOM 1458 N N . ARG A 1 188 ? -7.205 7.645 22.655 1.00 69.88 188 ARG A N 1
ATOM 1459 C CA . ARG A 1 188 ? -7.972 8.192 23.774 1.00 69.88 188 ARG A CA 1
ATOM 1460 C C . ARG A 1 188 ? -8.728 9.459 23.360 1.00 69.88 188 ARG A C 1
ATOM 1462 O O . ARG A 1 188 ? -9.799 9.696 23.906 1.00 69.88 188 ARG A O 1
ATOM 1469 N N . CYS A 1 189 ? -8.278 10.231 22.371 1.00 63.31 189 CYS A N 1
ATOM 1470 C CA . CYS A 1 189 ? -9.049 11.370 21.842 1.00 63.31 189 CYS A CA 1
ATOM 1471 C C . CYS A 1 189 ? -10.421 10.964 21.262 1.00 63.31 189 CYS A C 1
ATOM 1473 O O . CYS A 1 189 ? -11.319 11.799 21.164 1.00 63.31 189 CYS A O 1
ATOM 1475 N N . GLY A 1 190 ? -10.610 9.684 20.911 1.00 57.72 190 GLY A N 1
ATOM 1476 C CA . GLY A 1 190 ? -11.875 9.146 20.402 1.00 57.72 190 GLY A CA 1
ATOM 1477 C C . GLY A 1 190 ? -13.037 9.115 21.407 1.00 57.72 190 GLY A C 1
ATOM 1478 O O . GLY A 1 190 ? -14.177 8.970 20.984 1.00 57.72 190 GLY A O 1
ATOM 1479 N N . SER A 1 191 ? -12.794 9.276 22.715 1.00 61.16 191 SER A N 1
ATOM 1480 C CA . SER A 1 191 ? -13.864 9.377 23.723 1.00 61.16 191 SER A CA 1
ATOM 1481 C C . SER A 1 191 ? -14.119 10.836 24.119 1.00 61.16 191 SER A C 1
ATOM 1483 O O . SER A 1 191 ? -13.156 11.557 24.368 1.00 61.16 191 SER A O 1
ATOM 1485 N N . ALA A 1 192 ? -15.386 11.242 24.261 1.00 56.41 192 ALA A N 1
ATOM 1486 C CA . ALA A 1 192 ? -15.794 12.634 24.512 1.00 56.41 192 ALA A CA 1
ATOM 1487 C C . ALA A 1 192 ? -15.176 13.281 25.771 1.00 56.41 192 ALA A C 1
ATOM 1489 O O . ALA A 1 192 ? -14.921 14.483 25.796 1.00 56.41 192 ALA A O 1
ATOM 1490 N N . HIS A 1 193 ? -14.887 12.499 26.813 1.00 59.72 193 HIS A N 1
ATOM 1491 C CA . HIS A 1 193 ? -14.319 13.027 28.052 1.00 59.72 193 HIS A CA 1
ATOM 1492 C C . HIS A 1 193 ? -12.859 13.488 27.873 1.00 59.72 193 HIS A C 1
ATOM 1494 O O . HIS A 1 193 ? -11.999 12.694 27.476 1.00 59.72 193 HIS A O 1
ATOM 1500 N N . ARG A 1 194 ? -12.577 14.756 28.222 1.00 72.00 194 ARG A N 1
ATOM 1501 C CA . ARG A 1 194 ? -11.245 15.399 28.154 1.00 72.00 194 ARG A CA 1
ATOM 1502 C C . ARG A 1 194 ? -10.600 15.372 26.762 1.00 72.00 194 ARG A C 1
ATOM 1504 O O . ARG A 1 194 ? -9.387 15.217 26.628 1.00 72.00 194 ARG A O 1
ATOM 1511 N N . ARG A 1 195 ? -11.406 15.511 25.704 1.00 75.88 195 ARG A N 1
ATOM 1512 C CA . ARG A 1 195 ? -10.918 15.507 24.315 1.00 75.88 195 ARG A CA 1
ATOM 1513 C C . ARG A 1 195 ? -9.862 16.595 24.065 1.00 75.88 195 ARG A C 1
ATOM 1515 O O . ARG A 1 195 ? -8.802 16.274 23.538 1.00 75.88 195 ARG A O 1
ATOM 1522 N N . ALA A 1 196 ? -10.117 17.832 24.497 1.00 79.50 196 ALA A N 1
ATOM 1523 C CA . ALA A 1 196 ? -9.189 18.955 24.328 1.00 79.50 196 ALA A CA 1
ATOM 1524 C C . ALA A 1 196 ? -7.841 18.715 25.037 1.00 79.50 196 ALA A C 1
ATOM 1526 O O . ALA A 1 196 ? -6.789 18.810 24.411 1.00 79.50 196 ALA A O 1
ATOM 1527 N N . GLU A 1 197 ? -7.862 18.292 26.307 1.00 81.50 197 GLU A N 1
ATOM 1528 C CA . GLU A 1 197 ? -6.641 17.964 27.064 1.00 81.50 197 GLU A CA 1
ATOM 1529 C C . GLU A 1 197 ? -5.797 16.884 26.370 1.00 81.50 197 GLU A C 1
ATOM 1531 O O . GLU A 1 197 ? -4.568 16.951 26.346 1.00 81.50 197 GLU A O 1
ATOM 1536 N N . ARG A 1 198 ? -6.445 15.887 25.759 1.00 84.94 198 ARG A N 1
ATOM 1537 C CA . ARG A 1 198 ? -5.750 14.793 25.068 1.00 84.94 198 ARG A CA 1
ATOM 1538 C C . ARG A 1 198 ? -5.132 15.237 23.748 1.00 84.94 198 ARG A C 1
ATOM 1540 O O . ARG A 1 198 ? -4.024 14.804 23.443 1.00 84.94 198 ARG A O 1
ATOM 1547 N N . TRP A 1 199 ? -5.790 16.115 22.989 1.00 89.75 199 TRP A N 1
ATOM 1548 C CA . TRP A 1 199 ? -5.185 16.724 21.800 1.00 89.75 199 TRP A CA 1
ATOM 1549 C C . TRP A 1 199 ? -4.008 17.635 22.159 1.00 89.75 199 TRP A C 1
ATOM 1551 O O . TRP A 1 199 ? -2.971 17.569 21.498 1.00 89.75 199 TRP A O 1
ATOM 1561 N N . ALA A 1 200 ? -4.100 18.378 23.266 1.00 91.00 200 ALA A N 1
ATOM 1562 C CA . ALA A 1 200 ? -2.967 19.129 23.803 1.00 91.00 200 ALA A CA 1
ATOM 1563 C C . ALA A 1 200 ? -1.797 18.202 24.185 1.00 91.00 200 ALA A C 1
ATOM 1565 O O . ALA A 1 200 ? -0.634 18.514 23.914 1.00 91.00 200 ALA A O 1
ATOM 1566 N N . GLU A 1 201 ? -2.080 17.019 24.745 1.00 88.81 201 GLU A N 1
ATOM 1567 C CA . GLU A 1 201 ? -1.041 16.027 25.032 1.00 88.81 201 GLU A CA 1
ATOM 1568 C C . GLU A 1 201 ? -0.440 15.407 23.758 1.00 88.81 201 GLU A C 1
ATOM 1570 O O . GLU A 1 201 ? 0.769 15.156 23.718 1.00 88.81 201 GLU A O 1
ATOM 1575 N N . VAL A 1 202 ? -1.242 15.179 22.709 1.00 90.06 202 VAL A N 1
ATOM 1576 C CA . VAL A 1 202 ? -0.752 14.742 21.389 1.00 90.06 202 VAL A CA 1
ATOM 1577 C C . VAL A 1 202 ? 0.245 15.758 20.843 1.00 90.06 202 VAL A C 1
ATOM 1579 O O . VAL A 1 202 ? 1.384 15.375 20.563 1.00 90.06 202 VAL A O 1
ATOM 1582 N N . ARG A 1 203 ? -0.142 17.039 20.780 1.00 93.31 203 ARG A N 1
ATOM 1583 C CA . ARG A 1 203 ? 0.724 18.143 20.343 1.00 93.31 203 ARG A CA 1
ATOM 1584 C C . ARG A 1 203 ? 2.034 18.171 21.132 1.00 93.31 203 ARG A C 1
ATOM 1586 O O . ARG A 1 203 ? 3.106 17.963 20.568 1.00 93.31 203 ARG A O 1
ATOM 1593 N N . SER A 1 204 ? 1.936 18.256 22.461 1.00 91.81 204 SER A N 1
ATOM 1594 C CA . SER A 1 204 ? 3.094 18.291 23.364 1.00 91.81 204 SER A CA 1
ATOM 1595 C C . SER A 1 204 ? 3.995 17.051 23.253 1.00 91.81 204 SER A C 1
ATOM 1597 O O . SER A 1 204 ? 5.204 17.110 23.496 1.00 91.81 204 SER A O 1
ATOM 1599 N N . SER A 1 205 ? 3.430 15.884 22.939 1.00 90.31 205 SER A N 1
ATOM 1600 C CA . SER A 1 205 ? 4.206 14.656 22.745 1.00 90.31 205 SER A CA 1
ATOM 1601 C C . SER A 1 205 ? 4.983 14.676 21.432 1.00 90.31 205 SER A C 1
ATOM 1603 O O . SER A 1 205 ? 6.116 14.194 21.401 1.00 90.31 205 SER A O 1
ATOM 1605 N N . ILE A 1 206 ? 4.404 15.241 20.369 1.00 91.38 206 ILE A N 1
ATOM 1606 C CA . ILE A 1 206 ? 5.093 15.442 19.091 1.00 91.38 206 ILE A CA 1
ATOM 1607 C C . ILE A 1 206 ? 6.174 16.521 19.237 1.00 91.38 206 ILE A C 1
ATOM 1609 O O . ILE A 1 206 ? 7.285 16.320 18.753 1.00 91.38 206 ILE A O 1
ATOM 1613 N N . ASP A 1 207 ? 5.926 17.595 19.994 1.00 92.88 207 ASP A N 1
ATOM 1614 C CA . ASP A 1 207 ? 6.916 18.652 20.255 1.00 92.88 207 ASP A CA 1
ATOM 1615 C C . ASP A 1 207 ? 8.209 18.136 20.897 1.00 92.88 207 ASP A C 1
ATOM 1617 O O . ASP A 1 207 ? 9.287 18.677 20.651 1.00 92.88 207 ASP A O 1
ATOM 1621 N N . ARG A 1 208 ? 8.119 17.054 21.674 1.00 91.56 208 ARG A N 1
ATOM 1622 C CA . ARG A 1 208 ? 9.260 16.407 22.338 1.00 91.56 208 ARG A CA 1
ATOM 1623 C C . ARG A 1 208 ? 9.998 15.386 21.465 1.00 91.56 208 ARG A C 1
ATOM 1625 O O . ARG A 1 208 ? 10.966 14.783 21.925 1.00 91.56 208 ARG A O 1
ATOM 1632 N N . MET A 1 209 ? 9.548 15.144 20.233 1.00 90.19 209 MET A N 1
ATOM 1633 C CA . MET A 1 209 ? 10.240 14.258 19.295 1.00 90.19 209 MET A CA 1
ATOM 1634 C C . MET A 1 209 ? 11.503 14.907 18.716 1.00 90.19 209 MET A C 1
ATOM 1636 O O . MET A 1 209 ? 11.632 16.130 18.674 1.00 90.19 209 MET A O 1
ATOM 1640 N N . SER A 1 210 ? 12.421 14.079 18.207 1.00 90.81 210 SER A N 1
ATOM 1641 C CA . SER A 1 210 ? 13.579 14.573 17.457 1.00 90.81 210 SER A CA 1
ATOM 1642 C C . SER A 1 210 ? 13.146 15.295 16.169 1.00 90.81 210 SER A C 1
ATOM 1644 O O . SER A 1 210 ? 12.094 14.960 15.614 1.00 90.81 210 SER A O 1
ATOM 1646 N N . PRO A 1 211 ? 13.963 16.221 15.629 1.00 91.12 211 PRO A N 1
ATOM 1647 C CA . PRO A 1 211 ? 13.656 16.904 14.370 1.00 91.12 211 PRO A CA 1
ATOM 1648 C C . PRO A 1 211 ? 13.371 15.939 13.211 1.00 91.12 211 PRO A C 1
ATOM 1650 O O . PRO A 1 211 ? 12.411 16.124 12.468 1.00 91.12 211 PRO A O 1
ATOM 1653 N N . LEU A 1 212 ? 14.146 14.850 13.107 1.00 89.56 212 LEU A N 1
ATOM 1654 C CA . LEU A 1 212 ? 13.929 13.814 12.095 1.00 89.56 212 LEU A CA 1
ATOM 1655 C C . LEU A 1 212 ? 12.553 13.154 12.235 1.00 89.56 212 LEU A C 1
ATOM 1657 O O . LEU A 1 212 ? 11.870 12.947 11.238 1.00 89.56 212 LEU A O 1
ATOM 1661 N N . ALA A 1 213 ? 12.144 12.828 13.463 1.00 88.62 213 ALA A N 1
ATOM 1662 C CA . ALA A 1 213 ? 10.837 12.241 13.702 1.00 88.62 213 ALA A CA 1
ATOM 1663 C C . ALA A 1 213 ? 9.724 13.241 13.372 1.00 88.62 213 ALA A C 1
ATOM 1665 O O . ALA A 1 213 ? 8.813 12.870 12.652 1.00 88.62 213 ALA A O 1
ATOM 1666 N N . LYS A 1 214 ? 9.812 14.511 13.787 1.00 91.31 214 LYS A N 1
ATOM 1667 C CA . LYS A 1 214 ? 8.791 15.532 13.467 1.00 91.31 214 LYS A CA 1
ATOM 1668 C C . LYS A 1 214 ? 8.532 15.708 11.963 1.00 91.31 214 LYS A C 1
ATOM 1670 O O . LYS A 1 214 ? 7.439 16.120 11.594 1.00 91.31 214 LYS A O 1
ATOM 1675 N N . ASN A 1 215 ? 9.504 15.371 11.114 1.00 92.50 215 ASN A N 1
ATOM 1676 C CA . ASN A 1 215 ? 9.373 15.418 9.656 1.00 92.50 215 ASN A CA 1
ATOM 1677 C C . ASN A 1 215 ? 8.725 14.163 9.035 1.00 92.50 215 ASN A C 1
ATOM 1679 O O . ASN A 1 215 ? 8.534 14.114 7.821 1.00 92.50 215 ASN A O 1
ATOM 1683 N N . ASP A 1 216 ? 8.370 13.146 9.827 1.00 93.56 216 ASP A N 1
ATOM 1684 C CA . ASP A 1 216 ? 7.564 12.017 9.351 1.00 93.56 216 ASP A CA 1
ATOM 1685 C C . ASP A 1 216 ? 6.139 12.508 9.015 1.00 93.56 216 ASP A C 1
ATOM 1687 O O . ASP A 1 216 ? 5.490 13.120 9.874 1.00 93.56 216 ASP A O 1
ATOM 1691 N N . PRO A 1 217 ? 5.604 12.210 7.812 1.00 95.81 217 PRO A N 1
ATOM 1692 C CA . PRO A 1 217 ? 4.252 12.606 7.417 1.00 95.81 217 PRO A CA 1
ATOM 1693 C C . PRO A 1 217 ? 3.156 12.212 8.414 1.00 95.81 217 PRO A C 1
ATOM 1695 O O . PRO A 1 217 ? 2.150 12.908 8.524 1.00 95.81 217 PRO A O 1
ATOM 1698 N N . ALA A 1 218 ? 3.342 11.121 9.166 1.00 94.00 218 ALA A N 1
ATOM 1699 C CA . ALA A 1 218 ? 2.416 10.731 10.221 1.00 94.00 218 ALA A CA 1
ATOM 1700 C C . ALA A 1 218 ? 2.293 11.804 11.303 1.00 94.00 218 ALA A C 1
ATOM 1702 O O . ALA A 1 218 ? 1.184 12.147 11.708 1.00 94.00 218 ALA A O 1
ATOM 1703 N N . TRP A 1 219 ? 3.420 12.334 11.778 1.00 94.38 219 TRP A N 1
ATOM 1704 C CA . TRP A 1 219 ? 3.420 13.305 12.868 1.00 94.38 219 TRP A CA 1
ATOM 1705 C C . TRP A 1 219 ? 3.057 14.693 12.390 1.00 94.38 219 TRP A C 1
ATOM 1707 O O . TRP A 1 219 ? 2.354 15.378 13.117 1.00 94.38 219 TRP A O 1
ATOM 1717 N N . ILE A 1 220 ? 3.418 15.059 11.159 1.00 96.75 220 ILE A N 1
ATOM 1718 C CA . ILE A 1 220 ? 2.922 16.286 10.526 1.00 96.75 220 ILE A CA 1
ATOM 1719 C C . ILE A 1 220 ? 1.386 16.268 10.479 1.00 96.75 220 ILE A C 1
ATOM 1721 O O . ILE A 1 220 ? 0.748 17.202 10.960 1.00 96.75 220 ILE A O 1
ATOM 1725 N N . TYR A 1 221 ? 0.783 15.172 9.999 1.00 97.31 221 TYR A N 1
ATOM 1726 C CA . TYR A 1 221 ? -0.675 15.034 9.952 1.00 97.31 221 TYR A CA 1
ATOM 1727 C C . TYR A 1 221 ? -1.318 15.085 11.344 1.00 97.31 221 TYR A C 1
ATOM 1729 O O . TYR A 1 221 ? -2.270 15.832 11.558 1.00 97.31 221 TYR A O 1
ATOM 1737 N N . TRP A 1 222 ? -0.818 14.299 12.306 1.00 95.94 222 TRP A N 1
ATOM 1738 C CA . TRP A 1 222 ? -1.404 14.269 13.652 1.00 95.94 222 TRP A CA 1
ATOM 1739 C C . TRP A 1 222 ? -1.200 15.575 14.426 1.00 95.94 222 TRP A C 1
ATOM 1741 O O . TRP A 1 222 ? -2.039 15.893 15.265 1.00 95.94 222 TRP A O 1
ATOM 1751 N N . TYR A 1 223 ? -0.140 16.334 14.134 1.00 95.94 223 TYR A N 1
ATOM 1752 C CA . TYR A 1 223 ? 0.059 17.673 14.684 1.00 95.94 223 TYR A CA 1
ATOM 1753 C C . TYR A 1 223 ? -0.969 18.653 14.124 1.00 95.94 223 TYR A C 1
ATOM 1755 O O . TYR A 1 223 ? -1.686 19.270 14.903 1.00 95.94 223 TYR A O 1
ATOM 1763 N N . GLY A 1 224 ? -1.134 18.714 12.797 1.00 97.00 224 GLY A N 1
ATOM 1764 C CA . GLY A 1 224 ? -2.174 19.544 12.177 1.00 97.00 224 GLY A CA 1
ATOM 1765 C C . GLY A 1 224 ? -3.577 19.175 12.667 1.00 97.00 224 GLY A C 1
ATOM 1766 O O . GLY A 1 224 ? -4.379 20.039 13.010 1.00 97.00 224 GLY A O 1
ATOM 1767 N N . ARG A 1 225 ? -3.867 17.876 12.825 1.00 95.69 225 ARG A N 1
ATOM 1768 C CA . ARG A 1 225 ? -5.120 17.416 13.449 1.00 95.69 225 ARG A CA 1
ATOM 1769 C C . ARG A 1 225 ? -5.272 17.904 14.889 1.00 95.69 225 ARG A C 1
ATOM 1771 O O . ARG A 1 225 ? -6.384 18.266 15.255 1.00 95.69 225 ARG A O 1
ATOM 1778 N N . ALA A 1 226 ? -4.204 17.904 15.686 1.00 94.62 226 ALA A N 1
ATOM 1779 C CA . ALA A 1 226 ? -4.248 18.417 17.050 1.00 94.62 226 ALA A CA 1
ATOM 1780 C C . ALA A 1 226 ? -4.512 19.929 17.077 1.00 94.62 226 ALA A C 1
ATOM 1782 O O . ALA A 1 226 ? -5.386 20.346 17.826 1.00 94.62 226 ALA A O 1
ATOM 1783 N N . GLU A 1 227 ? -3.842 20.724 16.235 1.00 96.19 227 GLU A N 1
ATOM 1784 C CA . GLU A 1 227 ? -4.091 22.174 16.136 1.00 96.19 227 GLU A CA 1
ATOM 1785 C C . GLU A 1 227 ? -5.543 22.473 15.757 1.00 96.19 227 GLU A C 1
ATOM 1787 O O . GLU A 1 227 ? -6.217 23.255 16.429 1.00 96.19 227 GLU A O 1
ATOM 1792 N N . ARG A 1 228 ? -6.088 21.758 14.764 1.00 95.06 228 ARG A N 1
ATOM 1793 C CA . ARG A 1 228 ? -7.485 21.951 14.356 1.00 95.06 228 ARG A CA 1
ATOM 1794 C C . ARG A 1 228 ? -8.463 21.677 15.496 1.00 95.06 228 ARG A C 1
ATOM 1796 O O . ARG A 1 228 ? -9.425 22.410 15.680 1.00 95.06 228 ARG A O 1
ATOM 1803 N N . GLU A 1 229 ? -8.231 20.610 16.253 1.00 92.31 229 GLU A N 1
ATOM 1804 C CA . GLU A 1 229 ? -9.099 20.204 17.366 1.00 92.31 229 GLU A CA 1
ATOM 1805 C C . GLU A 1 229 ? -8.933 21.093 18.609 1.00 92.31 229 GLU A C 1
ATOM 1807 O O . GLU A 1 229 ? -9.796 21.080 19.485 1.00 92.31 229 GLU A O 1
ATOM 1812 N N . LEU A 1 230 ? -7.840 21.857 18.690 1.00 93.94 230 LEU A N 1
ATOM 1813 C CA . LEU A 1 230 ? -7.573 22.839 19.742 1.00 93.94 230 LEU A CA 1
ATOM 1814 C C . LEU A 1 230 ? -8.047 24.257 19.380 1.00 93.94 230 LEU A C 1
ATOM 1816 O O . LEU A 1 230 ? -7.894 25.157 20.200 1.00 93.94 230 LEU A O 1
ATOM 1820 N N . GLY A 1 231 ? -8.656 24.448 18.204 1.00 94.56 231 GLY A N 1
ATOM 1821 C CA . GLY A 1 231 ? -9.202 25.739 17.774 1.00 94.56 231 GLY A CA 1
ATOM 1822 C C . GLY A 1 231 ? -8.240 26.608 16.959 1.00 94.56 231 GLY A C 1
ATOM 1823 O O . GLY A 1 231 ? -8.491 27.801 16.825 1.00 94.56 231 GLY A O 1
ATOM 1824 N N . SER A 1 232 ? -7.185 26.018 16.389 1.00 95.38 232 SER A N 1
ATOM 1825 C CA . SER A 1 232 ? -6.168 26.685 15.559 1.00 95.38 232 SER A CA 1
ATOM 1826 C C . SER A 1 232 ? -6.211 26.166 14.108 1.00 95.38 232 SER A C 1
ATOM 1828 O O . SER A 1 232 ? -5.355 25.377 13.695 1.00 95.38 232 SER A O 1
ATOM 1830 N N . PRO A 1 233 ? -7.261 26.503 13.326 1.00 94.25 233 PRO A N 1
ATOM 1831 C CA . PRO A 1 233 ? -7.463 25.947 11.986 1.00 94.25 233 PRO A CA 1
ATOM 1832 C C . PRO A 1 233 ? -6.426 26.426 10.961 1.00 94.25 233 PRO A C 1
ATOM 1834 O O . PRO A 1 233 ? -6.001 25.620 10.140 1.00 94.25 233 PRO A O 1
ATOM 1837 N N . LEU A 1 234 ? -5.973 27.682 11.034 1.00 95.19 234 LEU A N 1
ATOM 1838 C CA . LEU A 1 234 ? -4.985 28.228 10.096 1.00 95.19 234 LEU A CA 1
ATOM 1839 C C . LEU A 1 234 ? -3.625 27.532 10.255 1.00 95.19 234 LEU A C 1
ATOM 1841 O O . LEU A 1 234 ? -2.992 27.128 9.281 1.00 95.19 234 LEU A O 1
ATOM 1845 N N . GLU A 1 235 ? -3.195 27.315 11.498 1.00 95.50 235 GLU A N 1
ATOM 1846 C CA . GLU A 1 235 ? -1.988 26.554 11.804 1.00 95.50 235 GLU A CA 1
ATOM 1847 C C . GLU A 1 235 ? -2.120 25.108 11.319 1.00 95.50 235 GLU A C 1
ATOM 1849 O O . GLU A 1 235 ? -1.184 24.561 10.731 1.00 95.50 235 GLU A O 1
ATOM 1854 N N . ALA A 1 236 ? -3.286 24.486 11.526 1.00 97.19 236 ALA A N 1
ATOM 1855 C CA . ALA A 1 236 ? -3.556 23.130 11.064 1.00 97.19 236 ALA A CA 1
ATOM 1856 C C . ALA A 1 236 ? -3.423 22.981 9.543 1.00 97.19 236 ALA A C 1
ATOM 1858 O O . ALA A 1 236 ? -2.810 22.013 9.083 1.00 97.19 236 ALA A O 1
ATOM 1859 N N . GLU A 1 237 ? -3.963 23.932 8.777 1.00 97.56 237 GLU A N 1
ATOM 1860 C CA . GLU A 1 237 ? -3.866 23.966 7.314 1.00 97.56 237 GLU A CA 1
ATOM 1861 C C . GLU A 1 237 ? -2.408 24.001 6.855 1.00 97.56 237 GLU A C 1
ATOM 1863 O O . GLU A 1 237 ? -2.007 23.142 6.068 1.00 97.56 237 GLU A O 1
ATOM 1868 N N . GLY A 1 238 ? -1.573 24.857 7.455 1.00 97.75 238 GLY A N 1
ATOM 1869 C CA . GLY A 1 238 ? -0.140 24.904 7.149 1.00 97.75 238 GLY A CA 1
ATOM 1870 C C . GLY A 1 238 ? 0.585 23.569 7.389 1.00 97.75 238 GLY A C 1
ATOM 1871 O O . GLY A 1 238 ? 1.497 23.200 6.645 1.00 97.75 238 GLY A O 1
ATOM 1872 N N . TYR A 1 239 ? 0.173 22.774 8.386 1.00 97.81 239 TYR A N 1
ATOM 1873 C CA . TYR A 1 239 ? 0.698 21.411 8.558 1.00 97.81 239 TYR A CA 1
ATOM 1874 C C . TYR A 1 239 ? 0.210 20.449 7.473 1.00 97.81 239 TYR A C 1
ATOM 1876 O O . TYR A 1 239 ? 0.985 19.600 7.024 1.00 97.81 239 TYR A O 1
ATOM 1884 N N . PHE A 1 240 ? -1.049 20.549 7.050 1.00 98.38 240 PHE A N 1
ATOM 1885 C CA . PHE A 1 240 ? -1.583 19.693 5.997 1.00 98.38 240 PHE A CA 1
ATOM 1886 C C . PHE A 1 240 ? -0.946 19.992 4.635 1.00 98.38 240 PHE A C 1
ATOM 1888 O O . PHE A 1 240 ? -0.555 19.053 3.937 1.00 98.38 240 PHE A O 1
ATOM 1895 N N . GLU A 1 241 ? -0.751 21.265 4.290 1.00 98.06 241 GLU A N 1
ATOM 1896 C CA . GLU A 1 241 ? -0.147 21.703 3.024 1.00 98.06 241 GLU A CA 1
ATOM 1897 C C . GLU A 1 241 ? 1.243 21.101 2.805 1.00 98.06 241 GLU A C 1
ATOM 1899 O O . GLU A 1 241 ? 1.531 20.569 1.733 1.00 98.06 241 GLU A O 1
ATOM 1904 N N . ARG A 1 242 ? 2.071 21.054 3.858 1.00 97.31 242 ARG A N 1
ATOM 1905 C CA . ARG A 1 242 ? 3.439 20.497 3.823 1.00 97.31 242 ARG A CA 1
ATOM 1906 C C . ARG A 1 242 ? 3.534 19.075 3.274 1.00 97.31 242 ARG A C 1
ATOM 1908 O O . ARG A 1 242 ? 4.608 18.665 2.839 1.00 97.31 242 ARG A O 1
ATOM 1915 N N . ILE A 1 243 ? 2.463 18.289 3.377 1.00 97.19 243 ILE A N 1
ATOM 1916 C CA . ILE A 1 243 ? 2.447 16.885 2.952 1.00 97.19 243 ILE A CA 1
ATOM 1917 C C . ILE A 1 243 ? 1.321 16.561 1.969 1.00 97.19 243 ILE A C 1
ATOM 1919 O O . ILE A 1 243 ? 1.240 15.412 1.541 1.00 97.19 243 ILE A O 1
ATOM 1923 N N . ALA A 1 244 ? 0.481 17.525 1.587 1.00 96.62 244 ALA A N 1
ATOM 1924 C CA . ALA A 1 244 ? -0.690 17.310 0.736 1.00 96.62 244 ALA A CA 1
ATOM 1925 C C . ALA A 1 244 ? -0.337 16.699 -0.634 1.00 96.62 244 ALA A C 1
ATOM 1927 O O . ALA A 1 244 ? -1.075 15.868 -1.168 1.00 96.62 244 ALA A O 1
ATOM 1928 N N . GLU A 1 245 ? 0.829 17.046 -1.179 1.00 93.00 245 GLU A N 1
ATOM 1929 C CA . GLU A 1 245 ? 1.322 16.505 -2.451 1.00 93.00 245 GLU A CA 1
ATOM 1930 C C . GLU A 1 245 ? 1.927 15.099 -2.317 1.00 93.00 245 GLU A C 1
ATOM 1932 O O . GLU A 1 245 ? 2.085 14.376 -3.303 1.00 93.00 245 GLU A O 1
ATOM 1937 N N . ALA A 1 246 ? 2.235 14.653 -1.095 1.00 93.12 246 ALA A N 1
ATOM 1938 C CA . ALA A 1 246 ? 2.867 13.363 -0.881 1.00 93.12 246 ALA A CA 1
ATOM 1939 C C . ALA A 1 246 ? 1.904 12.214 -1.220 1.00 93.12 246 ALA A C 1
ATOM 1941 O O . ALA A 1 246 ? 0.826 12.064 -0.642 1.00 93.12 246 ALA A O 1
ATOM 1942 N N . HIS A 1 247 ? 2.332 11.318 -2.110 1.00 93.56 247 HIS A N 1
ATOM 1943 C CA . HIS A 1 247 ? 1.499 10.215 -2.601 1.00 93.56 247 HIS A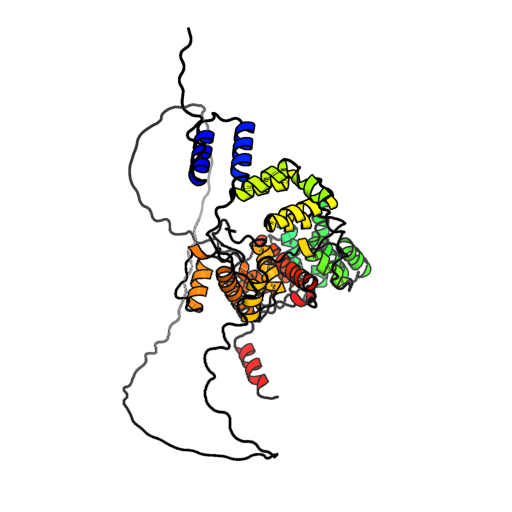 CA 1
ATOM 1944 C C . HIS A 1 247 ? 1.455 8.997 -1.667 1.00 93.56 247 HIS A C 1
ATOM 1946 O O . HIS A 1 247 ? 1.686 7.853 -2.065 1.00 93.56 247 HIS A O 1
ATOM 1952 N N . ASN A 1 248 ? 1.202 9.249 -0.388 1.00 94.50 248 ASN A N 1
ATOM 1953 C CA . ASN A 1 248 ? 1.106 8.242 0.657 1.00 94.50 248 ASN A CA 1
ATOM 1954 C C . ASN A 1 248 ? -0.168 8.444 1.491 1.00 94.50 248 ASN A C 1
ATOM 1956 O O . ASN A 1 248 ? -0.942 9.367 1.267 1.00 94.50 248 ASN A O 1
ATOM 1960 N N . PHE A 1 249 ? -0.388 7.554 2.459 1.00 98.19 249 PHE A N 1
ATOM 1961 C CA . PHE A 1 249 ? -1.577 7.564 3.312 1.00 98.19 249 PHE A CA 1
ATOM 1962 C C . PHE A 1 249 ? -1.830 8.914 4.001 1.00 98.19 249 PHE A C 1
ATOM 1964 O O . PHE A 1 249 ? -2.951 9.407 3.972 1.00 98.19 249 PHE A O 1
ATOM 1971 N N . TYR A 1 250 ? -0.801 9.517 4.602 1.00 98.19 250 TYR A N 1
ATOM 1972 C CA . TYR A 1 250 ? -0.958 10.755 5.364 1.00 98.19 250 TYR A CA 1
ATOM 1973 C C . TYR A 1 250 ? -1.012 11.993 4.482 1.00 98.19 250 TYR A C 1
ATOM 1975 O O . TYR A 1 250 ? -1.796 12.885 4.781 1.00 98.19 250 TYR A O 1
ATOM 1983 N N . GLY A 1 251 ? -0.266 12.021 3.376 1.00 97.50 251 GLY A N 1
ATOM 1984 C CA . GLY A 1 251 ? -0.401 13.103 2.401 1.00 97.50 251 GLY A CA 1
ATOM 1985 C C . GLY A 1 251 ? -1.790 13.139 1.771 1.00 97.50 251 GLY A C 1
ATOM 1986 O O . GLY A 1 251 ? -2.410 14.194 1.683 1.00 97.50 251 GLY A O 1
ATOM 1987 N N . ARG A 1 252 ? -2.360 11.963 1.469 1.00 97.50 252 ARG A N 1
ATOM 1988 C CA . ARG A 1 252 ? -3.740 11.863 0.982 1.00 97.50 252 ARG A CA 1
ATOM 1989 C C . ARG A 1 252 ? -4.766 12.335 2.016 1.00 97.50 252 ARG A C 1
ATOM 1991 O O . ARG A 1 252 ? -5.686 13.059 1.646 1.00 97.50 252 ARG A O 1
ATOM 1998 N N . LEU A 1 253 ? -4.611 11.960 3.289 1.00 98.25 253 LEU A N 1
ATOM 1999 C CA . LEU A 1 253 ? -5.483 12.468 4.353 1.00 98.25 253 LEU A CA 1
ATOM 2000 C C . LEU A 1 253 ? -5.345 13.983 4.522 1.00 98.25 253 LEU A C 1
ATOM 2002 O O . LEU A 1 253 ? -6.359 14.657 4.597 1.00 98.25 253 LEU A O 1
ATOM 2006 N N . ALA A 1 254 ? -4.124 14.518 4.542 1.00 98.31 254 ALA A N 1
ATOM 2007 C CA . ALA A 1 254 ? -3.874 15.951 4.663 1.00 98.31 254 ALA A CA 1
ATOM 2008 C C . ALA A 1 254 ? -4.526 16.747 3.527 1.00 98.31 254 ALA A C 1
ATOM 2010 O O . ALA A 1 254 ? -5.262 17.692 3.782 1.00 98.31 254 ALA A O 1
ATOM 2011 N N . ALA A 1 255 ? -4.351 16.306 2.282 1.00 97.88 255 ALA A N 1
ATOM 2012 C CA . ALA A 1 255 ? -5.000 16.933 1.140 1.00 97.88 255 ALA A CA 1
ATOM 2013 C C . ALA A 1 255 ? -6.540 16.847 1.216 1.00 97.88 255 ALA A C 1
ATOM 2015 O O . ALA A 1 255 ? -7.220 17.780 0.811 1.00 97.88 255 ALA A O 1
ATOM 2016 N N . GLU A 1 256 ? -7.112 15.773 1.775 1.00 97.44 256 GLU A N 1
ATOM 2017 C CA . GLU A 1 256 ? -8.560 15.705 2.041 1.00 97.44 256 GLU A CA 1
ATOM 2018 C C . GLU A 1 256 ? -9.016 16.649 3.166 1.00 97.44 256 GLU A C 1
ATOM 2020 O O . GLU A 1 256 ? -10.127 17.165 3.088 1.00 97.44 256 GLU A O 1
ATOM 2025 N N . GLU A 1 257 ? -8.190 16.914 4.187 1.00 97.12 257 GLU A N 1
ATOM 2026 C CA . GLU A 1 257 ? -8.507 17.933 5.203 1.00 97.12 257 GLU A CA 1
ATOM 2027 C C . GLU A 1 257 ? -8.533 19.351 4.610 1.00 97.12 257 GLU A C 1
ATOM 2029 O O . GLU A 1 257 ? -9.298 20.177 5.095 1.00 97.12 257 GLU A O 1
ATOM 2034 N N . LEU A 1 258 ? -7.762 19.599 3.544 1.00 97.31 258 LEU A N 1
ATOM 2035 C CA . LEU A 1 258 ? -7.761 20.843 2.759 1.00 97.31 258 LEU A CA 1
ATOM 2036 C C . LEU A 1 258 ? -8.874 20.893 1.692 1.00 97.31 258 LEU A C 1
ATOM 2038 O O . LEU A 1 258 ? -8.889 21.785 0.849 1.00 97.31 258 LEU A O 1
ATOM 2042 N N . GLY A 1 259 ? -9.771 19.901 1.644 1.00 95.94 259 GLY A N 1
ATOM 2043 C CA . GLY A 1 259 ? -10.826 19.820 0.625 1.00 95.94 259 GLY A CA 1
ATOM 2044 C C . GLY A 1 259 ? -10.331 19.475 -0.788 1.00 95.94 259 GLY A C 1
ATOM 2045 O O . GLY A 1 259 ? -11.108 19.486 -1.745 1.00 95.94 259 GLY A O 1
ATOM 2046 N N . VAL A 1 260 ? -9.055 19.119 -0.952 1.00 95.56 260 VAL A N 1
ATOM 2047 C CA . VAL A 1 260 ? -8.475 18.758 -2.249 1.00 95.56 260 VAL A CA 1
ATOM 2048 C C . VAL A 1 260 ? -8.860 17.323 -2.587 1.00 95.56 260 VAL A C 1
ATOM 2050 O O . VAL A 1 260 ? -8.415 16.377 -1.942 1.00 95.56 260 VAL A O 1
ATOM 2053 N N . SER A 1 261 ? -9.644 17.124 -3.644 1.00 92.50 261 SER A N 1
ATOM 2054 C CA . SER A 1 261 ? -9.980 15.779 -4.136 1.00 92.50 261 SER A CA 1
ATOM 2055 C C . SER A 1 261 ? -8.773 15.079 -4.773 1.00 92.50 261 SER A C 1
ATOM 2057 O O . SER A 1 261 ? -7.853 15.726 -5.279 1.00 92.50 261 SER A O 1
ATOM 2059 N N . LEU A 1 262 ? -8.748 13.740 -4.769 1.00 93.81 262 LEU A N 1
ATOM 2060 C CA . LEU A 1 262 ? -7.665 13.001 -5.418 1.00 93.81 262 LEU A CA 1
ATOM 2061 C C . LEU A 1 262 ? -7.705 13.202 -6.935 1.00 93.81 262 LEU A C 1
ATOM 2063 O O . LEU A 1 262 ? -8.638 12.773 -7.604 1.00 93.81 262 LEU A O 1
ATOM 2067 N N . ARG A 1 263 ? -6.629 13.771 -7.480 1.00 88.06 263 ARG A N 1
ATOM 2068 C CA . ARG A 1 263 ? -6.359 13.819 -8.917 1.00 88.06 263 ARG A CA 1
ATOM 2069 C C . ARG A 1 263 ? -5.032 13.139 -9.203 1.00 88.06 263 ARG A C 1
ATOM 2071 O O . ARG A 1 263 ? -4.068 13.313 -8.456 1.00 88.06 263 ARG A O 1
ATOM 2078 N N . ILE A 1 264 ? -4.988 12.349 -10.272 1.00 91.81 264 ILE A N 1
ATOM 2079 C CA . ILE A 1 264 ? -3.730 11.799 -10.771 1.00 91.81 264 ILE A CA 1
ATOM 2080 C C . ILE A 1 264 ? -2.970 12.939 -11.463 1.00 91.81 264 ILE A C 1
ATOM 2082 O O . ILE A 1 264 ? -3.531 13.548 -12.375 1.00 91.81 264 ILE A O 1
ATOM 2086 N N . PRO A 1 265 ? -1.728 13.250 -11.045 1.00 89.25 265 PRO A N 1
ATOM 2087 C CA . PRO A 1 265 ? -0.906 14.255 -11.707 1.00 89.25 265 PRO A CA 1
ATOM 2088 C C . PRO A 1 265 ? -0.730 13.968 -13.197 1.00 89.25 265 PRO A C 1
ATOM 2090 O O . PRO A 1 265 ? -0.775 12.809 -13.628 1.00 89.25 265 PRO A O 1
ATOM 2093 N N . ALA A 1 266 ? -0.469 15.024 -13.971 1.00 90.94 266 ALA A N 1
ATOM 2094 C CA . ALA A 1 266 ? -0.147 14.894 -15.384 1.00 90.94 266 ALA A CA 1
ATOM 2095 C C . ALA A 1 266 ? 0.996 13.885 -15.571 1.00 90.94 266 ALA A C 1
ATOM 2097 O O . ALA A 1 266 ? 2.018 13.919 -14.882 1.00 90.94 266 ALA A O 1
ATOM 2098 N N . ARG A 1 267 ? 0.793 12.944 -16.494 1.00 93.44 267 ARG A N 1
ATOM 2099 C CA . ARG A 1 267 ? 1.775 11.899 -16.767 1.00 93.44 267 ARG A CA 1
ATOM 2100 C C . ARG A 1 267 ? 3.005 12.533 -17.411 1.00 93.44 267 ARG A C 1
ATOM 2102 O O . ARG A 1 267 ? 2.883 13.189 -18.442 1.00 93.44 267 ARG A O 1
ATOM 2109 N N . ALA A 1 268 ? 4.180 12.268 -16.847 1.00 93.75 268 ALA A N 1
ATOM 2110 C CA . ALA A 1 268 ? 5.447 12.627 -17.470 1.00 93.75 268 ALA A CA 1
ATOM 2111 C C . ALA A 1 268 ? 5.554 12.033 -18.893 1.00 93.75 268 ALA A C 1
ATOM 2113 O O . ALA A 1 268 ? 4.973 10.969 -19.152 1.00 93.75 268 ALA A O 1
ATOM 2114 N N . PRO A 1 269 ? 6.313 12.661 -19.811 1.00 94.06 269 PRO A N 1
ATOM 2115 C CA . PRO A 1 269 ? 6.541 12.116 -21.147 1.00 94.06 269 PRO A CA 1
ATOM 2116 C C . PRO A 1 269 ? 6.995 10.654 -21.092 1.00 94.06 269 PRO A C 1
ATOM 2118 O O . PRO A 1 269 ? 7.766 10.266 -20.211 1.00 94.06 269 PRO A O 1
ATOM 2121 N N . LEU A 1 270 ? 6.531 9.823 -22.025 1.00 93.56 270 LEU A N 1
ATOM 2122 C CA . LEU A 1 270 ? 6.978 8.430 -22.092 1.00 93.56 270 LEU A CA 1
ATOM 2123 C C . LEU A 1 270 ? 8.479 8.373 -22.394 1.00 93.56 270 LEU A C 1
ATOM 2125 O O . LEU A 1 270 ? 9.004 9.239 -23.093 1.00 93.56 270 LEU A O 1
ATOM 2129 N N . SER A 1 271 ? 9.175 7.383 -21.837 1.00 95.69 271 SER A N 1
ATOM 2130 C CA . SER A 1 271 ? 10.587 7.146 -22.150 1.00 95.69 271 SER A CA 1
ATOM 2131 C C . SER A 1 271 ? 10.745 6.745 -23.615 1.00 95.69 271 SER A C 1
ATOM 2133 O O . SER A 1 271 ? 9.994 5.902 -24.106 1.00 95.69 271 SER A O 1
ATOM 2135 N N . THR A 1 272 ? 11.700 7.361 -24.306 1.00 97.44 272 THR A N 1
ATOM 2136 C CA . THR A 1 272 ? 12.036 7.038 -25.694 1.00 97.44 272 THR A CA 1
ATOM 2137 C C . THR A 1 272 ? 12.814 5.725 -25.760 1.00 97.44 272 THR A C 1
ATOM 2139 O O . THR A 1 272 ? 13.389 5.272 -24.767 1.00 97.44 272 THR A O 1
ATOM 2142 N N . GLU A 1 273 ? 12.878 5.111 -26.943 1.00 97.56 273 GLU A N 1
ATOM 2143 C CA . GLU A 1 273 ? 13.695 3.906 -27.137 1.00 97.56 273 GLU A CA 1
ATOM 2144 C C . GLU A 1 273 ? 15.186 4.162 -26.858 1.00 97.56 273 GLU A C 1
ATOM 2146 O O . GLU A 1 273 ? 15.845 3.287 -26.300 1.00 97.56 273 GLU A O 1
ATOM 2151 N N . SER A 1 274 ? 15.702 5.363 -27.163 1.00 97.81 274 SER A N 1
ATOM 2152 C CA . SER A 1 274 ? 17.094 5.734 -26.859 1.00 97.81 274 SER A CA 1
ATOM 2153 C C . SER A 1 274 ? 17.356 5.744 -25.356 1.00 97.81 274 SER A C 1
ATOM 2155 O O . SER A 1 274 ? 18.281 5.091 -24.885 1.00 97.81 274 SER A O 1
ATOM 2157 N N . GLU A 1 275 ? 16.495 6.399 -24.574 1.00 98.00 275 GLU A N 1
ATOM 2158 C CA . GLU A 1 275 ? 16.658 6.480 -23.115 1.00 98.00 275 GLU A CA 1
ATOM 2159 C C . GLU A 1 275 ? 16.565 5.099 -22.454 1.00 98.00 275 GLU A C 1
ATOM 2161 O O . GLU A 1 275 ? 17.297 4.785 -21.513 1.00 98.00 275 GLU A O 1
ATOM 2166 N N . ILE A 1 276 ? 15.671 4.240 -22.954 1.00 98.31 276 ILE A N 1
ATOM 2167 C CA . ILE A 1 276 ? 15.548 2.860 -22.475 1.00 98.31 276 ILE A CA 1
ATOM 2168 C C . ILE A 1 276 ? 16.806 2.060 -22.838 1.00 98.31 276 ILE A C 1
ATOM 2170 O O . ILE A 1 276 ? 17.289 1.292 -22.003 1.00 98.31 276 ILE A O 1
ATOM 2174 N N . ALA A 1 277 ? 17.357 2.241 -24.043 1.00 98.00 277 ALA A N 1
ATOM 2175 C CA . ALA A 1 277 ? 18.586 1.585 -24.481 1.00 98.00 277 ALA A CA 1
ATOM 2176 C C . ALA A 1 277 ? 19.810 2.034 -23.664 1.00 98.00 277 ALA A C 1
ATOM 2178 O O . ALA A 1 277 ? 20.597 1.189 -23.236 1.00 98.00 277 ALA A O 1
ATOM 2179 N N . GLU A 1 278 ? 19.936 3.330 -23.373 1.00 98.06 278 GLU A N 1
ATOM 2180 C CA . GLU A 1 278 ? 20.990 3.889 -22.518 1.00 98.06 278 GLU A CA 1
ATOM 2181 C C . GLU A 1 278 ? 20.960 3.273 -21.118 1.00 98.06 278 GLU A C 1
ATOM 2183 O O . GLU A 1 278 ? 21.974 2.788 -20.612 1.00 98.06 278 GLU A O 1
ATOM 2188 N N . VAL A 1 279 ? 19.777 3.217 -20.502 1.00 98.25 279 VAL A N 1
ATOM 2189 C CA . VAL A 1 279 ? 19.601 2.599 -19.185 1.00 98.25 279 VAL A CA 1
ATOM 2190 C C . VAL A 1 279 ? 19.851 1.0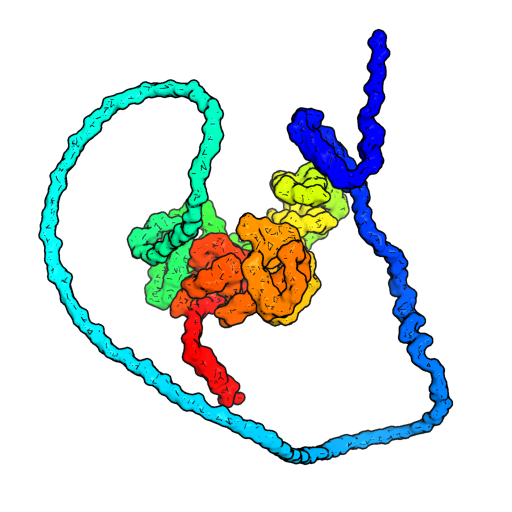87 -19.238 1.00 98.25 279 VAL A C 1
ATOM 2192 O O . VAL A 1 279 ? 20.469 0.532 -18.327 1.00 98.25 279 VAL A O 1
ATOM 2195 N N . ALA A 1 280 ? 19.435 0.404 -20.307 1.00 98.00 280 ALA A N 1
ATOM 2196 C CA . ALA A 1 280 ? 19.703 -1.021 -20.501 1.00 98.00 280 ALA A CA 1
ATOM 2197 C C . ALA A 1 280 ? 21.198 -1.336 -20.669 1.00 98.00 280 ALA A C 1
ATOM 2199 O O . ALA A 1 280 ? 21.635 -2.423 -20.280 1.00 98.00 280 ALA A O 1
ATOM 2200 N N . ALA A 1 281 ? 21.979 -0.395 -21.207 1.00 97.81 281 ALA A N 1
ATOM 2201 C CA . ALA A 1 281 ? 23.425 -0.516 -21.361 1.00 97.81 281 ALA A CA 1
ATOM 2202 C C . ALA A 1 281 ? 24.193 -0.345 -20.038 1.00 97.81 281 ALA A C 1
ATOM 2204 O O . ALA A 1 281 ? 25.357 -0.743 -19.955 1.00 97.81 281 ALA A O 1
ATOM 2205 N N . ILE A 1 282 ? 23.563 0.183 -18.978 1.00 98.56 282 ILE A N 1
ATOM 2206 C CA . ILE A 1 282 ? 24.199 0.315 -17.662 1.00 98.56 282 ILE A CA 1
ATOM 2207 C C . ILE A 1 282 ? 24.547 -1.087 -17.129 1.00 98.56 282 ILE A C 1
ATOM 2209 O O . ILE A 1 282 ? 23.637 -1.886 -16.869 1.00 98.56 282 ILE A O 1
ATOM 2213 N N . PRO A 1 283 ? 25.836 -1.399 -16.868 1.00 98.44 283 PRO A N 1
ATOM 2214 C CA . PRO A 1 283 ? 26.258 -2.758 -16.525 1.00 98.44 283 PRO A CA 1
ATOM 2215 C C . PRO A 1 283 ? 25.522 -3.366 -15.326 1.00 98.44 283 PRO A C 1
ATOM 2217 O O . PRO A 1 283 ? 25.245 -4.563 -15.311 1.00 98.44 283 PRO A O 1
ATOM 2220 N N . GLY A 1 284 ? 25.181 -2.555 -14.320 1.00 98.31 284 GLY A N 1
ATOM 2221 C CA . GLY A 1 284 ? 24.444 -3.016 -13.141 1.00 98.31 284 GLY A CA 1
ATOM 2222 C C . GLY A 1 284 ? 22.999 -3.430 -13.432 1.00 98.31 284 GLY A C 1
ATOM 2223 O O . GLY A 1 284 ? 22.538 -4.448 -12.915 1.00 98.31 284 GLY A O 1
ATOM 2224 N N . LEU A 1 285 ? 22.301 -2.721 -14.326 1.00 98.50 285 LEU A N 1
ATOM 2225 C CA . LEU A 1 285 ? 20.946 -3.094 -14.741 1.00 98.50 285 LEU A CA 1
ATOM 2226 C C . LEU A 1 285 ? 20.966 -4.292 -15.691 1.00 98.50 285 LEU A C 1
ATOM 2228 O O . LEU A 1 285 ? 20.163 -5.211 -15.525 1.00 98.50 285 LEU A O 1
ATOM 2232 N N . ALA A 1 286 ? 21.935 -4.352 -16.609 1.00 98.12 286 ALA A N 1
ATOM 2233 C CA . ALA A 1 286 ? 22.152 -5.525 -17.452 1.00 98.12 286 ALA A CA 1
ATOM 2234 C C . ALA A 1 286 ? 22.409 -6.793 -16.611 1.00 98.12 286 ALA A C 1
ATOM 2236 O O . ALA A 1 286 ? 21.784 -7.833 -16.848 1.00 98.12 286 ALA A O 1
ATOM 2237 N N . ARG A 1 287 ? 23.259 -6.699 -15.574 1.00 98.44 287 ARG A N 1
ATOM 2238 C CA . ARG A 1 287 ? 23.485 -7.785 -14.603 1.00 98.44 287 ARG A CA 1
ATOM 2239 C C . ARG A 1 287 ? 22.222 -8.145 -13.834 1.00 98.44 287 ARG A C 1
ATOM 2241 O O . ARG A 1 287 ? 21.890 -9.325 -13.757 1.00 98.44 287 ARG A O 1
ATOM 2248 N N . ALA A 1 288 ? 21.496 -7.162 -13.305 1.00 98.50 288 ALA A N 1
ATOM 2249 C CA . ALA A 1 288 ? 20.253 -7.411 -12.582 1.00 98.50 288 ALA A CA 1
ATOM 2250 C C . ALA A 1 288 ? 19.235 -8.178 -13.445 1.00 98.50 288 ALA A C 1
ATOM 2252 O O . ALA A 1 288 ? 18.666 -9.173 -12.997 1.00 98.50 288 ALA A O 1
ATOM 2253 N N . LEU A 1 289 ? 19.052 -7.783 -14.710 1.00 97.44 289 LEU A N 1
ATOM 2254 C CA . LEU A 1 289 ? 18.174 -8.486 -15.650 1.00 97.44 289 LEU A CA 1
ATOM 2255 C C . LEU A 1 289 ? 18.669 -9.903 -15.970 1.00 97.44 289 LEU A C 1
ATOM 2257 O O . LEU A 1 289 ? 17.862 -10.830 -16.048 1.00 97.44 289 LEU A O 1
ATOM 2261 N N . ALA A 1 290 ? 19.980 -10.105 -16.125 1.00 97.25 290 ALA A N 1
ATOM 2262 C CA . ALA A 1 290 ? 20.545 -11.442 -16.299 1.00 97.25 290 ALA A CA 1
ATOM 2263 C C . ALA A 1 290 ? 20.267 -12.342 -15.081 1.00 97.25 290 ALA A C 1
ATOM 2265 O O . ALA A 1 290 ? 19.842 -13.485 -15.254 1.00 97.25 290 ALA A O 1
ATOM 2266 N N . LEU A 1 291 ? 20.416 -11.815 -13.863 1.00 97.50 291 LEU A N 1
ATOM 2267 C CA . LEU A 1 291 ? 20.123 -12.531 -12.618 1.00 97.50 291 LEU A CA 1
ATOM 2268 C C . LEU A 1 291 ? 18.629 -12.871 -12.484 1.00 97.50 291 LEU A C 1
ATOM 2270 O O . LEU A 1 291 ? 18.298 -13.996 -12.107 1.00 97.50 291 LEU A O 1
ATOM 2274 N N . TYR A 1 292 ? 17.716 -11.973 -12.881 1.00 94.19 292 TYR A N 1
ATOM 2275 C CA . TYR A 1 292 ? 16.281 -12.292 -12.942 1.00 94.19 292 TYR A CA 1
ATOM 2276 C C . TYR A 1 292 ? 15.983 -13.469 -13.878 1.00 94.19 292 TYR A C 1
ATOM 2278 O O . TYR A 1 292 ? 15.205 -14.351 -13.521 1.00 94.19 292 TYR A O 1
ATOM 2286 N N . ARG A 1 293 ? 16.632 -13.539 -15.050 1.00 93.25 293 ARG A N 1
ATOM 2287 C CA . ARG A 1 293 ? 16.456 -14.648 -16.016 1.00 93.25 293 ARG A CA 1
ATOM 2288 C C . ARG A 1 293 ? 16.972 -15.997 -15.504 1.00 93.25 293 ARG A C 1
ATOM 2290 O O . ARG A 1 293 ? 16.631 -17.034 -16.082 1.00 93.25 293 ARG A O 1
ATOM 2297 N N . LEU A 1 294 ? 17.797 -15.980 -14.461 1.00 94.69 294 LEU A N 1
ATOM 2298 C CA . LEU A 1 294 ? 18.330 -17.153 -13.767 1.00 94.69 294 LEU A CA 1
ATOM 2299 C C . LEU A 1 294 ? 17.571 -17.471 -12.472 1.00 94.69 294 LEU A C 1
ATOM 2301 O O . LEU A 1 294 ? 17.992 -18.357 -11.735 1.00 94.69 294 LEU A O 1
ATOM 2305 N N . ASP A 1 295 ? 16.475 -16.756 -12.201 1.00 90.31 295 ASP A N 1
ATOM 2306 C CA . ASP A 1 295 ? 15.680 -16.854 -10.971 1.00 90.31 295 ASP A CA 1
ATOM 2307 C C . ASP A 1 295 ? 16.462 -16.508 -9.683 1.00 90.31 295 ASP A C 1
ATOM 2309 O O . ASP A 1 295 ? 16.041 -16.794 -8.565 1.00 90.31 295 ASP A O 1
ATOM 2313 N N . MET A 1 296 ? 17.592 -15.804 -9.817 1.00 95.12 296 MET A N 1
ATOM 2314 C CA . MET A 1 296 ? 18.396 -15.281 -8.705 1.00 95.12 296 MET A CA 1
ATOM 2315 C C . MET A 1 296 ? 17.839 -13.928 -8.244 1.00 95.12 296 MET A C 1
ATOM 2317 O O . MET A 1 296 ? 18.485 -12.882 -8.342 1.00 95.12 296 MET A O 1
ATOM 2321 N N . ARG A 1 297 ? 16.569 -13.922 -7.817 1.00 91.44 297 ARG A N 1
ATOM 2322 C CA . ARG A 1 297 ? 15.797 -12.686 -7.586 1.00 91.44 297 ARG A CA 1
ATOM 2323 C C . ARG A 1 297 ? 16.371 -11.800 -6.481 1.00 91.44 297 ARG A C 1
ATOM 2325 O O . ARG A 1 297 ? 16.271 -10.576 -6.582 1.00 91.44 297 ARG A O 1
ATOM 2332 N N . THR A 1 298 ? 16.953 -12.386 -5.435 1.00 92.69 298 THR A N 1
ATOM 2333 C CA . THR A 1 298 ? 17.542 -11.637 -4.313 1.00 92.69 298 THR A CA 1
ATOM 2334 C C . THR A 1 298 ? 18.755 -10.836 -4.776 1.00 92.69 298 THR A C 1
ATOM 2336 O O . THR A 1 298 ? 18.851 -9.639 -4.509 1.00 92.69 298 THR A O 1
ATOM 2339 N N . GLU A 1 299 ? 19.659 -11.479 -5.507 1.00 97.38 299 GLU A N 1
ATOM 2340 C CA . GLU A 1 299 ? 20.865 -10.882 -6.077 1.00 97.38 299 GLU A CA 1
ATOM 2341 C C . GLU A 1 299 ? 20.486 -9.844 -7.135 1.00 97.38 299 GLU A C 1
ATOM 2343 O O . GLU A 1 299 ? 20.957 -8.709 -7.079 1.00 97.38 299 GLU A O 1
ATOM 2348 N N . ALA A 1 300 ? 19.548 -10.186 -8.025 1.00 97.44 300 ALA A N 1
ATOM 2349 C CA . ALA A 1 300 ? 19.011 -9.271 -9.029 1.00 97.44 300 ALA A CA 1
ATOM 2350 C C . ALA A 1 300 ? 18.437 -7.994 -8.398 1.00 97.44 300 ALA A C 1
ATOM 2352 O O . ALA A 1 300 ? 18.688 -6.885 -8.868 1.00 97.44 300 ALA A O 1
ATOM 2353 N N . THR A 1 301 ? 17.691 -8.142 -7.300 1.00 96.00 301 THR A N 1
ATOM 2354 C CA . THR A 1 301 ? 17.112 -7.023 -6.551 1.00 96.00 301 THR A CA 1
ATOM 2355 C C . THR A 1 301 ? 18.193 -6.124 -5.960 1.00 96.00 301 THR A C 1
ATOM 2357 O O . THR A 1 301 ? 18.077 -4.902 -6.050 1.00 96.00 301 THR A O 1
ATOM 2360 N N . LYS A 1 302 ? 19.241 -6.705 -5.366 1.00 97.62 302 LYS A N 1
ATOM 2361 C CA . LYS A 1 302 ? 20.356 -5.946 -4.784 1.00 97.62 302 LYS A CA 1
ATOM 2362 C C . LYS A 1 302 ? 21.124 -5.170 -5.854 1.00 97.62 302 LYS A C 1
ATOM 2364 O O . LYS A 1 302 ? 21.322 -3.973 -5.674 1.00 97.62 302 LYS A O 1
ATOM 2369 N N . GLU A 1 303 ? 21.479 -5.814 -6.968 1.00 98.31 303 GLU A N 1
ATOM 2370 C CA . GLU A 1 303 ? 22.147 -5.157 -8.104 1.00 98.31 303 GLU A CA 1
ATOM 2371 C C . GLU A 1 303 ? 21.293 -4.017 -8.671 1.00 98.31 303 GLU A C 1
ATOM 2373 O O . GLU A 1 303 ? 21.786 -2.905 -8.863 1.00 98.31 303 GLU A O 1
ATOM 2378 N N . TRP A 1 304 ? 19.992 -4.257 -8.873 1.00 98.56 304 TRP A N 1
ATOM 2379 C CA . TRP A 1 304 ? 19.064 -3.239 -9.362 1.00 98.56 304 TRP A CA 1
ATOM 2380 C C . TRP A 1 304 ? 19.020 -2.026 -8.429 1.00 98.56 304 TRP A C 1
ATOM 2382 O O . TRP A 1 304 ? 19.254 -0.899 -8.857 1.00 98.56 304 TRP A O 1
ATOM 2392 N N . LEU A 1 305 ? 18.756 -2.256 -7.137 1.00 97.88 305 LEU A N 1
ATOM 2393 C CA . LEU A 1 305 ? 18.636 -1.189 -6.143 1.00 97.88 305 LEU A CA 1
ATOM 2394 C C . LEU A 1 305 ? 19.942 -0.427 -5.934 1.00 97.88 305 LEU A C 1
ATOM 2396 O O . LEU A 1 305 ? 19.888 0.774 -5.693 1.00 97.88 305 LEU A O 1
ATOM 2400 N N . TRP A 1 306 ? 21.089 -1.105 -6.012 1.00 98.19 306 TRP A N 1
ATOM 2401 C CA . TRP A 1 306 ? 22.403 -0.469 -5.958 1.00 98.19 306 TRP A CA 1
ATOM 2402 C C . TRP A 1 306 ? 22.599 0.486 -7.136 1.00 98.19 306 TRP A C 1
ATOM 2404 O O . TRP A 1 306 ? 23.039 1.618 -6.946 1.00 98.19 306 TRP A O 1
ATOM 2414 N N . THR A 1 307 ? 22.236 0.030 -8.335 1.00 98.44 307 THR A N 1
ATOM 2415 C CA . THR A 1 307 ? 22.507 0.738 -9.589 1.00 98.44 307 THR A CA 1
ATOM 2416 C C . THR A 1 307 ? 21.650 1.987 -9.762 1.00 98.44 307 THR A C 1
ATOM 2418 O O . THR A 1 307 ? 22.153 2.995 -10.238 1.00 98.44 307 THR A O 1
ATOM 2421 N N . ILE A 1 308 ? 20.379 1.959 -9.348 1.00 98.25 308 ILE A N 1
ATOM 2422 C CA . ILE A 1 308 ? 19.465 3.099 -9.543 1.00 98.25 308 ILE A CA 1
ATOM 2423 C C . ILE A 1 308 ? 19.650 4.246 -8.537 1.00 98.25 308 ILE A C 1
ATOM 2425 O O . ILE A 1 308 ? 18.879 5.205 -8.546 1.00 98.25 308 ILE A O 1
ATOM 2429 N N . ARG A 1 309 ? 20.605 4.156 -7.605 1.00 97.12 309 ARG A N 1
ATOM 2430 C CA . ARG A 1 309 ? 20.809 5.225 -6.617 1.00 97.12 309 ARG A CA 1
ATOM 2431 C C . ARG A 1 309 ? 21.354 6.478 -7.287 1.00 97.12 309 ARG A C 1
ATOM 2433 O O . ARG A 1 309 ? 22.299 6.398 -8.060 1.00 97.12 309 ARG A O 1
ATOM 2440 N N . GLY A 1 310 ? 20.778 7.625 -6.936 1.00 94.38 310 GLY A N 1
ATOM 2441 C CA . GLY A 1 310 ? 21.178 8.918 -7.490 1.00 94.38 310 GLY A CA 1
ATOM 2442 C C . GLY A 1 310 ? 20.733 9.148 -8.935 1.00 94.38 310 GLY A C 1
ATOM 2443 O O . GLY A 1 310 ? 21.101 10.165 -9.507 1.00 94.38 310 GLY A O 1
ATOM 2444 N N . MET A 1 311 ? 19.954 8.237 -9.534 1.00 97.94 311 MET A N 1
ATOM 2445 C CA . MET A 1 311 ? 19.303 8.514 -10.813 1.00 97.94 311 MET A CA 1
ATOM 2446 C C . MET A 1 311 ? 18.248 9.606 -10.635 1.00 97.94 311 MET A C 1
ATOM 2448 O O . MET A 1 311 ? 17.479 9.573 -9.673 1.00 97.94 311 MET A O 1
ATOM 2452 N N . ASP A 1 312 ? 18.207 10.533 -11.589 1.00 97.75 312 ASP A N 1
ATOM 2453 C CA . ASP A 1 312 ? 17.109 11.482 -11.742 1.00 97.75 312 ASP A CA 1
ATOM 2454 C C . ASP A 1 312 ? 15.807 10.779 -12.165 1.00 97.75 312 ASP A C 1
ATOM 2456 O O . ASP A 1 312 ? 15.781 9.595 -12.525 1.00 97.75 312 ASP A O 1
ATOM 2460 N N . ASP A 1 313 ? 14.706 11.528 -12.147 1.00 97.69 313 ASP A N 1
ATOM 2461 C CA . ASP A 1 313 ? 13.393 10.991 -12.488 1.00 97.69 313 ASP A CA 1
ATOM 2462 C C . ASP A 1 313 ? 13.324 10.437 -13.914 1.00 97.69 313 ASP A C 1
ATOM 2464 O O . ASP A 1 313 ? 12.632 9.444 -14.147 1.00 97.69 313 ASP A O 1
ATOM 2468 N N . ARG A 1 314 ? 14.048 11.025 -14.875 1.00 97.50 314 ARG A N 1
ATOM 2469 C CA . ARG A 1 314 ? 13.994 10.587 -16.273 1.00 97.50 314 ARG A CA 1
ATOM 2470 C C . ARG A 1 314 ? 14.607 9.201 -16.435 1.00 97.50 314 ARG A C 1
ATOM 2472 O O . ARG A 1 314 ? 13.978 8.314 -17.019 1.00 97.50 314 ARG A O 1
ATOM 2479 N N . LYS A 1 315 ? 15.781 8.984 -15.840 1.00 98.19 315 LYS A N 1
ATOM 2480 C CA . LYS A 1 315 ? 16.452 7.679 -15.798 1.00 98.19 315 LYS A CA 1
ATOM 2481 C C . LYS A 1 315 ? 15.676 6.669 -14.963 1.00 98.19 315 LYS A C 1
ATOM 2483 O O . LYS A 1 315 ? 15.594 5.508 -15.357 1.00 98.19 315 LYS A O 1
ATOM 2488 N N . LEU A 1 316 ? 15.058 7.085 -13.854 1.00 98.62 316 LEU A N 1
ATOM 2489 C CA . LEU A 1 316 ? 14.187 6.211 -13.061 1.00 98.62 316 LEU A CA 1
ATOM 2490 C C . LEU A 1 316 ? 12.963 5.749 -13.861 1.00 98.62 316 LEU A C 1
ATOM 2492 O O . LEU A 1 316 ? 12.624 4.567 -13.811 1.00 98.62 316 LEU A O 1
ATOM 2496 N N . LEU A 1 317 ? 12.317 6.634 -14.624 1.00 98.25 317 LEU A N 1
ATOM 2497 C CA . LEU A 1 317 ? 11.190 6.271 -15.487 1.00 98.25 317 LEU A CA 1
ATOM 2498 C C . LEU A 1 317 ? 11.619 5.320 -16.614 1.00 98.25 317 LEU A C 1
ATOM 2500 O O . LEU A 1 317 ? 10.952 4.306 -16.826 1.00 98.25 317 LEU A O 1
ATOM 2504 N N . ALA A 1 318 ? 12.761 5.572 -17.259 1.00 98.44 318 ALA A N 1
ATOM 2505 C CA . ALA A 1 318 ? 13.314 4.672 -18.273 1.00 98.44 318 ALA A CA 1
ATOM 2506 C C . ALA A 1 318 ? 13.703 3.300 -17.683 1.00 98.44 318 ALA A C 1
ATOM 2508 O O . ALA A 1 318 ? 13.396 2.260 -18.266 1.00 98.44 318 ALA A O 1
ATOM 2509 N N . ALA A 1 319 ? 14.293 3.264 -16.483 1.00 98.62 319 ALA A N 1
ATOM 2510 C CA . ALA A 1 319 ? 14.599 2.025 -15.765 1.00 98.62 319 ALA A CA 1
ATOM 2511 C C . ALA A 1 319 ? 13.332 1.267 -15.343 1.00 98.62 319 ALA A C 1
ATOM 2513 O O . ALA A 1 319 ? 13.280 0.039 -15.438 1.00 98.62 319 ALA A O 1
ATOM 2514 N N . ALA A 1 320 ? 12.293 1.975 -14.898 1.00 98.50 320 ALA A N 1
ATOM 2515 C CA . ALA A 1 320 ? 11.009 1.375 -14.560 1.00 98.50 320 ALA A CA 1
ATOM 2516 C C . ALA A 1 320 ? 10.339 0.749 -15.793 1.00 98.50 320 ALA A C 1
ATOM 2518 O O . ALA A 1 320 ? 9.826 -0.369 -15.712 1.00 98.50 320 ALA A O 1
ATOM 2519 N N . GLU A 1 321 ? 10.401 1.422 -16.943 1.00 97.94 321 GLU A N 1
ATOM 2520 C CA . GLU A 1 321 ? 9.915 0.896 -18.218 1.00 97.94 321 GLU A CA 1
ATOM 2521 C C . GLU A 1 321 ? 10.733 -0.318 -18.686 1.00 97.94 321 GLU A C 1
ATOM 2523 O O . GLU A 1 321 ? 10.160 -1.342 -19.060 1.00 97.94 321 GLU A O 1
ATOM 2528 N N . LEU A 1 322 ? 12.063 -0.272 -18.568 1.00 98.31 322 LEU A N 1
ATOM 2529 C CA . LEU A 1 322 ? 12.936 -1.416 -18.842 1.00 98.31 322 LEU A CA 1
ATOM 2530 C C . LEU A 1 322 ? 12.561 -2.637 -17.983 1.00 98.31 322 LEU A C 1
ATOM 2532 O O . LEU A 1 322 ? 12.467 -3.756 -18.497 1.00 98.31 322 LEU A O 1
ATOM 2536 N N . ALA A 1 323 ? 12.315 -2.436 -16.685 1.00 98.19 323 ALA A N 1
ATOM 2537 C CA . ALA A 1 323 ? 11.840 -3.492 -15.793 1.00 98.19 323 ALA A CA 1
ATOM 2538 C C . ALA A 1 323 ? 10.473 -4.034 -16.229 1.00 98.19 323 ALA A C 1
ATOM 2540 O O . ALA A 1 323 ? 10.284 -5.251 -16.261 1.00 98.19 323 ALA A O 1
ATOM 2541 N N . ARG A 1 324 ? 9.539 -3.150 -16.606 1.00 97.38 324 ARG A N 1
ATOM 2542 C CA . ARG A 1 324 ? 8.198 -3.518 -17.080 1.00 97.38 324 ARG A CA 1
ATOM 2543 C C . ARG A 1 324 ? 8.271 -4.396 -18.333 1.00 97.38 324 ARG A C 1
ATOM 2545 O O . ARG A 1 324 ? 7.624 -5.437 -18.369 1.00 97.38 324 ARG A O 1
ATOM 2552 N N . ARG A 1 325 ? 9.105 -4.036 -19.319 1.00 96.38 325 ARG A N 1
ATOM 2553 C CA . ARG A 1 325 ? 9.327 -4.821 -20.555 1.00 96.38 325 ARG A CA 1
ATOM 2554 C C . ARG A 1 325 ? 9.931 -6.204 -20.305 1.00 96.38 325 ARG A C 1
ATOM 2556 O O . ARG A 1 325 ? 9.756 -7.102 -21.118 1.00 96.38 325 ARG A O 1
ATOM 2563 N N . ASN A 1 326 ? 10.636 -6.381 -19.188 1.00 96.31 326 ASN A N 1
ATOM 2564 C CA . ASN A 1 326 ? 11.221 -7.659 -18.777 1.00 96.31 326 ASN A CA 1
ATOM 2565 C C . ASN A 1 326 ? 10.368 -8.394 -17.724 1.00 96.31 326 ASN A C 1
ATOM 2567 O O . ASN A 1 326 ? 10.871 -9.312 -17.076 1.00 96.31 326 ASN A O 1
ATOM 2571 N N . GLU A 1 327 ? 9.111 -7.981 -17.519 1.00 94.88 327 GLU A N 1
ATOM 2572 C CA . GLU A 1 327 ? 8.173 -8.565 -16.545 1.00 94.88 327 GLU A CA 1
ATOM 2573 C C . GLU A 1 327 ? 8.690 -8.556 -15.090 1.00 94.88 327 GLU A C 1
ATOM 2575 O O . GLU A 1 327 ? 8.217 -9.291 -14.220 1.00 94.88 327 GLU A O 1
ATOM 2580 N N . ALA A 1 328 ? 9.654 -7.684 -14.784 1.00 96.06 328 ALA A N 1
ATOM 2581 C CA . ALA A 1 328 ? 10.133 -7.433 -13.430 1.00 96.06 328 ALA A CA 1
ATOM 2582 C C . ALA A 1 328 ? 9.197 -6.427 -12.735 1.00 96.06 328 ALA A C 1
ATOM 2584 O O . ALA A 1 328 ? 9.592 -5.309 -12.398 1.00 96.06 328 ALA A O 1
ATOM 2585 N N . TRP A 1 329 ? 7.929 -6.815 -12.556 1.00 96.38 329 TRP A N 1
ATOM 2586 C CA . TRP A 1 329 ? 6.835 -5.939 -12.107 1.00 96.38 329 TRP A CA 1
ATOM 2587 C C . TRP A 1 329 ? 7.139 -5.193 -10.809 1.00 96.38 329 TRP A C 1
ATOM 2589 O O . TRP A 1 329 ? 6.894 -3.993 -10.693 1.00 96.38 329 TRP A O 1
ATOM 2599 N N . ASP A 1 330 ? 7.742 -5.881 -9.844 1.00 95.94 330 ASP A N 1
ATOM 2600 C CA . ASP A 1 330 ? 8.125 -5.296 -8.568 1.00 95.94 330 ASP A CA 1
ATOM 2601 C C . ASP A 1 330 ? 9.209 -4.222 -8.718 1.00 95.94 330 ASP A C 1
ATOM 2603 O O . ASP A 1 330 ? 9.188 -3.219 -7.999 1.00 95.94 330 ASP A O 1
ATOM 2607 N N . ARG A 1 331 ? 10.136 -4.392 -9.670 1.00 97.19 331 ARG A N 1
ATOM 2608 C CA . ARG A 1 331 ? 11.155 -3.383 -9.986 1.00 97.19 331 ARG A CA 1
ATOM 2609 C C . ARG A 1 331 ? 10.570 -2.209 -10.742 1.00 97.19 331 ARG A C 1
ATOM 2611 O O . ARG A 1 331 ? 10.924 -1.082 -10.413 1.00 97.19 331 ARG A O 1
ATOM 2618 N N . ALA A 1 332 ? 9.661 -2.450 -11.681 1.00 98.25 332 ALA A N 1
ATOM 2619 C CA . ALA A 1 332 ? 8.966 -1.382 -12.391 1.00 98.25 332 ALA A CA 1
ATOM 2620 C C . ALA A 1 332 ? 8.237 -0.462 -11.399 1.00 98.25 332 ALA A C 1
ATOM 2622 O O . ALA A 1 332 ? 8.505 0.738 -11.351 1.00 98.25 332 ALA A O 1
ATOM 2623 N N . ILE A 1 333 ? 7.419 -1.047 -10.516 1.00 98.06 333 ILE A N 1
ATOM 2624 C CA . ILE A 1 333 ? 6.671 -0.307 -9.490 1.00 98.06 333 ILE A CA 1
ATOM 2625 C C . ILE A 1 333 ? 7.624 0.408 -8.523 1.00 98.06 333 ILE A C 1
ATOM 2627 O O . ILE A 1 333 ? 7.508 1.613 -8.321 1.00 98.06 333 ILE A O 1
ATOM 2631 N N . SER A 1 334 ? 8.589 -0.308 -7.930 1.00 97.12 334 SER A N 1
ATOM 2632 C CA . SER A 1 334 ? 9.459 0.286 -6.900 1.00 97.12 334 SER A CA 1
ATOM 2633 C C . SER A 1 334 ? 10.437 1.331 -7.437 1.00 97.12 334 SER A C 1
ATOM 2635 O O . SER A 1 334 ? 10.850 2.206 -6.680 1.00 97.12 334 SER A O 1
ATOM 2637 N N . THR A 1 335 ? 10.806 1.260 -8.717 1.00 98.38 335 THR A N 1
ATOM 2638 C CA . THR A 1 335 ? 11.636 2.282 -9.370 1.00 98.38 335 THR A CA 1
ATOM 2639 C C . THR A 1 335 ? 10.798 3.514 -9.699 1.00 98.38 335 THR A C 1
ATOM 2641 O O . THR A 1 335 ? 11.215 4.623 -9.386 1.00 98.38 335 THR A O 1
ATOM 2644 N N . ALA A 1 336 ? 9.578 3.343 -10.221 1.00 97.69 336 ALA A N 1
ATOM 2645 C CA . ALA A 1 336 ? 8.674 4.466 -10.474 1.00 97.69 336 ALA A CA 1
ATOM 2646 C C . ALA A 1 336 ? 8.255 5.193 -9.181 1.00 97.69 336 ALA A C 1
ATOM 2648 O O . ALA A 1 336 ? 8.120 6.419 -9.177 1.00 97.69 336 ALA A O 1
ATOM 2649 N N . ASP A 1 337 ? 8.093 4.469 -8.067 1.00 96.50 337 ASP A N 1
ATOM 2650 C CA . ASP A 1 337 ? 7.806 5.032 -6.737 1.00 96.50 337 ASP A CA 1
ATOM 2651 C C . ASP A 1 337 ? 8.918 5.974 -6.226 1.00 96.50 337 ASP A C 1
ATOM 2653 O O . ASP A 1 337 ? 8.658 6.778 -5.338 1.00 96.50 337 ASP A O 1
ATOM 2657 N N . LYS A 1 338 ? 10.143 5.903 -6.773 1.00 96.50 338 LYS A N 1
ATOM 2658 C CA . LYS A 1 338 ? 11.282 6.744 -6.355 1.00 96.50 338 LYS A CA 1
ATOM 2659 C C . LYS A 1 338 ? 11.331 8.124 -7.005 1.00 96.50 338 LYS A C 1
ATOM 2661 O O . LYS A 1 338 ? 12.126 8.941 -6.558 1.00 96.50 338 LYS A O 1
ATOM 2666 N N . THR A 1 339 ? 10.526 8.363 -8.040 1.00 96.19 339 THR A N 1
ATOM 2667 C CA . THR A 1 339 ? 10.481 9.675 -8.703 1.00 96.19 339 THR A CA 1
ATOM 2668 C C . THR A 1 339 ? 9.968 10.765 -7.759 1.00 96.19 339 THR A C 1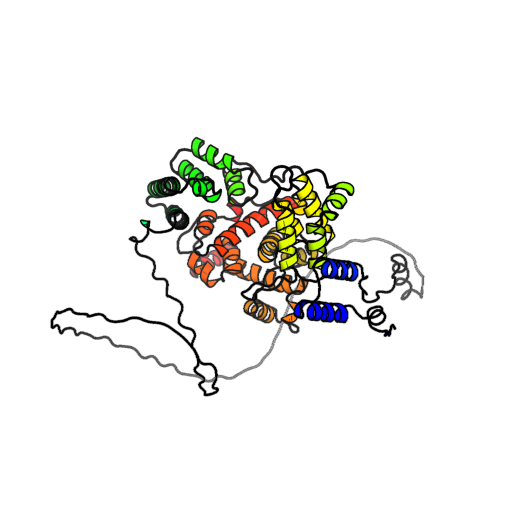
ATOM 2670 O O . THR A 1 339 ? 9.124 10.477 -6.904 1.00 96.19 339 THR A O 1
ATOM 2673 N N . VAL A 1 340 ? 10.441 12.001 -7.916 1.00 93.12 340 VAL A N 1
ATOM 2674 C CA . VAL A 1 340 ? 10.103 13.124 -7.021 1.00 93.12 340 VAL A CA 1
ATOM 2675 C C . VAL A 1 340 ? 9.191 14.147 -7.694 1.00 93.12 340 VAL A C 1
ATOM 2677 O O . VAL A 1 340 ? 8.192 14.522 -7.096 1.00 93.12 340 VAL A O 1
ATOM 2680 N N . PHE A 1 341 ? 9.481 14.535 -8.934 1.00 92.62 341 PHE A N 1
ATOM 2681 C CA . PHE A 1 341 ? 8.779 15.590 -9.671 1.00 92.62 341 PHE A CA 1
ATOM 2682 C C . PHE A 1 341 ? 8.046 15.055 -10.908 1.00 92.62 341 PHE A C 1
ATOM 2684 O O . PHE A 1 341 ? 6.911 15.436 -11.184 1.00 92.62 341 PHE A O 1
ATOM 2691 N N . ALA A 1 342 ? 8.670 14.147 -11.662 1.00 94.44 342 ALA A N 1
ATOM 2692 C CA . ALA A 1 342 ? 8.102 13.588 -12.884 1.00 94.44 342 ALA A CA 1
ATOM 2693 C C . ALA A 1 342 ? 7.525 12.192 -12.623 1.00 94.44 342 ALA A C 1
ATOM 2695 O O . ALA A 1 342 ? 8.245 11.209 -12.438 1.00 94.44 342 ALA A O 1
ATOM 2696 N N . HIS A 1 343 ? 6.197 12.086 -12.628 1.00 94.69 343 HIS A N 1
ATOM 2697 C CA . HIS A 1 343 ? 5.505 10.855 -12.264 1.00 94.69 343 HIS A CA 1
ATOM 2698 C C . HIS A 1 343 ? 4.844 10.160 -13.452 1.00 94.69 343 HIS A C 1
ATOM 2700 O O . HIS A 1 343 ? 4.278 10.779 -14.350 1.00 94.69 343 HIS A O 1
ATOM 2706 N N . ASN A 1 344 ? 4.831 8.828 -13.404 1.00 95.19 344 ASN A N 1
ATOM 2707 C CA . ASN A 1 344 ? 3.995 8.008 -14.270 1.00 95.19 344 ASN A CA 1
ATOM 2708 C C . ASN A 1 344 ? 3.165 7.036 -13.421 1.00 95.19 344 ASN A C 1
ATOM 2710 O O . ASN A 1 344 ? 3.611 5.942 -13.061 1.00 95.19 344 ASN A O 1
ATOM 2714 N N . PHE A 1 345 ? 1.939 7.444 -13.089 1.00 95.38 345 PHE A N 1
ATOM 2715 C CA . PHE A 1 345 ? 1.047 6.667 -12.226 1.00 95.38 345 PHE A CA 1
ATOM 2716 C C . PHE A 1 345 ? 0.596 5.345 -12.849 1.00 95.38 345 PHE A C 1
ATOM 2718 O O . PHE A 1 345 ? 0.388 4.385 -12.111 1.00 95.38 345 PHE A O 1
ATOM 2725 N N . SER A 1 346 ? 0.563 5.244 -14.184 1.00 92.88 346 SER A N 1
ATOM 2726 C CA . SER A 1 346 ? 0.305 3.966 -14.863 1.00 92.88 346 SER A CA 1
ATOM 2727 C C . SER A 1 346 ? 1.389 2.914 -14.580 1.00 92.88 346 SER A C 1
ATOM 2729 O O . SER A 1 346 ? 1.105 1.720 -14.614 1.00 92.88 346 SER A O 1
ATOM 2731 N N . VAL A 1 347 ? 2.611 3.345 -14.225 1.00 94.69 347 VAL A N 1
ATOM 2732 C CA . VAL A 1 347 ? 3.712 2.453 -13.824 1.00 94.69 347 VAL A CA 1
ATOM 2733 C C . VAL A 1 347 ? 3.768 2.257 -12.298 1.00 94.69 347 VAL A C 1
ATOM 2735 O O . VAL A 1 347 ? 3.963 1.139 -11.818 1.00 94.69 347 VAL A O 1
ATOM 2738 N N . ARG A 1 348 ? 3.540 3.313 -11.500 1.00 96.44 348 ARG A N 1
ATOM 2739 C CA . ARG A 1 348 ? 3.475 3.213 -10.019 1.00 96.44 348 ARG A CA 1
ATOM 2740 C C . ARG A 1 348 ? 2.355 2.287 -9.527 1.00 96.44 348 ARG A C 1
ATOM 2742 O O . ARG A 1 348 ? 2.497 1.608 -8.501 1.00 96.44 348 ARG A O 1
ATOM 2749 N N . TYR A 1 349 ? 1.259 2.251 -10.280 1.00 97.25 349 TYR A N 1
ATOM 2750 C CA . TYR A 1 349 ? 0.075 1.432 -10.040 1.00 97.25 349 TYR A CA 1
ATOM 2751 C C . TYR A 1 349 ? -0.161 0.461 -11.202 1.00 97.25 349 TYR A C 1
ATOM 2753 O O . TYR A 1 349 ? -1.280 0.309 -11.684 1.00 97.25 349 TYR A O 1
ATOM 2761 N N . LEU A 1 350 ? 0.898 -0.234 -11.641 1.00 96.69 350 LEU A N 1
ATOM 2762 C CA . LEU A 1 350 ? 0.750 -1.381 -12.540 1.00 96.69 350 LEU A CA 1
ATOM 2763 C C . LEU A 1 350 ? -0.200 -2.423 -11.939 1.00 96.69 350 LEU A C 1
ATOM 2765 O O . LEU A 1 350 ? -0.225 -2.642 -10.725 1.00 96.69 350 LEU A O 1
ATOM 2769 N N . ALA A 1 351 ? -0.941 -3.095 -12.816 1.00 96.88 351 ALA A N 1
ATOM 2770 C CA . ALA A 1 351 ? -1.844 -4.185 -12.472 1.00 96.88 351 ALA A CA 1
ATOM 2771 C C . ALA A 1 351 ? -1.665 -5.364 -13.450 1.00 96.88 351 ALA A C 1
ATOM 2773 O O . ALA A 1 351 ? -2.564 -5.664 -14.236 1.00 96.88 351 ALA A O 1
ATOM 2774 N N . PRO A 1 352 ? -0.502 -6.041 -13.472 1.00 96.38 352 PRO A N 1
ATOM 2775 C CA . PRO A 1 352 ? -0.394 -7.304 -14.199 1.00 96.38 352 PRO A CA 1
ATOM 2776 C C . PRO A 1 352 ? -1.386 -8.319 -13.604 1.00 96.38 352 PRO A C 1
ATOM 2778 O O . PRO A 1 352 ? -1.714 -8.265 -12.416 1.00 96.38 352 PRO A O 1
ATOM 2781 N N . TYR A 1 353 ? -1.878 -9.244 -14.429 1.00 97.81 353 TYR A N 1
ATOM 2782 C CA . TYR A 1 353 ? -2.927 -10.208 -14.054 1.00 97.81 353 TYR A CA 1
ATOM 2783 C C . TYR A 1 353 ? -4.274 -9.569 -13.666 1.00 97.81 353 TYR A C 1
ATOM 2785 O O . TYR A 1 353 ? -5.106 -10.227 -13.036 1.00 97.81 353 TYR A O 1
ATOM 2793 N N . ARG A 1 354 ? -4.509 -8.301 -14.045 1.00 97.50 354 ARG A N 1
ATOM 2794 C CA . ARG A 1 354 ? -5.751 -7.570 -13.754 1.00 97.50 354 ARG A CA 1
ATOM 2795 C C . ARG A 1 354 ? -6.994 -8.337 -14.173 1.00 97.50 354 ARG A C 1
ATOM 2797 O O . ARG A 1 354 ? -7.930 -8.368 -13.395 1.00 97.50 354 ARG A O 1
ATOM 2804 N N . GLU A 1 355 ? -7.006 -8.966 -15.345 1.00 97.75 355 GLU A N 1
ATOM 2805 C CA . GLU A 1 355 ? -8.179 -9.699 -15.843 1.00 97.75 355 GLU A CA 1
ATOM 2806 C C . GLU A 1 355 ? -8.653 -10.764 -14.845 1.00 97.75 355 GLU A C 1
ATOM 2808 O O . GLU A 1 355 ? -9.801 -10.730 -14.403 1.00 97.75 355 GLU A O 1
ATOM 2813 N N . VAL A 1 356 ? -7.734 -11.628 -14.400 1.00 98.19 356 VAL A N 1
ATOM 2814 C CA . VAL A 1 356 ? -8.004 -12.669 -13.397 1.00 98.19 356 VAL A CA 1
ATOM 2815 C C . VAL A 1 356 ? -8.415 -12.043 -12.062 1.00 98.19 356 VAL A C 1
ATOM 2817 O O . VAL A 1 356 ? -9.395 -12.460 -11.449 1.00 98.19 356 VAL A O 1
ATOM 2820 N N . LEU A 1 357 ? -7.688 -11.024 -11.594 1.00 98.56 357 LEU A N 1
ATOM 2821 C CA . LEU A 1 357 ? -7.966 -10.376 -10.307 1.00 98.56 357 LEU A CA 1
ATOM 2822 C C . LEU A 1 357 ? -9.331 -9.671 -10.294 1.00 98.56 357 LEU A C 1
ATOM 2824 O O . LEU A 1 357 ? -10.069 -9.801 -9.319 1.00 98.56 357 LEU A O 1
ATOM 2828 N N . ALA A 1 358 ? -9.681 -8.977 -11.375 1.00 98.12 358 ALA A N 1
ATOM 2829 C CA . ALA A 1 358 ? -10.943 -8.272 -11.559 1.00 98.12 358 ALA A CA 1
ATOM 2830 C C . ALA A 1 358 ? -12.119 -9.247 -11.667 1.00 98.12 358 ALA A C 1
ATOM 2832 O O . ALA A 1 358 ? -13.155 -9.032 -11.041 1.00 98.12 358 ALA A O 1
ATOM 2833 N N . GLU A 1 359 ? -11.958 -10.351 -12.400 1.00 98.50 359 GLU A N 1
ATOM 2834 C CA . GLU A 1 359 ? -12.949 -11.429 -12.447 1.00 98.50 359 GLU A CA 1
ATOM 2835 C C . GLU A 1 359 ? -13.214 -11.990 -11.042 1.00 98.50 359 GLU A C 1
ATOM 2837 O O . GLU A 1 359 ? -14.367 -12.052 -10.604 1.00 98.50 359 GLU A O 1
ATOM 2842 N N . LYS A 1 360 ? -12.157 -12.335 -10.287 1.00 98.50 360 LYS A N 1
ATOM 2843 C CA . LYS A 1 360 ? -12.325 -12.872 -8.929 1.00 98.50 360 LYS A CA 1
ATOM 2844 C C . LYS A 1 360 ? -12.906 -11.839 -7.967 1.00 98.50 360 LYS A C 1
ATOM 2846 O O . LYS A 1 360 ? -13.721 -12.221 -7.127 1.00 98.50 360 LYS A O 1
ATOM 2851 N N . ALA A 1 361 ? -12.538 -10.564 -8.099 1.00 98.44 361 ALA A N 1
ATOM 2852 C CA . ALA A 1 361 ? -13.120 -9.470 -7.325 1.00 98.44 361 ALA A CA 1
ATOM 2853 C C . ALA A 1 361 ? -14.635 -9.365 -7.572 1.00 98.44 361 ALA A C 1
ATOM 2855 O O . ALA A 1 361 ? -15.415 -9.497 -6.627 1.00 98.44 361 ALA A O 1
ATOM 2856 N N . ARG A 1 362 ? -15.057 -9.263 -8.843 1.00 98.12 362 ARG A N 1
ATOM 2857 C CA . ARG A 1 362 ? -16.476 -9.198 -9.237 1.00 98.12 362 ARG A CA 1
ATOM 2858 C C . ARG A 1 362 ? -17.267 -10.414 -8.766 1.00 98.12 362 ARG A C 1
ATOM 2860 O O . ARG A 1 362 ? -18.325 -10.254 -8.171 1.00 98.12 362 ARG A O 1
ATOM 2867 N N . SER A 1 363 ? -16.728 -11.624 -8.937 1.00 97.81 363 SER A N 1
ATOM 2868 C CA . SER A 1 363 ? -17.392 -12.868 -8.504 1.00 97.81 363 SER A CA 1
ATOM 2869 C C . SER A 1 363 ? -17.649 -12.951 -6.992 1.00 97.81 363 SER A C 1
ATOM 2871 O O . SER A 1 363 ? -18.371 -13.834 -6.527 1.00 97.81 363 SER A O 1
ATOM 2873 N N . ARG A 1 364 ? -17.018 -12.068 -6.207 1.00 97.25 364 ARG A N 1
ATOM 2874 C CA . ARG A 1 364 ? -17.118 -12.012 -4.747 1.00 97.25 364 ARG A CA 1
ATOM 2875 C C . ARG A 1 364 ? -17.628 -10.690 -4.224 1.00 97.25 364 ARG A C 1
ATOM 2877 O O . ARG A 1 364 ? -17.578 -10.503 -3.008 1.00 97.25 364 ARG A O 1
ATOM 2884 N N . ASP A 1 365 ? -18.134 -9.829 -5.105 1.00 97.62 365 ASP A N 1
ATOM 2885 C CA . ASP A 1 365 ? -18.658 -8.528 -4.710 1.00 97.62 365 ASP A CA 1
ATOM 2886 C C . ASP A 1 365 ? -17.609 -7.765 -3.870 1.00 97.62 365 ASP A C 1
ATOM 2888 O O . ASP A 1 365 ? -17.804 -7.395 -2.709 1.00 97.62 365 ASP A O 1
ATOM 2892 N N . LEU A 1 366 ? -16.399 -7.693 -4.429 1.00 98.25 366 LEU A N 1
ATOM 2893 C CA . LEU A 1 366 ? -15.274 -6.927 -3.914 1.00 98.25 366 LEU A CA 1
ATOM 2894 C C . LEU A 1 366 ? -14.901 -5.861 -4.938 1.00 98.25 366 LEU A C 1
ATOM 2896 O O . LEU A 1 366 ? -14.863 -6.127 -6.140 1.00 98.25 366 LEU A O 1
ATOM 2900 N N . GLU A 1 367 ? -14.538 -4.681 -4.448 1.00 97.50 367 GLU A N 1
ATOM 2901 C CA . GLU A 1 367 ? -13.983 -3.616 -5.275 1.00 97.50 367 GLU A CA 1
ATOM 2902 C C . GLU A 1 367 ? -12.670 -4.080 -5.925 1.00 97.50 367 GLU A C 1
ATOM 2904 O O . GLU A 1 367 ? -11.717 -4.465 -5.236 1.00 97.50 367 GLU A O 1
ATOM 2909 N N . GLU A 1 368 ? -12.589 -4.004 -7.254 1.00 98.06 368 GLU A N 1
ATOM 2910 C CA . GLU A 1 368 ? -11.364 -4.317 -7.996 1.00 98.06 368 GLU A CA 1
ATOM 2911 C C . GLU A 1 368 ? -10.153 -3.494 -7.501 1.00 98.06 368 GLU A C 1
ATOM 2913 O O . GLU A 1 368 ? -9.119 -4.106 -7.201 1.00 98.06 368 GLU A O 1
ATOM 2918 N N . PRO A 1 369 ? -10.256 -2.161 -7.292 1.00 98.44 369 PRO A N 1
ATOM 2919 C CA . PRO A 1 369 ? -9.164 -1.374 -6.720 1.00 98.44 369 PRO A CA 1
ATOM 2920 C C . PRO A 1 369 ? -8.663 -1.887 -5.366 1.00 98.44 369 PRO A C 1
ATOM 2922 O O . PRO A 1 369 ? -7.467 -1.799 -5.076 1.00 98.44 369 PRO A O 1
ATOM 2925 N N . TRP A 1 370 ? -9.544 -2.454 -4.534 1.00 98.69 370 TRP A N 1
ATOM 2926 C CA . TRP A 1 370 ? -9.154 -2.960 -3.220 1.00 98.69 370 TRP A CA 1
ATOM 2927 C C . TRP A 1 370 ? -8.353 -4.256 -3.327 1.00 98.69 370 TRP A C 1
ATOM 2929 O O . TRP A 1 370 ? -7.315 -4.397 -2.676 1.00 98.69 370 TRP A O 1
ATOM 2939 N N . VAL A 1 371 ? -8.779 -5.173 -4.202 1.00 98.81 371 VAL A N 1
ATOM 2940 C CA . VAL A 1 371 ? -8.033 -6.407 -4.493 1.00 98.81 371 VAL A CA 1
ATOM 2941 C C . VAL A 1 371 ? -6.651 -6.076 -5.060 1.00 98.81 371 VAL A C 1
ATOM 2943 O O . VAL A 1 371 ? -5.653 -6.626 -4.588 1.00 98.81 371 VAL A O 1
ATOM 2946 N N . LEU A 1 372 ? -6.560 -5.131 -6.001 1.00 98.81 372 LEU A N 1
ATOM 2947 C CA . LEU A 1 372 ? -5.276 -4.659 -6.530 1.00 98.81 372 LEU A CA 1
ATOM 2948 C C . LEU A 1 372 ? -4.415 -4.003 -5.442 1.00 98.81 372 LEU A C 1
ATOM 2950 O O . LEU A 1 372 ? -3.214 -4.268 -5.363 1.00 98.81 372 LEU A O 1
ATOM 2954 N N . GLY A 1 373 ? -5.020 -3.208 -4.555 1.00 98.56 373 GLY A N 1
ATOM 2955 C CA . GLY A 1 373 ? -4.340 -2.585 -3.422 1.00 98.56 373 GLY A CA 1
ATOM 2956 C C . GLY A 1 373 ? -3.722 -3.596 -2.451 1.00 98.56 373 GLY A C 1
ATOM 2957 O O . GLY A 1 373 ? -2.592 -3.385 -1.991 1.00 98.56 373 GLY A O 1
ATOM 2958 N N . VAL A 1 374 ? -4.424 -4.708 -2.197 1.00 98.81 374 VAL A N 1
ATOM 2959 C CA . VAL A 1 374 ? -3.923 -5.860 -1.430 1.00 98.81 374 VAL A CA 1
ATOM 2960 C C . VAL A 1 374 ? -2.781 -6.547 -2.178 1.00 98.81 374 VAL A C 1
ATOM 2962 O O . VAL A 1 374 ? -1.690 -6.652 -1.629 1.00 98.81 374 VAL A O 1
ATOM 2965 N N . VAL A 1 375 ? -2.963 -6.946 -3.443 1.00 98.81 375 VAL A N 1
ATOM 2966 C CA . VAL A 1 375 ? -1.925 -7.647 -4.233 1.00 98.81 375 VAL A CA 1
ATOM 2967 C C . VAL A 1 375 ? -0.644 -6.819 -4.356 1.00 98.81 375 VAL A C 1
ATOM 2969 O O . VAL A 1 375 ? 0.460 -7.342 -4.166 1.00 98.81 375 VAL A O 1
ATOM 2972 N N . ARG A 1 376 ? -0.775 -5.511 -4.618 1.00 98.62 376 ARG A N 1
ATOM 2973 C CA . ARG A 1 376 ? 0.360 -4.583 -4.649 1.00 98.62 376 ARG A CA 1
ATOM 2974 C C . ARG A 1 376 ? 1.120 -4.653 -3.335 1.00 98.62 376 ARG A C 1
ATOM 2976 O O . ARG A 1 376 ? 2.346 -4.741 -3.361 1.00 98.62 376 ARG A O 1
ATOM 2983 N N . GLN A 1 377 ? 0.426 -4.614 -2.199 1.00 98.44 377 GLN A N 1
ATOM 2984 C CA . GLN A 1 377 ? 1.070 -4.627 -0.889 1.00 98.44 377 GLN A CA 1
ATOM 2985 C C . GLN A 1 377 ? 1.667 -5.987 -0.510 1.00 98.44 377 GLN A C 1
ATOM 2987 O O . GLN A 1 377 ? 2.748 -6.008 0.072 1.00 98.44 377 GLN A O 1
ATOM 2992 N N . GLU A 1 378 ? 1.007 -7.085 -0.864 1.00 98.19 378 GLU A N 1
ATOM 2993 C CA . GLU A 1 378 ? 1.423 -8.442 -0.502 1.00 98.19 378 GLU A CA 1
ATOM 2994 C C . GLU A 1 378 ? 2.635 -8.928 -1.299 1.00 98.19 378 GLU A C 1
ATOM 2996 O O . GLU A 1 378 ? 3.589 -9.460 -0.737 1.00 98.19 378 GLU A O 1
ATOM 3001 N N . SER A 1 379 ? 2.621 -8.750 -2.621 1.00 97.88 379 SER A N 1
ATOM 3002 C CA . SER A 1 379 ? 3.625 -9.373 -3.495 1.00 97.88 379 SER A CA 1
ATOM 3003 C C . SER A 1 379 ? 4.254 -8.427 -4.503 1.00 97.88 379 SER A C 1
ATOM 3005 O O . SER A 1 379 ? 5.176 -8.841 -5.206 1.00 97.88 379 SER A O 1
ATOM 3007 N N . ARG A 1 380 ? 3.739 -7.195 -4.643 1.00 97.44 380 ARG A N 1
ATOM 3008 C CA . ARG A 1 380 ? 4.044 -6.327 -5.796 1.00 97.44 380 ARG A CA 1
ATOM 3009 C C . ARG A 1 380 ? 3.889 -7.094 -7.124 1.00 97.44 380 ARG A C 1
ATOM 3011 O O . ARG A 1 380 ? 4.668 -6.909 -8.053 1.00 97.44 380 ARG A O 1
ATOM 3018 N N . PHE A 1 381 ? 2.872 -7.959 -7.183 1.00 98.06 381 PHE A N 1
ATOM 3019 C CA . PHE A 1 381 ? 2.518 -8.822 -8.313 1.00 98.06 381 PHE A CA 1
ATOM 3020 C C . PHE A 1 381 ? 3.535 -9.914 -8.688 1.00 98.06 381 PHE A C 1
ATOM 3022 O O . PHE A 1 381 ? 3.527 -10.431 -9.808 1.00 98.06 381 PHE A O 1
ATOM 3029 N N . ILE A 1 382 ? 4.398 -10.321 -7.758 1.00 95.38 382 ILE A N 1
ATOM 3030 C CA . ILE A 1 382 ? 5.282 -11.471 -7.966 1.00 95.38 382 ILE A CA 1
ATOM 3031 C C . ILE A 1 382 ? 4.499 -12.767 -7.694 1.00 95.38 382 ILE A C 1
ATOM 3033 O O . ILE A 1 382 ? 4.221 -13.116 -6.546 1.00 95.38 382 ILE A O 1
ATOM 3037 N N . ILE A 1 383 ? 4.197 -13.531 -8.748 1.00 95.12 383 ILE A N 1
ATOM 3038 C CA . ILE A 1 383 ? 3.444 -14.800 -8.660 1.00 95.12 383 ILE A CA 1
ATOM 3039 C C . ILE A 1 383 ? 4.160 -15.877 -7.826 1.00 95.12 383 ILE A C 1
ATOM 3041 O O . ILE A 1 383 ? 3.519 -16.688 -7.168 1.00 95.12 383 ILE A O 1
ATOM 3045 N N . GLY A 1 384 ? 5.495 -15.856 -7.806 1.00 91.62 384 GLY A N 1
ATOM 3046 C CA . GLY A 1 384 ? 6.335 -16.767 -7.023 1.00 91.62 384 GLY A CA 1
ATOM 3047 C C . GLY A 1 384 ? 6.705 -16.248 -5.630 1.00 91.62 384 GLY A C 1
ATOM 3048 O O . GLY A 1 384 ? 7.587 -16.821 -4.995 1.00 91.62 384 GLY A O 1
ATOM 3049 N N . ALA A 1 385 ? 6.098 -15.150 -5.157 1.00 93.75 385 ALA A N 1
ATOM 3050 C CA . ALA A 1 385 ? 6.457 -14.551 -3.874 1.00 93.75 385 ALA A CA 1
ATOM 3051 C C . ALA A 1 385 ? 6.252 -15.542 -2.726 1.00 93.75 385 ALA A C 1
ATOM 3053 O O . ALA A 1 385 ? 5.193 -16.164 -2.609 1.00 93.75 385 ALA A O 1
ATOM 3054 N N . LYS A 1 386 ? 7.247 -15.645 -1.843 1.00 94.81 386 LYS A N 1
ATOM 3055 C CA . LYS A 1 386 ? 7.176 -16.472 -0.642 1.00 94.81 386 LYS A CA 1
ATOM 3056 C C . LYS A 1 386 ? 7.755 -15.724 0.552 1.00 94.81 386 LYS A C 1
ATOM 3058 O O . LYS A 1 386 ? 8.931 -15.366 0.531 1.00 94.81 386 LYS A O 1
ATOM 3063 N N . SER A 1 387 ? 6.952 -15.509 1.590 1.00 93.38 387 SER A N 1
ATOM 3064 C CA . SER A 1 387 ? 7.438 -14.906 2.833 1.00 93.38 387 SER A CA 1
ATOM 3065 C C . SER A 1 387 ? 8.228 -15.910 3.679 1.00 93.38 387 SER A C 1
ATOM 3067 O O . SER A 1 387 ? 8.112 -17.128 3.511 1.00 93.38 387 SER A O 1
ATOM 3069 N N . SER A 1 388 ? 8.994 -15.406 4.648 1.00 91.75 388 SER A N 1
ATOM 3070 C CA . SER A 1 388 ? 9.678 -16.231 5.655 1.00 91.75 388 SER A CA 1
ATOM 3071 C C . SER A 1 388 ? 8.704 -17.072 6.491 1.00 91.75 388 SER A C 1
ATOM 3073 O O . SER A 1 388 ? 9.026 -18.198 6.861 1.00 91.75 388 SER A O 1
ATOM 3075 N N . ALA A 1 389 ? 7.489 -16.566 6.728 1.00 90.94 389 ALA A N 1
ATOM 3076 C CA . ALA A 1 389 ? 6.414 -17.287 7.409 1.00 90.94 389 ALA A CA 1
ATOM 3077 C C . ALA A 1 389 ? 5.712 -18.331 6.513 1.00 90.94 389 ALA A C 1
ATOM 3079 O O . ALA A 1 389 ? 4.911 -19.127 7.000 1.00 90.94 389 ALA A O 1
ATOM 3080 N N . GLY A 1 390 ? 6.007 -18.355 5.208 1.00 93.81 390 GLY A N 1
ATOM 3081 C CA . GLY A 1 390 ? 5.449 -19.316 4.255 1.00 93.81 390 GLY A CA 1
ATOM 3082 C C . GLY A 1 390 ? 4.168 -18.866 3.546 1.00 93.81 390 GLY A C 1
ATOM 3083 O O . GLY A 1 390 ? 3.504 -19.700 2.922 1.00 93.81 390 GLY A O 1
ATOM 3084 N N . ALA A 1 391 ? 3.823 -17.579 3.606 1.00 96.81 391 ALA A N 1
ATOM 3085 C CA . ALA A 1 391 ? 2.792 -16.990 2.755 1.00 96.81 391 ALA A CA 1
ATOM 3086 C C . ALA A 1 391 ? 3.227 -17.073 1.284 1.00 96.81 391 ALA A C 1
ATOM 3088 O O . ALA A 1 391 ? 4.415 -16.934 1.003 1.00 96.81 391 ALA A O 1
ATOM 3089 N N . THR A 1 392 ? 2.314 -17.383 0.356 1.00 97.50 392 THR A N 1
ATOM 3090 C CA . THR A 1 392 ? 2.676 -17.702 -1.041 1.00 97.50 392 THR A CA 1
ATOM 3091 C C . THR A 1 392 ? 1.809 -16.958 -2.060 1.00 97.50 392 THR A C 1
ATOM 3093 O O . THR A 1 392 ? 0.600 -16.816 -1.870 1.00 97.50 392 THR A O 1
ATOM 3096 N N . GLY A 1 393 ? 2.426 -16.542 -3.167 1.00 97.19 393 GLY A N 1
ATOM 3097 C CA . GLY A 1 393 ? 1.777 -16.021 -4.370 1.00 97.19 393 GLY A CA 1
ATOM 3098 C C . GLY A 1 393 ? 1.319 -14.565 -4.293 1.00 97.19 393 GLY A C 1
ATOM 3099 O O . GLY A 1 393 ? 1.701 -13.830 -3.377 1.00 97.19 393 GLY A O 1
ATOM 3100 N N . LEU A 1 394 ? 0.500 -14.163 -5.272 1.00 97.81 394 LEU A N 1
ATOM 3101 C CA . LEU A 1 394 ? 0.056 -12.781 -5.504 1.00 97.81 394 LEU A CA 1
ATOM 3102 C C . LEU A 1 394 ? -0.562 -12.107 -4.272 1.00 97.81 394 LEU A C 1
ATOM 3104 O O . LEU A 1 394 ? -0.251 -10.957 -3.973 1.00 97.81 394 LEU A O 1
ATOM 3108 N N . MET A 1 395 ? -1.421 -12.827 -3.557 1.00 98.56 395 MET A N 1
ATOM 3109 C CA . MET A 1 395 ? -2.145 -12.357 -2.376 1.00 98.56 395 MET A CA 1
ATOM 3110 C C . MET A 1 395 ? -1.563 -12.909 -1.066 1.00 98.56 395 MET A C 1
ATOM 3112 O O . MET A 1 395 ? -2.240 -12.856 -0.040 1.00 98.56 395 MET A O 1
ATOM 3116 N N . GLN A 1 396 ? -0.345 -13.476 -1.106 1.00 98.19 396 GLN A N 1
ATOM 3117 C CA . GLN A 1 396 ? 0.385 -14.012 0.055 1.00 98.19 396 GLN A CA 1
ATOM 3118 C C . GLN A 1 396 ? -0.499 -14.866 0.980 1.00 98.19 396 GLN A C 1
ATOM 3120 O O . GLN A 1 396 ? -0.578 -14.679 2.194 1.00 98.19 396 GLN A O 1
ATOM 3125 N N . VAL A 1 397 ? -1.176 -15.861 0.408 1.00 97.88 397 VAL A N 1
ATOM 3126 C CA . VAL A 1 397 ? -2.064 -16.725 1.189 1.00 97.88 397 VAL A CA 1
ATOM 3127 C C . VAL A 1 397 ? -1.227 -17.709 2.009 1.00 97.88 397 VAL A C 1
ATOM 3129 O O . VAL A 1 397 ? -0.395 -18.451 1.478 1.00 97.88 397 VAL A O 1
ATOM 3132 N N . MET A 1 398 ? -1.450 -17.724 3.324 1.00 96.75 398 MET A N 1
ATOM 3133 C CA . MET A 1 398 ? -0.846 -18.695 4.238 1.00 96.75 398 MET A CA 1
ATOM 3134 C C . MET A 1 398 ? -1.385 -20.097 3.981 1.00 96.75 398 MET A C 1
ATOM 3136 O O . MET A 1 398 ? -2.571 -20.272 3.695 1.00 96.75 398 MET A O 1
ATOM 3140 N N . ARG A 1 399 ? -0.543 -21.121 4.176 1.00 95.06 399 ARG A N 1
ATOM 3141 C CA . ARG A 1 399 ? -0.967 -22.508 3.952 1.00 95.06 399 ARG A CA 1
ATOM 3142 C C . ARG A 1 399 ? -2.242 -22.871 4.739 1.00 95.06 399 ARG A C 1
ATOM 3144 O O . ARG A 1 399 ? -3.236 -23.194 4.096 1.00 95.06 399 ARG A O 1
ATOM 3151 N N . PRO A 1 400 ? -2.309 -22.748 6.081 1.00 96.06 400 PRO A N 1
ATOM 3152 C CA . PRO A 1 400 ? -3.530 -23.080 6.826 1.00 96.06 400 PRO A CA 1
ATOM 3153 C C . PRO A 1 400 ? -4.791 -22.381 6.293 1.00 96.06 400 PRO A C 1
ATOM 3155 O O . PRO A 1 400 ? -5.830 -23.025 6.156 1.00 96.06 400 PRO A O 1
ATOM 3158 N N . THR A 1 401 ? -4.675 -21.106 5.911 1.00 96.44 401 THR A N 1
ATOM 3159 C CA . THR A 1 401 ? -5.761 -20.327 5.305 1.00 96.44 401 THR A CA 1
ATOM 3160 C C . THR A 1 401 ? -6.195 -20.912 3.967 1.00 96.44 401 THR A C 1
ATOM 3162 O O . THR A 1 401 ? -7.380 -21.157 3.774 1.00 96.44 401 THR A O 1
ATOM 3165 N N . ALA A 1 402 ? -5.260 -21.211 3.064 1.00 97.31 402 ALA A N 1
ATOM 3166 C CA . ALA A 1 402 ? -5.575 -21.805 1.767 1.00 97.31 402 ALA A CA 1
ATOM 3167 C C . ALA A 1 402 ? -6.276 -23.169 1.897 1.00 97.31 402 ALA A C 1
ATOM 3169 O O . ALA A 1 402 ? -7.271 -23.393 1.214 1.00 97.31 402 ALA A O 1
ATOM 3170 N N . LYS A 1 403 ? -5.844 -24.048 2.818 1.00 97.06 403 LYS A N 1
ATOM 3171 C CA . LYS A 1 403 ? -6.559 -25.315 3.090 1.00 97.06 403 LYS A CA 1
ATOM 3172 C C . LYS A 1 403 ? -7.965 -25.065 3.621 1.00 97.06 403 LYS A C 1
ATOM 3174 O O . LYS A 1 403 ? -8.905 -25.701 3.153 1.00 97.06 403 LYS A O 1
ATOM 3179 N N . TRP A 1 404 ? -8.113 -24.147 4.574 1.00 97.50 404 TRP A N 1
ATOM 3180 C CA . TRP A 1 404 ? -9.417 -23.802 5.133 1.00 97.50 404 TRP A CA 1
ATOM 3181 C C . TRP A 1 404 ? -10.369 -23.260 4.055 1.00 97.50 404 TRP A C 1
ATOM 3183 O O . TRP A 1 404 ? -11.504 -23.721 3.955 1.00 97.50 404 TRP A O 1
ATOM 3193 N N . VAL A 1 405 ? -9.899 -22.350 3.195 1.00 97.81 405 VAL A N 1
ATOM 3194 C CA . VAL A 1 405 ? -10.689 -21.821 2.072 1.00 97.81 405 VAL A CA 1
ATOM 3195 C C . VAL A 1 405 ? -11.040 -22.928 1.079 1.00 97.81 405 VAL A C 1
ATOM 3197 O O . VAL A 1 405 ? -12.205 -23.065 0.714 1.00 97.81 405 VAL A O 1
ATOM 3200 N N . ALA A 1 406 ? -10.070 -23.751 0.674 1.00 97.62 406 ALA A N 1
ATOM 3201 C CA . ALA A 1 406 ? -10.297 -24.841 -0.272 1.00 97.62 406 ALA A CA 1
ATOM 3202 C C . ALA A 1 406 ? -11.364 -25.827 0.232 1.00 97.62 406 ALA A C 1
ATOM 3204 O O . ALA A 1 406 ? -12.229 -26.247 -0.535 1.00 97.62 406 ALA A O 1
ATOM 3205 N N . GLN A 1 407 ? -11.356 -26.138 1.532 1.00 97.25 407 GLN A N 1
ATOM 3206 C CA . GLN A 1 407 ? -12.390 -26.954 2.174 1.00 97.25 407 GLN A CA 1
ATOM 3207 C C . GLN A 1 407 ? -13.760 -26.267 2.150 1.00 97.25 407 GLN A C 1
ATOM 3209 O O . GLN A 1 407 ? -14.754 -26.900 1.796 1.00 97.25 407 GLN A O 1
ATOM 3214 N N . ARG A 1 408 ? -13.827 -24.968 2.474 1.00 97.38 408 ARG A N 1
ATOM 3215 C CA . ARG A 1 408 ? -15.076 -24.185 2.426 1.00 97.38 408 ARG A CA 1
ATOM 3216 C C . ARG A 1 408 ? -15.668 -24.117 1.020 1.00 97.38 408 ARG A C 1
ATOM 3218 O O . ARG A 1 408 ? -16.881 -24.203 0.871 1.00 97.38 408 ARG A O 1
ATOM 3225 N N . MET A 1 409 ? -14.812 -24.026 0.010 1.00 96.50 409 MET A N 1
ATOM 3226 C CA . MET A 1 409 ? -15.185 -24.025 -1.404 1.00 96.50 409 MET A CA 1
ATOM 3227 C C . MET A 1 409 ? -15.380 -25.433 -1.992 1.00 96.50 409 MET A C 1
ATOM 3229 O O . MET A 1 409 ? -15.671 -25.549 -3.179 1.00 96.50 409 MET A O 1
ATOM 3233 N N . ARG A 1 410 ? -15.212 -26.503 -1.198 1.00 96.69 410 ARG A N 1
ATOM 3234 C CA . ARG A 1 410 ? -15.300 -27.908 -1.644 1.00 96.69 410 ARG A CA 1
ATOM 3235 C C . ARG A 1 410 ? -14.401 -28.219 -2.856 1.00 96.69 410 ARG A C 1
ATOM 3237 O O . ARG A 1 410 ? -14.780 -28.973 -3.751 1.00 96.69 410 ARG A O 1
ATOM 3244 N N . MET A 1 411 ? -13.198 -27.644 -2.893 1.00 95.75 411 MET A N 1
ATOM 3245 C CA . MET A 1 411 ? -12.247 -27.840 -3.991 1.00 95.75 411 MET A CA 1
ATOM 3246 C C . MET A 1 411 ? -11.673 -29.260 -3.967 1.00 95.75 411 MET A C 1
ATOM 3248 O O . MET A 1 411 ? -10.946 -29.620 -3.043 1.00 95.75 411 MET A O 1
ATOM 3252 N N . LYS A 1 412 ? -11.953 -30.052 -5.008 1.00 89.88 412 LYS A N 1
ATOM 3253 C CA . LYS A 1 412 ? -11.473 -31.442 -5.118 1.00 89.88 412 LYS A CA 1
ATOM 3254 C C . LYS A 1 412 ? -9.975 -31.545 -5.443 1.00 89.88 412 LYS A C 1
ATOM 3256 O O . LYS A 1 412 ? -9.299 -32.418 -4.919 1.00 89.88 412 LYS A O 1
ATOM 3261 N N . ASN A 1 413 ? -9.443 -30.613 -6.239 1.00 84.75 413 ASN A N 1
ATOM 3262 C CA . ASN A 1 413 ? -8.082 -30.684 -6.797 1.00 84.75 413 ASN A CA 1
ATOM 3263 C C . ASN A 1 413 ? -7.129 -29.630 -6.202 1.00 84.75 413 ASN A C 1
ATOM 3265 O O . ASN A 1 413 ? -6.305 -29.044 -6.911 1.00 84.75 413 ASN A O 1
ATOM 3269 N N . PHE A 1 414 ? -7.267 -29.331 -4.907 1.00 92.50 414 PHE A N 1
ATOM 3270 C CA . PHE A 1 414 ? -6.393 -28.372 -4.233 1.00 92.50 414 PHE A CA 1
ATOM 3271 C C . PHE A 1 414 ? -4.989 -28.957 -4.013 1.00 92.50 414 PHE A C 1
ATOM 3273 O O . PHE A 1 414 ? -4.834 -30.006 -3.393 1.00 92.50 414 PHE A O 1
ATOM 3280 N N . SER A 1 415 ? -3.959 -28.244 -4.478 1.00 91.94 415 SER A N 1
ATOM 3281 C CA . SER A 1 415 ? -2.556 -28.608 -4.266 1.00 91.94 415 SER A CA 1
ATOM 3282 C C . SER A 1 415 ? -1.730 -27.396 -3.857 1.00 91.94 415 SER A C 1
ATOM 3284 O O . SER A 1 415 ? -1.776 -26.344 -4.494 1.00 91.94 415 SER A O 1
ATOM 3286 N N . TRP A 1 416 ? -0.907 -27.569 -2.820 1.00 90.44 416 TRP A N 1
ATOM 3287 C CA . TRP A 1 416 ? 0.019 -26.544 -2.335 1.00 90.44 416 TRP A CA 1
ATOM 3288 C C . TRP A 1 416 ? 1.021 -26.094 -3.390 1.00 90.44 416 TRP A C 1
ATOM 3290 O O . TRP A 1 416 ? 1.401 -24.926 -3.412 1.00 90.44 416 TRP A O 1
ATOM 3300 N N . ALA A 1 417 ? 1.450 -27.022 -4.251 1.00 92.06 417 ALA A N 1
ATOM 3301 C CA . ALA A 1 417 ? 2.423 -26.742 -5.297 1.00 92.06 417 ALA A CA 1
ATOM 3302 C C . ALA A 1 417 ? 1.902 -25.685 -6.277 1.00 92.06 417 ALA A C 1
ATOM 3304 O O . ALA A 1 417 ? 2.696 -24.928 -6.814 1.00 92.06 417 ALA A O 1
ATOM 3305 N N . ARG A 1 418 ? 0.577 -25.580 -6.435 1.00 94.69 418 ARG A N 1
ATOM 3306 C CA . ARG A 1 418 ? -0.106 -24.675 -7.365 1.00 94.69 418 ARG A CA 1
ATOM 3307 C C . ARG A 1 418 ? -0.394 -23.288 -6.788 1.00 94.69 418 ARG A C 1
ATOM 3309 O O . ARG A 1 418 ? -0.923 -22.441 -7.489 1.00 94.69 418 ARG A O 1
ATOM 3316 N N . LEU A 1 419 ? -0.047 -23.005 -5.526 1.00 94.25 419 LEU A N 1
ATOM 3317 C CA . LEU A 1 419 ? -0.354 -21.706 -4.896 1.00 94.25 419 LEU A CA 1
ATOM 3318 C C . LEU A 1 419 ? 0.323 -20.493 -5.557 1.00 94.25 419 LEU A C 1
ATOM 3320 O O . LEU A 1 419 ? -0.041 -19.365 -5.235 1.00 94.25 419 LEU A O 1
ATOM 3324 N N . HIS A 1 420 ? 1.298 -20.709 -6.439 1.00 94.31 420 HIS A N 1
ATOM 3325 C CA . HIS A 1 420 ? 1.919 -19.660 -7.247 1.00 94.31 420 HIS A CA 1
ATOM 3326 C C . HIS A 1 420 ? 1.136 -19.355 -8.538 1.00 94.31 420 HIS A C 1
ATOM 3328 O O . HIS A 1 420 ? 1.413 -18.356 -9.193 1.00 94.31 420 HIS A O 1
ATOM 3334 N N . GLU A 1 421 ? 0.164 -20.192 -8.917 1.00 96.88 421 GLU A N 1
ATOM 3335 C CA . GLU A 1 421 ? -0.697 -19.946 -10.074 1.00 96.88 421 GLU A CA 1
ATOM 3336 C C . GLU A 1 421 ? -1.621 -18.748 -9.782 1.00 96.88 421 GLU A C 1
ATOM 3338 O O . GLU A 1 421 ? -2.334 -18.774 -8.769 1.00 96.88 421 GLU A O 1
ATOM 3343 N N . PRO A 1 422 ? -1.645 -17.710 -10.644 1.00 97.12 422 PRO A N 1
ATOM 3344 C CA . PRO A 1 422 ? -2.439 -16.503 -10.419 1.00 97.12 422 PRO A CA 1
ATOM 3345 C C . PRO A 1 422 ? -3.916 -16.771 -10.124 1.00 97.12 422 PRO A C 1
ATOM 3347 O O . PRO A 1 422 ? -4.442 -16.224 -9.160 1.00 97.12 422 PRO A O 1
ATOM 3350 N N . ASP A 1 423 ? -4.564 -17.640 -10.904 1.00 97.50 423 ASP A N 1
ATOM 3351 C CA . ASP A 1 423 ? -5.994 -17.943 -10.767 1.00 97.50 423 ASP A CA 1
ATOM 3352 C C . ASP A 1 423 ? -6.329 -18.616 -9.429 1.00 97.50 423 ASP A C 1
ATOM 3354 O O . ASP A 1 423 ? -7.208 -18.145 -8.698 1.00 97.50 423 ASP A O 1
ATOM 3358 N N . LEU A 1 424 ? -5.586 -19.664 -9.048 1.00 97.56 424 LEU A N 1
ATOM 3359 C CA . LEU A 1 424 ? -5.796 -20.347 -7.772 1.00 97.56 424 LEU A CA 1
ATOM 3360 C C . LEU A 1 424 ? -5.512 -19.407 -6.595 1.00 97.56 424 LEU A C 1
ATOM 3362 O O . LEU A 1 424 ? -6.295 -19.346 -5.646 1.00 97.56 424 LEU A O 1
ATOM 3366 N N . ASN A 1 425 ? -4.405 -18.662 -6.648 1.00 98.44 425 ASN A N 1
ATOM 3367 C CA . ASN A 1 425 ? -4.030 -17.750 -5.573 1.00 98.44 425 ASN A CA 1
ATOM 3368 C C . ASN A 1 425 ? -5.055 -16.622 -5.398 1.00 98.44 425 ASN A C 1
ATOM 3370 O O . ASN A 1 425 ? -5.494 -16.374 -4.274 1.00 98.44 425 ASN A O 1
ATOM 3374 N N . ALA A 1 426 ? -5.486 -16.004 -6.502 1.00 98.44 426 ALA A N 1
ATOM 3375 C CA . ALA A 1 426 ? -6.521 -14.978 -6.507 1.00 98.44 426 ALA A CA 1
ATOM 3376 C C . ALA A 1 426 ? -7.852 -15.527 -5.985 1.00 98.44 426 ALA A C 1
ATOM 3378 O O . ALA A 1 426 ? -8.476 -14.899 -5.139 1.00 98.44 426 ALA A O 1
ATOM 3379 N N . THR A 1 427 ? -8.260 -16.726 -6.412 1.00 98.31 427 THR A N 1
ATOM 3380 C CA . THR A 1 427 ? -9.500 -17.373 -5.953 1.00 98.31 427 THR A CA 1
ATOM 3381 C C . THR A 1 427 ? -9.522 -17.565 -4.436 1.00 98.31 427 THR A C 1
ATOM 3383 O O . THR A 1 427 ? -10.524 -17.263 -3.778 1.00 98.31 427 THR A O 1
ATOM 3386 N N . LEU A 1 428 ? -8.419 -18.062 -3.866 1.00 98.44 428 LEU A N 1
ATOM 3387 C CA . LEU A 1 428 ? -8.303 -18.298 -2.427 1.00 98.44 428 LEU A CA 1
ATOM 3388 C C . LEU A 1 428 ? -8.186 -16.982 -1.644 1.00 98.44 428 LEU A C 1
ATOM 3390 O O . LEU A 1 428 ? -8.829 -16.822 -0.604 1.00 98.44 428 LEU A O 1
ATOM 3394 N N . GLY A 1 429 ? -7.383 -16.043 -2.146 1.00 98.50 429 GLY A N 1
ATOM 3395 C CA . GLY A 1 429 ? -7.140 -14.749 -1.516 1.00 98.50 429 GLY A CA 1
ATOM 3396 C C . GLY A 1 429 ? -8.388 -13.868 -1.484 1.00 98.50 429 GLY A C 1
ATOM 3397 O O . GLY A 1 429 ? -8.750 -13.375 -0.419 1.00 98.50 429 GLY A O 1
ATOM 3398 N N . THR A 1 430 ? -9.114 -13.733 -2.598 1.00 98.81 430 THR A N 1
ATOM 3399 C CA . THR A 1 430 ? -10.364 -12.953 -2.639 1.00 98.81 430 THR A CA 1
ATOM 3400 C C . THR A 1 430 ? -11.481 -13.616 -1.837 1.00 98.81 430 THR A C 1
ATOM 3402 O O . THR A 1 430 ? -12.254 -12.910 -1.191 1.00 98.81 430 THR A O 1
ATOM 3405 N N . TYR A 1 431 ? -11.545 -14.957 -1.786 1.00 98.75 431 TYR A N 1
ATOM 3406 C CA . TYR A 1 431 ? -12.451 -15.649 -0.859 1.00 98.75 431 TYR A CA 1
ATOM 3407 C C . TYR A 1 431 ? -12.176 -15.224 0.579 1.00 98.75 431 TYR A C 1
ATOM 3409 O O . TYR A 1 431 ? -13.090 -14.838 1.306 1.00 98.75 431 TYR A O 1
ATOM 3417 N N . TYR A 1 432 ? -10.912 -15.309 0.998 1.00 98.75 432 TYR A N 1
ATOM 3418 C CA . TYR A 1 432 ? -10.540 -14.982 2.364 1.00 98.75 432 TYR A CA 1
ATOM 3419 C C . TYR A 1 432 ? -10.755 -13.496 2.666 1.00 98.75 432 TYR A C 1
ATOM 3421 O O . TYR A 1 432 ? -11.265 -13.174 3.736 1.00 98.75 432 TYR A O 1
ATOM 3429 N N . LEU A 1 433 ? -10.467 -12.607 1.711 1.00 98.81 433 LEU A N 1
ATOM 3430 C CA . LEU A 1 433 ? -10.712 -11.171 1.833 1.00 98.81 433 LEU A CA 1
ATOM 3431 C C . LEU A 1 433 ? -12.203 -10.856 2.028 1.00 98.81 433 LEU A C 1
ATOM 3433 O O . LEU A 1 433 ? -12.548 -10.169 2.987 1.00 98.81 433 LEU A O 1
ATOM 3437 N N . LYS A 1 434 ? -13.100 -11.414 1.198 1.00 98.69 434 LYS A N 1
ATOM 3438 C CA . LYS A 1 434 ? -14.557 -11.258 1.383 1.00 98.69 434 LYS A CA 1
ATOM 3439 C C . LYS A 1 434 ? -15.022 -11.876 2.699 1.00 98.69 434 LYS A C 1
ATOM 3441 O O . LYS A 1 434 ? -15.859 -11.304 3.389 1.00 98.69 434 LYS A O 1
ATOM 3446 N N . HIS A 1 435 ? -14.452 -13.016 3.091 1.00 98.44 435 HIS A N 1
ATOM 3447 C CA . HIS A 1 435 ? -14.778 -13.647 4.364 1.00 98.44 435 HIS A CA 1
ATOM 3448 C C . HIS A 1 435 ? -14.464 -12.737 5.556 1.00 98.44 435 HIS A C 1
ATOM 3450 O O . HIS A 1 435 ? -15.320 -12.565 6.423 1.00 98.44 435 HIS A O 1
ATOM 3456 N N . VAL A 1 436 ? -13.267 -12.138 5.606 1.00 98.19 436 VAL A N 1
ATOM 3457 C CA . VAL A 1 436 ? -12.929 -11.207 6.690 1.00 98.1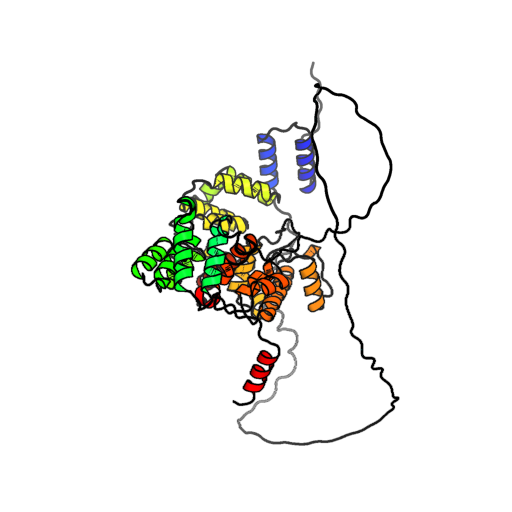9 436 VAL A CA 1
ATOM 3458 C C . VAL A 1 436 ? -13.714 -9.901 6.580 1.00 98.19 436 VAL A C 1
ATOM 3460 O O . VAL A 1 436 ? -14.151 -9.407 7.610 1.00 98.19 436 VAL A O 1
ATOM 3463 N N . LEU A 1 437 ? -13.999 -9.392 5.377 1.00 98.44 437 LEU A N 1
ATOM 3464 C CA . LEU A 1 437 ? -14.882 -8.232 5.202 1.00 98.44 437 LEU A CA 1
ATOM 3465 C C . LEU A 1 437 ? -16.252 -8.462 5.858 1.00 98.44 437 LEU A C 1
ATOM 3467 O O . LEU A 1 437 ? -16.697 -7.651 6.669 1.00 98.44 437 LEU A O 1
ATOM 3471 N N . ASN A 1 438 ? -16.877 -9.606 5.575 1.00 97.50 438 ASN A N 1
ATOM 3472 C CA . ASN A 1 438 ? -18.179 -9.959 6.138 1.00 97.50 438 ASN A CA 1
ATOM 3473 C C . ASN A 1 438 ? -18.116 -10.173 7.661 1.00 97.50 438 ASN A C 1
ATOM 3475 O O . ASN A 1 438 ? -19.048 -9.809 8.368 1.00 97.50 438 ASN A O 1
ATOM 3479 N N . GLN A 1 439 ? -17.019 -10.733 8.194 1.00 95.62 439 GLN A N 1
ATOM 3480 C CA . GLN A 1 439 ? -16.834 -10.881 9.649 1.00 95.62 439 GLN A CA 1
ATOM 3481 C C . GLN A 1 439 ? -16.747 -9.545 10.401 1.00 95.62 439 GLN A C 1
ATOM 3483 O O . GLN A 1 439 ? -16.930 -9.525 11.620 1.00 95.62 439 GLN A O 1
ATOM 3488 N N . PHE A 1 440 ? -16.406 -8.461 9.706 1.00 96.25 440 PHE A N 1
ATOM 3489 C CA . PHE A 1 440 ? -16.204 -7.138 10.287 1.00 96.25 440 PHE A CA 1
ATOM 3490 C C . PHE A 1 440 ? -17.211 -6.115 9.758 1.00 96.25 440 PHE A C 1
ATOM 3492 O O . PHE A 1 440 ? -16.875 -4.942 9.618 1.00 96.25 440 PHE A O 1
ATOM 3499 N N . ASP A 1 441 ? -18.443 -6.562 9.499 1.00 94.81 441 ASP A N 1
ATOM 3500 C CA . ASP A 1 441 ? -19.597 -5.707 9.189 1.00 94.81 441 ASP A CA 1
ATOM 3501 C C . ASP A 1 441 ? -19.356 -4.770 7.990 1.00 94.81 441 ASP A C 1
ATOM 3503 O O . ASP A 1 441 ? -19.831 -3.639 7.967 1.00 94.81 441 ASP A O 1
ATOM 3507 N N . GLY A 1 442 ? -18.559 -5.213 7.010 1.00 95.50 442 GLY A N 1
ATOM 3508 C CA . GLY A 1 442 ? -18.219 -4.402 5.841 1.00 95.50 442 GLY A CA 1
ATOM 3509 C C . GLY A 1 442 ? -17.109 -3.369 6.070 1.00 95.50 442 GLY A C 1
ATOM 3510 O O . GLY A 1 442 ? -16.812 -2.611 5.157 1.00 95.50 442 GLY A O 1
ATOM 3511 N N . SER A 1 443 ? -16.450 -3.336 7.236 1.00 97.31 443 SER A N 1
ATOM 3512 C CA . SER A 1 443 ? -15.336 -2.413 7.495 1.00 97.31 443 SER A CA 1
ATOM 3513 C C . SER A 1 443 ? -14.062 -2.835 6.737 1.00 97.31 443 SER A C 1
ATOM 3515 O O . SER A 1 443 ? -13.415 -3.816 7.132 1.00 97.31 443 SER A O 1
ATOM 3517 N N . PRO A 1 444 ? -13.619 -2.089 5.702 1.00 97.44 444 PRO A N 1
ATOM 3518 C CA . PRO A 1 444 ? -12.427 -2.449 4.929 1.00 97.44 444 PRO A CA 1
ATOM 3519 C C . PRO A 1 444 ? -11.142 -2.336 5.763 1.00 97.44 444 PRO A C 1
ATOM 3521 O O . PRO A 1 444 ? -10.190 -3.090 5.553 1.00 97.44 444 PRO A O 1
ATOM 3524 N N . VAL A 1 445 ? -11.123 -1.440 6.755 1.00 97.81 445 VAL A N 1
ATOM 3525 C CA . VAL A 1 445 ? -9.990 -1.226 7.666 1.00 97.81 445 VAL A CA 1
ATOM 3526 C C . VAL A 1 445 ? -9.770 -2.431 8.578 1.00 97.81 445 VAL A C 1
ATOM 3528 O O . VAL A 1 445 ? -8.655 -2.953 8.671 1.00 97.81 445 VAL A O 1
ATOM 3531 N N . LEU A 1 446 ? -10.833 -2.909 9.231 1.00 98.19 446 LEU A N 1
ATOM 3532 C CA . LEU A 1 446 ? -10.768 -4.101 10.077 1.00 98.19 446 LEU A CA 1
ATOM 3533 C C . LEU A 1 446 ? -10.486 -5.356 9.250 1.00 98.19 446 LEU A C 1
ATOM 3535 O O . LEU A 1 446 ? -9.698 -6.199 9.678 1.00 98.19 446 LEU A O 1
ATOM 3539 N N . ALA A 1 447 ? -11.077 -5.459 8.058 1.00 98.50 447 ALA A N 1
ATOM 3540 C CA . ALA A 1 447 ? -10.827 -6.551 7.128 1.00 98.50 447 ALA A CA 1
ATOM 3541 C C . ALA A 1 447 ? -9.352 -6.617 6.703 1.00 98.50 447 ALA A C 1
ATOM 3543 O O . ALA A 1 447 ? -8.750 -7.686 6.770 1.00 98.50 447 ALA A O 1
ATOM 3544 N N . ALA A 1 448 ? -8.735 -5.484 6.353 1.00 98.69 448 ALA A N 1
ATOM 3545 C CA . ALA A 1 448 ? -7.311 -5.422 6.022 1.00 98.69 448 ALA A CA 1
ATOM 3546 C C . ALA A 1 448 ? -6.424 -5.805 7.222 1.00 98.69 448 ALA A C 1
ATOM 3548 O O . ALA A 1 448 ? -5.484 -6.589 7.075 1.00 98.69 448 ALA A O 1
ATOM 3549 N N . ALA A 1 449 ? -6.750 -5.325 8.428 1.00 98.50 449 ALA A N 1
ATOM 3550 C CA . ALA A 1 449 ? -6.041 -5.720 9.646 1.00 98.50 449 ALA A CA 1
ATOM 3551 C C . ALA A 1 449 ? -6.177 -7.230 9.921 1.00 98.50 449 ALA A C 1
ATOM 3553 O O . ALA A 1 449 ? -5.209 -7.887 10.302 1.00 98.50 449 ALA A O 1
ATOM 3554 N N . ALA A 1 450 ? -7.366 -7.796 9.701 1.00 98.38 450 ALA A N 1
ATOM 3555 C CA . ALA A 1 450 ? -7.651 -9.215 9.878 1.00 98.38 450 ALA A CA 1
ATOM 3556 C C . ALA A 1 450 ? -6.979 -10.098 8.824 1.00 98.38 450 ALA A C 1
ATOM 3558 O O . ALA A 1 450 ? -6.562 -11.211 9.147 1.00 98.38 450 ALA A O 1
ATOM 3559 N N . TYR A 1 451 ? -6.867 -9.613 7.587 1.00 98.62 451 TYR A N 1
ATOM 3560 C CA . TYR A 1 451 ? -6.190 -10.318 6.506 1.00 98.62 451 TYR A CA 1
ATOM 3561 C C . TYR A 1 451 ? -4.715 -10.546 6.859 1.00 98.62 451 TYR A C 1
ATOM 3563 O O . TYR A 1 451 ? -4.239 -11.677 6.798 1.00 98.62 451 TYR A O 1
ATOM 3571 N N . ASN A 1 452 ? -4.031 -9.497 7.332 1.00 98.50 452 ASN A N 1
ATOM 3572 C CA . ASN A 1 452 ? -2.610 -9.548 7.678 1.00 98.50 452 ASN A CA 1
ATOM 3573 C C . ASN A 1 452 ? -2.330 -10.178 9.059 1.00 98.50 452 ASN A C 1
ATOM 3575 O O . ASN A 1 452 ? -1.478 -11.054 9.181 1.00 98.50 452 ASN A O 1
ATOM 3579 N N . ALA A 1 453 ? -3.047 -9.768 10.112 1.00 97.50 453 ALA A N 1
ATOM 3580 C CA . ALA A 1 453 ? -2.745 -10.176 11.492 1.00 97.50 453 ALA A CA 1
ATOM 3581 C C . ALA A 1 453 ? -3.631 -11.308 12.035 1.00 97.50 453 ALA A C 1
ATOM 3583 O O . ALA A 1 453 ? -3.397 -11.808 13.145 1.00 97.50 453 ALA A O 1
ATOM 3584 N N . GLY A 1 454 ? -4.645 -11.714 11.274 1.00 97.19 454 GLY A N 1
ATOM 3585 C CA . GLY A 1 454 ? -5.649 -12.693 11.666 1.00 97.19 454 GLY A CA 1
ATOM 3586 C C . GLY A 1 454 ? -6.895 -12.059 12.318 1.00 97.19 454 GLY A C 1
ATOM 3587 O O . GLY A 1 454 ? -6.779 -11.088 13.076 1.00 97.19 454 GLY A O 1
ATOM 3588 N N . PRO A 1 455 ? -8.099 -12.639 12.124 1.00 96.81 455 PRO A N 1
ATOM 3589 C CA . PRO A 1 455 ? -9.354 -12.064 12.619 1.00 96.81 455 PRO A CA 1
ATOM 3590 C C . PRO A 1 455 ? -9.429 -11.914 14.141 1.00 96.81 455 PRO A C 1
ATOM 3592 O O . PRO A 1 455 ? -10.053 -10.987 14.647 1.00 96.81 455 PRO A O 1
ATOM 3595 N N . SER A 1 456 ? -8.783 -12.799 14.904 1.00 96.06 456 SER A N 1
ATOM 3596 C CA . SER A 1 456 ? -8.794 -12.709 16.371 1.00 96.06 456 SER A CA 1
ATOM 3597 C C . SER A 1 456 ? -8.111 -11.439 16.880 1.00 96.06 456 SER A C 1
ATOM 3599 O O . SER A 1 456 ? -8.603 -10.826 17.823 1.00 96.06 456 SER A O 1
ATOM 3601 N N . ARG A 1 457 ? -7.022 -11.005 16.231 1.00 96.94 457 ARG A N 1
ATOM 3602 C CA . ARG A 1 457 ? -6.325 -9.765 16.596 1.00 96.94 457 ARG A CA 1
ATOM 3603 C C . ARG A 1 457 ? -7.118 -8.535 16.182 1.00 96.94 457 ARG A C 1
ATOM 3605 O O . ARG A 1 457 ? -7.304 -7.646 17.001 1.00 96.94 457 ARG A O 1
ATOM 3612 N N . ALA A 1 458 ? -7.659 -8.521 14.966 1.00 96.81 458 ALA A N 1
ATOM 3613 C CA . ALA A 1 458 ? -8.514 -7.424 14.517 1.00 96.81 458 ALA A CA 1
ATOM 3614 C C . ALA A 1 458 ? -9.746 -7.240 15.425 1.00 96.81 458 ALA A C 1
ATOM 3616 O O . ALA A 1 458 ? -10.059 -6.113 15.798 1.00 96.81 458 ALA A O 1
ATOM 3617 N N . ARG A 1 459 ? -10.382 -8.334 15.881 1.00 95.19 459 ARG A N 1
ATOM 3618 C CA . ARG A 1 459 ? -11.456 -8.279 16.894 1.00 95.19 459 ARG A CA 1
ATOM 3619 C C . ARG A 1 459 ? -10.987 -7.691 18.220 1.00 95.19 459 ARG A C 1
ATOM 3621 O O . ARG A 1 459 ? -11.687 -6.857 18.778 1.00 95.19 459 ARG A O 1
ATOM 3628 N N . LEU A 1 460 ? -9.821 -8.108 18.710 1.00 93.31 460 LEU A N 1
ATOM 3629 C CA . LEU A 1 460 ? -9.256 -7.567 19.946 1.00 93.31 460 LEU A CA 1
ATOM 3630 C C . LEU A 1 460 ? -8.989 -6.059 19.828 1.00 93.31 460 LEU A C 1
ATOM 3632 O O . LEU A 1 460 ? -9.292 -5.299 20.742 1.00 93.31 460 LEU A O 1
ATOM 3636 N N . TRP A 1 461 ? -8.440 -5.610 18.698 1.00 94.25 461 TRP A N 1
ATOM 3637 C CA . TRP A 1 461 ? -8.077 -4.207 18.497 1.00 94.25 461 TRP A CA 1
ATOM 3638 C C . TRP A 1 461 ? -9.273 -3.292 18.238 1.00 94.25 461 TRP A C 1
ATOM 3640 O O . TRP A 1 461 ? -9.165 -2.099 18.541 1.00 94.25 461 TRP A O 1
ATOM 3650 N N . ARG A 1 462 ? -10.379 -3.835 17.699 1.00 92.38 462 ARG A N 1
ATOM 3651 C CA . ARG A 1 462 ? -11.651 -3.128 17.446 1.00 92.38 462 ARG A CA 1
ATOM 3652 C C . ARG A 1 462 ? -12.175 -2.430 18.703 1.00 92.38 462 ARG A C 1
ATOM 3654 O O . ARG A 1 462 ? -12.661 -1.314 18.605 1.00 92.38 462 ARG A O 1
ATOM 3661 N N . GLY A 1 463 ? -12.001 -3.043 19.876 1.00 87.25 463 GLY A N 1
ATOM 3662 C CA . GLY A 1 463 ? -12.424 -2.464 21.152 1.00 87.25 463 GLY A CA 1
ATOM 3663 C C . GLY A 1 463 ? -13.947 -2.394 21.322 1.00 87.25 463 GLY A C 1
ATOM 3664 O O . GLY A 1 463 ? -14.702 -3.028 20.583 1.00 87.25 463 GLY A O 1
ATOM 3665 N N . THR A 1 464 ? -14.381 -1.650 22.341 1.00 85.44 464 THR A N 1
ATOM 3666 C CA . THR A 1 464 ? -15.784 -1.553 22.789 1.00 85.44 464 THR A CA 1
ATOM 3667 C C . THR A 1 464 ? -16.429 -0.190 22.537 1.00 85.44 464 THR A C 1
ATOM 3669 O O . THR A 1 464 ? -17.631 -0.055 22.735 1.00 85.44 464 THR A O 1
ATOM 3672 N N . ALA A 1 465 ? -15.671 0.800 22.067 1.00 85.19 465 ALA A N 1
ATOM 3673 C CA . ALA A 1 465 ? -16.172 2.131 21.738 1.00 85.19 465 ALA A CA 1
ATOM 3674 C C . ALA A 1 465 ? -15.915 2.453 20.255 1.00 85.19 465 ALA A C 1
ATOM 3676 O O . ALA A 1 465 ? -14.938 1.942 19.698 1.00 85.19 465 ALA A O 1
ATOM 3677 N N . PRO A 1 466 ? -16.752 3.293 19.616 1.00 88.69 466 PRO A N 1
ATOM 3678 C CA . PRO A 1 466 ? -16.485 3.795 18.273 1.00 88.69 466 PRO A CA 1
ATOM 3679 C C . PRO A 1 466 ? -15.159 4.561 18.201 1.00 88.69 466 PRO A C 1
ATOM 3681 O O . PRO A 1 466 ? -14.844 5.352 19.088 1.00 88.69 466 PRO A O 1
ATOM 3684 N N . VAL A 1 467 ? -14.391 4.349 17.133 1.00 89.12 467 VAL A N 1
ATOM 3685 C CA . VAL A 1 467 ? -13.109 5.029 16.891 1.00 89.12 467 VAL A CA 1
ATOM 3686 C C . VAL A 1 467 ? -12.994 5.408 15.416 1.00 89.12 467 VAL A C 1
ATOM 3688 O O . VAL A 1 467 ? -13.292 4.593 14.549 1.00 89.12 467 VAL A O 1
ATOM 3691 N N . GLU A 1 468 ? -12.527 6.620 15.115 1.00 92.25 468 GLU A N 1
ATOM 3692 C CA . GLU A 1 468 ? -12.211 7.044 13.741 1.00 92.25 468 GLU A CA 1
ATOM 3693 C C . GLU A 1 468 ? -11.221 6.071 13.082 1.00 92.25 468 GLU A C 1
ATOM 3695 O O . GLU A 1 468 ? -10.226 5.671 13.687 1.00 92.25 468 GLU A O 1
ATOM 3700 N N . GLY A 1 469 ? -11.451 5.694 11.825 1.00 95.06 469 GLY A N 1
ATOM 3701 C CA . GLY A 1 469 ? -10.646 4.696 11.125 1.00 95.06 469 GLY A CA 1
ATOM 3702 C C . GLY A 1 469 ? -9.159 5.050 11.057 1.00 95.06 469 GLY A C 1
ATOM 3703 O O . GLY A 1 469 ? -8.321 4.183 11.301 1.00 95.06 469 GLY A O 1
ATOM 3704 N N . ALA A 1 470 ? -8.804 6.320 10.828 1.00 94.56 470 ALA A N 1
ATOM 3705 C CA . ALA A 1 470 ? -7.407 6.770 10.845 1.00 94.56 470 ALA A CA 1
ATOM 3706 C C . ALA A 1 470 ? -6.747 6.572 12.224 1.00 94.56 470 ALA A C 1
ATOM 3708 O O . ALA A 1 470 ? -5.614 6.087 12.316 1.00 94.56 470 ALA A O 1
ATOM 3709 N N . ILE A 1 471 ? -7.486 6.860 13.302 1.00 92.00 471 ILE A N 1
ATOM 3710 C CA . ILE A 1 471 ? -7.055 6.630 14.687 1.00 92.00 471 ILE A CA 1
ATOM 3711 C C . ILE A 1 471 ? -6.907 5.129 14.958 1.00 92.00 471 ILE A C 1
ATOM 3713 O O . ILE A 1 471 ? -5.902 4.684 15.521 1.00 92.00 471 ILE A O 1
ATOM 3717 N N . PHE A 1 472 ? -7.881 4.314 14.542 1.00 93.56 472 PHE A N 1
ATOM 3718 C CA . PHE A 1 472 ? -7.792 2.861 14.669 1.00 93.56 472 PHE A CA 1
ATOM 3719 C C . PHE A 1 472 ? -6.522 2.339 13.991 1.00 93.56 472 PHE A C 1
ATOM 3721 O O . PHE A 1 472 ? -5.770 1.588 14.611 1.00 93.56 472 PHE A O 1
ATOM 3728 N N . VAL A 1 473 ? -6.244 2.785 12.764 1.00 95.94 473 VAL A N 1
ATOM 3729 C CA . VAL A 1 473 ? -5.062 2.372 12.003 1.00 95.94 473 VAL A CA 1
ATOM 3730 C C . VAL A 1 473 ? -3.772 2.736 12.733 1.00 95.94 473 VAL A C 1
ATOM 3732 O O . VAL A 1 473 ? -2.947 1.846 12.943 1.00 95.94 473 VAL A O 1
ATOM 3735 N N . GLU A 1 474 ? -3.585 3.986 13.180 1.00 92.69 474 GLU A N 1
ATOM 3736 C CA . GLU A 1 474 ? -2.341 4.371 13.877 1.00 92.69 474 GLU A CA 1
ATOM 3737 C C . GLU A 1 474 ? -2.158 3.623 15.207 1.00 92.69 474 GLU A C 1
ATOM 3739 O O . GLU A 1 474 ? -1.036 3.430 15.675 1.00 92.69 474 GLU A O 1
ATOM 3744 N N . THR A 1 475 ? -3.248 3.121 15.784 1.00 90.12 475 THR A N 1
ATOM 3745 C CA . THR A 1 475 ? -3.245 2.441 17.083 1.00 90.12 475 THR A CA 1
ATOM 3746 C C . THR A 1 475 ? -3.152 0.926 17.007 1.00 90.12 475 THR A C 1
ATOM 3748 O O . THR A 1 475 ? -3.092 0.275 18.053 1.00 90.12 475 THR A O 1
ATOM 3751 N N . ILE A 1 476 ? -3.094 0.348 15.802 1.00 92.69 476 ILE A N 1
ATOM 3752 C CA . ILE A 1 476 ? -2.790 -1.073 15.621 1.00 92.69 476 ILE A CA 1
ATOM 3753 C C . ILE A 1 476 ? -1.428 -1.357 16.279 1.00 92.69 476 ILE A C 1
ATOM 3755 O O . ILE A 1 476 ? -0.433 -0.755 15.871 1.00 92.69 476 ILE A O 1
ATOM 3759 N N . PRO A 1 477 ? -1.334 -2.262 17.274 1.00 91.25 477 PRO A N 1
ATOM 3760 C CA . PRO A 1 477 ? -0.096 -2.477 18.028 1.00 91.25 477 PRO A CA 1
ATOM 3761 C C . PRO A 1 477 ? 1.068 -2.988 17.176 1.00 91.25 477 PRO A C 1
ATOM 3763 O O . PRO A 1 477 ? 2.222 -2.633 17.411 1.00 91.25 477 PRO A O 1
ATOM 3766 N N . PHE A 1 478 ? 0.776 -3.812 16.170 1.00 93.38 478 PHE A N 1
ATOM 3767 C CA . PHE A 1 478 ? 1.796 -4.389 15.302 1.00 93.38 478 PHE A CA 1
ATOM 3768 C C . PHE A 1 478 ? 2.198 -3.384 14.228 1.00 93.38 478 PHE A C 1
ATOM 3770 O O . PHE A 1 478 ? 1.379 -3.018 13.389 1.00 93.38 478 PHE A O 1
ATOM 3777 N N . GLY A 1 479 ? 3.463 -2.952 14.248 1.00 93.25 479 GLY A N 1
ATOM 3778 C CA . GLY A 1 479 ? 3.984 -1.977 13.284 1.00 93.25 479 GLY A CA 1
ATOM 3779 C C . GLY A 1 479 ? 3.823 -2.431 11.835 1.00 93.25 479 GLY A C 1
ATOM 3780 O O . GLY A 1 479 ? 3.340 -1.660 11.012 1.00 93.25 479 GLY A O 1
ATOM 3781 N N . GLU A 1 480 ? 4.115 -3.704 11.562 1.00 94.62 480 GLU A N 1
ATOM 3782 C CA . GLU A 1 480 ? 3.911 -4.317 10.247 1.00 94.62 480 GLU A CA 1
ATOM 3783 C C . GLU A 1 480 ? 2.453 -4.198 9.785 1.00 94.62 480 GLU A C 1
ATOM 3785 O O . GLU A 1 480 ? 2.190 -3.664 8.711 1.00 94.62 480 GLU A O 1
ATOM 3790 N N . THR A 1 481 ? 1.494 -4.614 10.618 1.00 97.81 481 THR A N 1
ATOM 3791 C CA . THR A 1 481 ? 0.067 -4.553 10.274 1.00 97.81 481 THR A CA 1
ATOM 3792 C C . THR A 1 481 ? -0.438 -3.119 10.155 1.00 97.81 481 THR A C 1
ATOM 3794 O O . THR A 1 481 ? -1.227 -2.813 9.265 1.00 97.81 481 THR A O 1
ATOM 3797 N N . ARG A 1 482 ? 0.024 -2.212 11.018 1.00 97.50 482 ARG A N 1
ATOM 3798 C CA . ARG A 1 482 ? -0.310 -0.787 10.946 1.00 97.50 482 ARG A CA 1
ATOM 3799 C C . ARG A 1 482 ? 0.101 -0.194 9.604 1.00 97.50 482 ARG A C 1
ATOM 3801 O O . ARG A 1 482 ? -0.711 0.441 8.935 1.00 97.50 482 ARG A O 1
ATOM 3808 N N . ASP A 1 483 ? 1.344 -0.419 9.193 1.00 97.75 483 ASP A N 1
ATOM 3809 C CA . ASP A 1 483 ? 1.851 0.108 7.928 1.00 97.75 483 ASP A CA 1
ATOM 3810 C C . ASP A 1 483 ? 1.235 -0.624 6.724 1.00 97.75 483 ASP A C 1
ATOM 3812 O O . ASP A 1 483 ? 0.993 -0.002 5.689 1.00 97.75 483 ASP A O 1
ATOM 3816 N N . TYR A 1 484 ? 0.909 -1.913 6.867 1.00 98.62 484 TYR A N 1
ATOM 3817 C CA . TYR A 1 484 ? 0.149 -2.679 5.881 1.00 98.62 484 TYR A CA 1
ATOM 3818 C C . TYR A 1 484 ? -1.220 -2.050 5.612 1.00 98.62 484 TYR A C 1
ATOM 3820 O O . TYR A 1 484 ? -1.529 -1.746 4.461 1.00 98.62 484 TYR A O 1
ATOM 3828 N N . VAL A 1 485 ? -2.025 -1.800 6.652 1.00 98.81 485 VAL A N 1
ATOM 3829 C CA . VAL A 1 485 ? -3.388 -1.268 6.485 1.00 98.81 485 VAL A CA 1
ATOM 3830 C C . VAL A 1 485 ? -3.355 0.112 5.833 1.00 98.81 485 VAL A C 1
ATOM 3832 O O . VAL A 1 485 ? -4.089 0.337 4.873 1.00 98.81 485 VAL A O 1
ATOM 3835 N N . LYS A 1 486 ? -2.447 1.002 6.261 1.00 98.69 486 LYS A N 1
ATOM 3836 C CA . LYS A 1 486 ? -2.249 2.310 5.610 1.00 98.69 486 LYS A CA 1
ATOM 3837 C C . LYS A 1 486 ? -1.977 2.171 4.119 1.00 98.69 486 LYS A C 1
ATOM 3839 O O . LYS A 1 486 ? -2.615 2.834 3.306 1.00 98.69 486 LYS A O 1
ATOM 3844 N N . LYS A 1 487 ? -1.029 1.300 3.757 1.00 98.69 487 LYS A N 1
ATOM 3845 C CA . LYS A 1 487 ? -0.628 1.094 2.363 1.00 98.69 487 LYS A CA 1
ATOM 3846 C C . LYS A 1 487 ? -1.759 0.492 1.542 1.00 98.69 487 LYS A C 1
ATOM 3848 O O . LYS A 1 487 ? -2.003 0.986 0.453 1.00 98.69 487 LYS A O 1
ATOM 3853 N N . VAL A 1 488 ? -2.475 -0.516 2.043 1.00 98.81 488 VAL A N 1
ATOM 3854 C CA . VAL A 1 488 ? -3.609 -1.117 1.319 1.00 98.81 488 VAL A CA 1
ATOM 3855 C C . VAL A 1 488 ? -4.720 -0.095 1.092 1.00 98.81 488 VAL A C 1
ATOM 3857 O O . VAL A 1 488 ? -5.207 0.017 -0.032 1.00 98.81 488 VAL A O 1
ATOM 3860 N N . MET A 1 489 ? -5.098 0.680 2.114 1.00 98.75 489 MET A N 1
ATOM 3861 C CA . MET A 1 489 ? -6.147 1.696 1.977 1.00 98.75 489 MET A CA 1
ATOM 3862 C C . MET A 1 489 ? -5.737 2.792 0.988 1.00 98.75 489 MET A C 1
ATOM 3864 O O . MET A 1 489 ? -6.485 3.062 0.055 1.00 98.75 489 MET A O 1
ATOM 3868 N N . ALA A 1 490 ? -4.524 3.341 1.112 1.00 98.31 490 ALA A N 1
ATOM 3869 C CA . ALA A 1 490 ? -4.017 4.333 0.164 1.00 98.31 490 ALA A CA 1
ATOM 3870 C C . ALA A 1 490 ? -3.928 3.765 -1.262 1.00 98.31 490 ALA A C 1
ATOM 3872 O O . ALA A 1 490 ? -4.453 4.366 -2.195 1.00 98.31 490 ALA A O 1
ATOM 3873 N N . ASN A 1 491 ? -3.342 2.571 -1.433 1.00 98.56 491 ASN A N 1
ATOM 3874 C CA . ASN A 1 491 ? -3.245 1.914 -2.737 1.00 98.56 491 ASN A CA 1
ATOM 3875 C C . ASN A 1 491 ? -4.623 1.752 -3.387 1.00 98.56 491 ASN A C 1
ATOM 3877 O O . ASN A 1 491 ? -4.732 1.913 -4.594 1.00 98.56 491 ASN A O 1
ATOM 3881 N N . THR A 1 492 ? -5.655 1.428 -2.604 1.00 98.50 492 THR A N 1
ATOM 3882 C CA . THR A 1 492 ? -7.016 1.229 -3.119 1.00 98.50 492 THR A CA 1
ATOM 3883 C C . THR A 1 492 ? -7.554 2.496 -3.778 1.00 98.50 492 THR A C 1
ATOM 3885 O O . THR A 1 492 ? -8.033 2.438 -4.906 1.00 98.50 492 THR A O 1
ATOM 3888 N N . VAL A 1 493 ? -7.420 3.643 -3.108 1.00 97.75 493 VAL A N 1
ATOM 3889 C CA . VAL A 1 493 ? -7.899 4.936 -3.623 1.00 97.75 493 VAL A CA 1
ATOM 3890 C C . VAL A 1 493 ? -7.114 5.344 -4.879 1.00 97.75 493 VAL A C 1
ATOM 3892 O O . VAL A 1 493 ? -7.702 5.783 -5.863 1.00 97.75 493 VAL A O 1
ATOM 3895 N N . TYR A 1 494 ? -5.797 5.116 -4.905 1.00 98.00 494 TYR A N 1
ATOM 3896 C CA . TYR A 1 494 ? -4.991 5.385 -6.100 1.00 98.00 494 TYR A CA 1
ATOM 3897 C C . TYR A 1 494 ? -5.291 4.442 -7.268 1.00 98.00 494 TYR A C 1
ATOM 3899 O O . TYR A 1 494 ? -5.336 4.902 -8.406 1.00 98.00 494 TYR A O 1
ATOM 3907 N N . TYR A 1 495 ? -5.519 3.148 -7.021 1.00 98.19 495 TYR A N 1
ATOM 3908 C CA . TYR A 1 495 ? -5.962 2.236 -8.076 1.00 98.19 495 TYR A CA 1
ATOM 3909 C C . TYR A 1 495 ? -7.315 2.664 -8.631 1.00 98.19 495 TYR A C 1
ATOM 3911 O O . TYR A 1 495 ? -7.472 2.659 -9.844 1.00 98.19 495 TYR A O 1
ATOM 3919 N N . ALA A 1 496 ? -8.258 3.082 -7.782 1.00 97.19 496 ALA A N 1
ATOM 3920 C CA . ALA A 1 496 ? -9.555 3.560 -8.248 1.00 97.19 496 ALA A CA 1
ATOM 3921 C C . ALA A 1 496 ? -9.386 4.738 -9.222 1.00 97.19 496 ALA A C 1
ATOM 3923 O O . ALA A 1 496 ? -9.865 4.673 -10.354 1.00 97.19 496 ALA A O 1
ATOM 3924 N N . ALA A 1 497 ? -8.589 5.738 -8.839 1.00 95.94 497 ALA A N 1
ATOM 3925 C CA . ALA A 1 497 ? -8.304 6.892 -9.686 1.00 95.94 497 ALA A CA 1
ATOM 3926 C C . ALA A 1 497 ? -7.567 6.524 -10.993 1.00 95.94 497 ALA A C 1
ATOM 3928 O O . ALA A 1 497 ? -7.919 7.018 -12.060 1.00 95.94 497 ALA A O 1
ATOM 3929 N N . VAL A 1 498 ? -6.572 5.628 -10.948 1.00 95.94 498 VAL A N 1
ATOM 3930 C CA . VAL A 1 498 ? -5.832 5.178 -12.149 1.00 95.94 498 VAL A CA 1
ATOM 3931 C C . VAL A 1 498 ? -6.710 4.357 -13.097 1.00 95.94 498 VAL A C 1
ATOM 3933 O O . VAL A 1 498 ? -6.504 4.396 -14.308 1.00 95.94 498 VAL A O 1
ATOM 3936 N N . LEU A 1 499 ? -7.686 3.619 -12.568 1.00 94.50 499 LEU A N 1
ATOM 3937 C CA . LEU A 1 499 ? -8.631 2.834 -13.360 1.00 94.50 499 LEU A CA 1
ATOM 3938 C C . LEU A 1 499 ? -9.785 3.666 -13.939 1.00 94.50 499 LEU A C 1
ATOM 3940 O O . LEU A 1 499 ? -10.605 3.108 -14.667 1.00 94.50 499 LEU A O 1
ATOM 3944 N N . GLY A 1 500 ? -9.855 4.965 -13.633 1.00 92.62 500 GLY A N 1
ATOM 3945 C CA . GLY A 1 500 ? -10.945 5.840 -14.069 1.00 92.62 500 GLY A CA 1
ATOM 3946 C C . GLY A 1 500 ? -12.270 5.581 -13.347 1.00 92.62 500 GLY A C 1
ATOM 3947 O O . GLY A 1 500 ? -13.316 5.997 -13.829 1.00 92.62 500 GLY A O 1
ATOM 3948 N N . THR A 1 501 ? -12.244 4.879 -12.210 1.00 90.00 501 THR A N 1
ATOM 3949 C CA . THR A 1 501 ? -13.405 4.759 -11.317 1.00 90.00 501 THR A CA 1
ATOM 3950 C C . THR A 1 501 ? -13.374 5.893 -10.303 1.00 90.00 501 THR A C 1
ATOM 3952 O O . THR A 1 501 ? -12.293 6.220 -9.813 1.00 90.00 501 THR A O 1
ATOM 3955 N N . GLU A 1 502 ? -14.532 6.445 -9.943 1.00 88.81 502 GLU A N 1
ATOM 3956 C CA . GLU A 1 502 ? -14.606 7.505 -8.933 1.00 88.81 502 GLU A CA 1
ATOM 3957 C C . GLU A 1 502 ? -14.037 6.997 -7.591 1.00 88.81 502 GLU A C 1
ATOM 3959 O O . GLU A 1 502 ? -14.587 6.057 -7.002 1.00 88.81 502 GLU A O 1
ATOM 3964 N N . PRO A 1 503 ? -12.903 7.539 -7.111 1.00 90.88 503 PRO A N 1
ATOM 3965 C CA . PRO A 1 503 ? -12.277 7.045 -5.899 1.00 90.88 503 PRO A CA 1
ATOM 3966 C C . PRO A 1 503 ? -13.081 7.494 -4.677 1.00 90.88 503 PRO A C 1
ATOM 3968 O O . PRO A 1 503 ? -13.227 8.686 -4.421 1.00 90.88 503 PRO A O 1
ATOM 3971 N N . THR A 1 504 ? -13.536 6.552 -3.846 1.00 94.88 504 THR A N 1
ATOM 3972 C CA . THR A 1 504 ? -14.038 6.907 -2.511 1.00 94.88 504 THR A CA 1
ATOM 3973 C C . THR A 1 504 ? -12.925 7.620 -1.730 1.00 94.88 504 THR A C 1
ATOM 3975 O O . THR A 1 504 ? -11.839 7.037 -1.613 1.00 94.88 504 THR A O 1
ATOM 3978 N N . PRO A 1 505 ? -13.166 8.822 -1.164 1.00 96.62 505 PRO A N 1
ATOM 3979 C CA . PRO A 1 505 ? -12.170 9.526 -0.360 1.00 96.62 505 PRO A CA 1
ATOM 3980 C C . PRO A 1 505 ? -11.586 8.617 0.721 1.00 96.62 505 PRO A C 1
ATOM 3982 O O . PRO A 1 505 ? -12.303 7.807 1.322 1.00 96.62 505 PRO A O 1
ATOM 3985 N N . LEU A 1 506 ? -10.284 8.731 0.979 1.00 97.94 506 LEU A N 1
ATOM 3986 C CA . LEU A 1 506 ? -9.583 7.864 1.918 1.00 97.94 506 LEU A CA 1
ATOM 3987 C C . LEU A 1 506 ? -10.203 7.961 3.313 1.00 97.94 506 LEU A C 1
ATOM 3989 O O . LEU A 1 506 ? -10.425 6.928 3.942 1.00 97.94 506 LEU A O 1
ATOM 3993 N N . LYS A 1 507 ? -10.549 9.163 3.780 1.00 96.56 507 LYS A N 1
ATOM 3994 C CA . LYS A 1 507 ? -11.210 9.379 5.072 1.00 96.56 507 LYS A CA 1
ATOM 3995 C C . LYS A 1 507 ? -12.569 8.676 5.148 1.00 96.56 507 LYS A C 1
ATOM 3997 O O . LYS A 1 507 ? -12.841 7.998 6.137 1.00 96.56 507 LYS A O 1
ATOM 4002 N N . THR A 1 508 ? -13.370 8.738 4.084 1.00 97.06 508 THR A N 1
ATOM 4003 C CA . THR A 1 508 ? -14.652 8.019 3.981 1.00 97.06 508 THR A CA 1
ATOM 4004 C C . THR A 1 508 ? -14.449 6.506 3.981 1.00 97.06 508 THR A C 1
ATOM 4006 O O . THR A 1 508 ? -15.130 5.796 4.716 1.00 97.06 508 THR A O 1
ATOM 4009 N N . ARG A 1 509 ? -13.465 6.000 3.223 1.00 96.81 509 ARG A N 1
ATOM 4010 C CA . ARG A 1 509 ? -13.112 4.571 3.201 1.00 96.81 509 ARG A CA 1
ATOM 4011 C C . ARG A 1 509 ? -12.659 4.069 4.572 1.00 96.81 509 ARG A C 1
ATOM 4013 O O . ARG A 1 509 ? -12.954 2.935 4.947 1.00 96.81 509 ARG A O 1
ATOM 4020 N N . LEU A 1 510 ? -11.909 4.891 5.306 1.00 97.50 510 LEU A N 1
ATOM 4021 C CA . LEU A 1 510 ? -11.490 4.581 6.669 1.00 97.50 510 LEU A CA 1
ATOM 4022 C C . LEU A 1 510 ? -12.684 4.554 7.628 1.00 97.50 510 LEU A C 1
ATOM 4024 O O . LEU A 1 510 ? -12.754 3.665 8.479 1.00 97.50 510 LEU A O 1
ATOM 4028 N N . GLY A 1 511 ? -13.608 5.501 7.462 1.00 95.25 511 GLY A N 1
ATOM 4029 C CA . GLY A 1 511 ? -14.877 5.571 8.174 1.00 95.25 511 GLY A CA 1
ATOM 4030 C C . GLY A 1 511 ? -14.719 5.561 9.695 1.00 95.25 511 GLY A C 1
ATOM 4031 O O . GLY A 1 511 ? -13.714 6.012 10.247 1.00 95.25 511 GLY A O 1
ATOM 4032 N N . MET A 1 512 ? -15.723 5.013 10.376 1.00 93.88 512 MET A N 1
ATOM 4033 C CA . MET A 1 512 ? -15.689 4.742 11.812 1.00 93.88 512 MET A CA 1
ATOM 4034 C C . MET A 1 512 ? -15.572 3.238 12.053 1.00 93.88 512 MET A C 1
ATOM 4036 O O . MET A 1 512 ? -16.343 2.435 11.528 1.00 93.88 512 MET A O 1
ATOM 4040 N N . VAL A 1 513 ? -14.636 2.846 12.908 1.00 93.25 513 VAL A N 1
ATOM 4041 C CA . VAL A 1 513 ? -14.570 1.504 13.476 1.00 93.25 513 VAL A CA 1
ATOM 4042 C C . VAL A 1 513 ? -15.527 1.453 14.660 1.00 93.25 513 VAL A C 1
ATOM 4044 O O . VAL A 1 513 ? -15.223 1.931 15.750 1.00 93.25 513 VAL A O 1
ATOM 4047 N N . LEU A 1 514 ? -16.712 0.896 14.428 1.00 91.38 514 LEU A N 1
ATOM 4048 C CA . LEU A 1 514 ? -17.734 0.701 15.457 1.00 91.38 514 LEU A CA 1
ATOM 4049 C C . LEU A 1 514 ? -17.391 -0.504 16.340 1.00 91.38 514 LEU A C 1
ATOM 4051 O O . LEU A 1 514 ? -16.733 -1.423 15.853 1.00 91.38 514 LEU A O 1
ATOM 4055 N N . PRO A 1 515 ? -17.858 -0.579 17.596 1.00 88.12 515 PRO A N 1
ATOM 4056 C CA . PRO A 1 515 ? -17.753 -1.796 18.396 1.00 88.12 515 PRO A CA 1
ATOM 4057 C C . PRO A 1 515 ? -18.545 -2.944 17.768 1.00 88.12 515 PRO A C 1
ATOM 4059 O O . PRO A 1 515 ? -19.329 -2.751 16.835 1.00 88.12 515 PRO A O 1
ATOM 4062 N N . ARG A 1 516 ? -18.305 -4.171 18.240 1.00 81.75 516 ARG A N 1
ATOM 4063 C CA . ARG A 1 516 ? -19.074 -5.331 17.779 1.00 81.75 516 ARG A CA 1
ATOM 4064 C C . ARG A 1 516 ? -20.542 -5.126 18.161 1.00 81.75 516 ARG A C 1
ATOM 4066 O O . ARG A 1 516 ? -20.826 -4.959 19.342 1.00 81.75 516 ARG A O 1
ATOM 4073 N N . ARG A 1 517 ? -21.443 -5.183 17.176 1.00 71.75 517 ARG A N 1
ATOM 4074 C CA . ARG A 1 517 ? -22.890 -5.212 17.426 1.00 71.75 517 ARG A CA 1
ATOM 4075 C C . ARG A 1 517 ? -23.221 -6.392 18.338 1.00 71.75 517 ARG A C 1
ATOM 4077 O O . ARG A 1 517 ? -22.695 -7.495 18.131 1.00 71.75 517 ARG A O 1
ATOM 4084 N N . SER A 1 518 ? -24.041 -6.161 19.357 1.00 60.31 518 SER A N 1
ATOM 4085 C CA . SER A 1 518 ? -24.556 -7.251 20.181 1.00 60.31 518 SER A CA 1
ATOM 4086 C C . SER A 1 518 ? -25.437 -8.168 19.316 1.00 60.31 518 SER A C 1
ATOM 4088 O O . SER A 1 518 ? -25.894 -7.784 18.237 1.00 60.31 518 SER A O 1
ATOM 4090 N N . ALA A 1 519 ? -25.662 -9.412 19.747 1.00 53.28 519 ALA A N 1
ATOM 4091 C CA . ALA A 1 519 ? -26.548 -10.324 19.014 1.00 53.28 519 ALA A CA 1
ATOM 4092 C C . ALA A 1 519 ? -28.004 -9.807 18.948 1.00 53.28 519 ALA A C 1
ATOM 4094 O O . ALA A 1 519 ? -28.762 -10.235 18.079 1.00 53.28 519 ALA A O 1
ATOM 4095 N N . GLU A 1 520 ? -28.377 -8.885 19.837 1.00 48.59 520 GLU A N 1
ATOM 4096 C CA . GLU A 1 520 ? -29.685 -8.228 19.883 1.00 48.59 520 GLU A CA 1
ATOM 4097 C C . GLU A 1 520 ? -29.795 -7.105 18.840 1.00 48.59 520 GLU A C 1
ATOM 4099 O O . GLU A 1 520 ? -30.791 -7.052 18.119 1.00 48.59 520 GLU A O 1
ATOM 4104 N N . ASP A 1 521 ? -28.735 -6.312 18.637 1.00 53.53 521 ASP A N 1
ATOM 4105 C CA . ASP A 1 521 ? -28.698 -5.235 17.626 1.00 53.53 521 ASP A CA 1
ATOM 4106 C C . ASP A 1 521 ? -28.844 -5.757 16.186 1.00 53.53 521 ASP A C 1
ATOM 4108 O O . ASP A 1 521 ? -29.365 -5.086 15.293 1.00 53.53 521 ASP A O 1
ATOM 4112 N N . VAL A 1 522 ? -28.369 -6.979 15.926 1.00 53.53 522 VAL A N 1
ATOM 4113 C CA . VAL A 1 522 ? -28.491 -7.612 14.602 1.00 53.53 522 VAL A CA 1
ATOM 4114 C C . VAL A 1 522 ? -29.929 -8.083 14.348 1.00 53.53 522 VAL A C 1
ATOM 4116 O O . VAL A 1 522 ? -30.401 -8.003 13.214 1.00 53.53 522 VAL A O 1
ATOM 4119 N N . LYS A 1 523 ? -30.647 -8.519 15.393 1.00 43.38 523 LYS A N 1
ATOM 4120 C CA . LYS A 1 523 ? -32.054 -8.941 15.293 1.00 43.38 523 LYS A CA 1
ATOM 4121 C C . LYS A 1 523 ? -33.007 -7.757 15.127 1.00 43.38 523 LYS A C 1
ATOM 4123 O O . LYS A 1 523 ? -33.935 -7.854 14.330 1.00 43.38 523 LYS A O 1
ATOM 4128 N N . SER A 1 524 ? -32.772 -6.635 15.812 1.00 45.28 524 SER A N 1
ATOM 4129 C CA . SER A 1 524 ? -33.605 -5.430 15.662 1.00 45.28 524 SER A CA 1
ATOM 4130 C C . SER A 1 524 ? -33.506 -4.828 14.256 1.00 45.28 524 SER A C 1
ATOM 4132 O O . SER A 1 524 ? -34.515 -4.411 13.694 1.00 45.28 524 SER A O 1
ATOM 4134 N N . THR A 1 525 ? -32.323 -4.880 13.636 1.00 48.25 525 THR A N 1
ATOM 4135 C CA . THR A 1 525 ? -32.124 -4.396 12.259 1.00 48.25 525 THR A CA 1
ATOM 4136 C C . THR A 1 525 ? -32.806 -5.299 11.217 1.00 48.25 525 THR A C 1
ATOM 4138 O O . THR A 1 525 ? -33.304 -4.802 10.213 1.00 48.25 525 THR A O 1
ATOM 4141 N N . GLN A 1 526 ? -32.865 -6.619 11.448 1.00 42.88 526 GLN A N 1
ATOM 4142 C CA . GLN A 1 526 ? -33.565 -7.553 10.550 1.00 42.88 526 GLN A CA 1
ATOM 4143 C C . GLN A 1 526 ? -35.092 -7.512 10.706 1.00 42.88 526 GLN A C 1
ATOM 4145 O O . GLN A 1 526 ? -35.799 -7.687 9.721 1.00 42.88 526 GLN A O 1
ATOM 4150 N N . ASN A 1 527 ? -35.606 -7.230 11.906 1.00 42.75 527 ASN A N 1
ATOM 4151 C CA . ASN A 1 527 ? -37.047 -7.065 12.124 1.00 42.75 527 ASN A CA 1
ATOM 4152 C C . ASN A 1 527 ? -37.560 -5.676 11.701 1.00 42.75 527 ASN A C 1
ATOM 4154 O O . ASN A 1 527 ? -38.730 -5.539 11.358 1.00 42.75 527 ASN A O 1
ATOM 4158 N N . GLY A 1 528 ? -36.696 -4.655 11.686 1.00 38.38 528 GLY A N 1
ATOM 4159 C CA . GLY A 1 528 ? -37.040 -3.303 11.234 1.00 38.38 528 GLY A CA 1
ATOM 4160 C C . GLY A 1 528 ? -37.175 -3.146 9.714 1.00 38.38 528 GLY A C 1
ATOM 4161 O O . GLY A 1 528 ? -37.778 -2.177 9.273 1.00 38.38 528 GLY A O 1
ATOM 4162 N N . SER A 1 529 ? -36.674 -4.092 8.906 1.00 37.38 529 SER A N 1
ATOM 4163 C CA . SER A 1 529 ? -36.831 -4.061 7.439 1.00 37.38 529 SER A CA 1
ATOM 4164 C C . SER A 1 529 ? -38.071 -4.812 6.927 1.00 37.38 529 SER A C 1
ATOM 4166 O O . SER A 1 529 ? -38.180 -5.052 5.728 1.00 37.38 529 SER A O 1
ATOM 4168 N N . VAL A 1 530 ? -38.979 -5.222 7.821 1.00 37.88 530 VAL A N 1
ATOM 4169 C CA . VAL A 1 530 ? -40.264 -5.872 7.480 1.00 37.88 530 VAL A CA 1
ATOM 4170 C C . VAL A 1 530 ? -41.451 -4.911 7.698 1.00 37.88 530 VAL A C 1
ATOM 4172 O O . VAL A 1 530 ? -42.601 -5.290 7.517 1.00 37.88 530 VAL A O 1
ATOM 4175 N N . LEU A 1 531 ? -41.188 -3.648 8.057 1.00 36.38 531 LEU A N 1
ATOM 4176 C CA . LEU A 1 531 ? -42.211 -2.612 8.264 1.00 36.38 531 LEU A CA 1
ATOM 4177 C C . LEU A 1 531 ? -41.915 -1.312 7.491 1.00 36.38 531 LEU A C 1
ATOM 4179 O O . LEU A 1 531 ? -42.121 -0.220 8.018 1.00 36.38 531 LEU A O 1
ATOM 4183 N N . GLN A 1 532 ? -41.456 -1.425 6.241 1.00 31.42 532 GLN A N 1
ATOM 4184 C CA . GLN A 1 532 ? -41.576 -0.355 5.242 1.00 31.42 532 GLN A CA 1
ATOM 4185 C C . GLN A 1 532 ? -42.058 -0.908 3.910 1.00 31.42 532 GLN A C 1
ATOM 4187 O O . GLN A 1 532 ? -41.544 -1.977 3.508 1.00 31.42 532 GLN A O 1
#

pLDDT: mean 73.3, std 28.96, range [24.0, 98.81]

Foldseek 3Di:
DDDDDDDDPPPPPDDPLVVLVVVLVVCVVVVNDDPVRSVVSLVVSLPDDDPDDDDDDDDPPPPPPPPPPPDDDDDDDDDDDDDDDDDDDDDDDDDDDDDDYDDDDDDDDDDDDDDDDDDDDDDDDDDDDDDDDDDDDDDDDDDDDDDDDDDDDDDDDDDDDDDDDDDDDPPCLVVDDLLLNLLVLLQVCQDPPCVLVSLVVSLVSLVPDDPVSCPPLVNLQSNLVSCVSNPNNVVSLVSLVSLCPPLFLSVLVSVVSVVHDDDDPDAFDQQDPVLLVVLCPQVLQVVLLSCVVVVVNVSSVVSLVVRCPPDAQNSLNSSLVNCVVSVVLLSNLVSQSPYDPHHHLCRVQPDPVLVLLVVLCVVLVHDSLLSSLQLCLQPSQQLQDADPQGQHGSNRHHPVQLVVQCVVVVPPDDDPVCCSPSNSVSNSNSSQLSVLCVVQVNQNLLSLLCSPVNNVLSLVLLDAAKDQLLSSLSNSPDPVSSSRSRSSLSSSQSSCNVVVHNRDRSSVSSGISGHDDDPVNVVVVVVVVVPD